Protein AF-A0A952ANH2-F1 (afdb_monomer_lite)

Structure (mmCIF, N/CA/C/O backbone):
data_AF-A0A952ANH2-F1
#
_entry.id   AF-A0A952ANH2-F1
#
loop_
_atom_site.group_PDB
_atom_site.id
_atom_site.type_symbol
_atom_site.label_atom_id
_atom_site.label_alt_id
_atom_site.label_comp_id
_atom_site.label_asym_id
_atom_site.label_entity_id
_atom_site.label_seq_id
_atom_site.pdbx_PDB_ins_code
_atom_site.Cartn_x
_atom_site.Cartn_y
_atom_site.Cartn_z
_atom_site.occupancy
_atom_site.B_iso_or_equiv
_atom_site.auth_seq_id
_atom_site.auth_comp_id
_atom_site.auth_asym_id
_atom_site.auth_atom_id
_atom_site.pdbx_PDB_model_num
ATOM 1 N N . MET A 1 1 ? -67.720 -5.193 -11.902 1.00 48.16 1 MET A N 1
ATOM 2 C CA . MET A 1 1 ? -67.272 -4.616 -13.191 1.00 48.16 1 MET A CA 1
ATOM 3 C C . MET A 1 1 ? -68.169 -5.005 -14.371 1.00 48.16 1 MET A C 1
ATOM 5 O O . MET A 1 1 ? -68.712 -4.096 -14.978 1.00 48.16 1 MET A O 1
ATOM 9 N N . ASN A 1 2 ? -68.472 -6.288 -14.625 1.00 53.59 2 ASN A N 1
ATOM 10 C CA . ASN A 1 2 ? -69.211 -6.730 -15.833 1.00 53.59 2 ASN A CA 1
ATOM 11 C C . ASN A 1 2 ? -70.622 -6.148 -16.097 1.00 53.59 2 ASN A C 1
ATOM 13 O O . ASN A 1 2 ? -71.095 -6.287 -17.215 1.00 53.59 2 ASN A O 1
ATOM 17 N N . ASN A 1 3 ? -71.298 -5.523 -15.122 1.00 63.28 3 ASN A N 1
ATOM 18 C CA . ASN A 1 3 ? -72.645 -4.938 -15.295 1.00 63.28 3 ASN A CA 1
ATOM 19 C C . ASN A 1 3 ? -72.607 -3.427 -15.618 1.00 63.28 3 ASN A C 1
ATOM 21 O O . ASN A 1 3 ? -73.563 -2.859 -16.134 1.00 63.28 3 ASN A O 1
ATOM 25 N N . LEU A 1 4 ? -71.497 -2.753 -15.299 1.00 67.12 4 LEU A N 1
ATOM 26 C CA . LEU A 1 4 ? -71.368 -1.299 -15.438 1.00 67.12 4 LEU A CA 1
ATOM 27 C C . LEU A 1 4 ? -70.812 -0.928 -16.820 1.00 67.12 4 LEU A C 1
ATOM 29 O O . LEU A 1 4 ? -71.283 0.023 -17.435 1.00 67.12 4 LEU A O 1
ATOM 33 N N . ASP A 1 5 ? -69.921 -1.765 -17.362 1.00 66.56 5 ASP A N 1
ATOM 34 C CA . ASP A 1 5 ? -69.467 -1.686 -18.756 1.00 66.56 5 ASP A CA 1
ATOM 35 C C . ASP A 1 5 ? -70.622 -1.841 -19.757 1.00 66.56 5 ASP A C 1
ATOM 37 O O . ASP A 1 5 ? -70.666 -1.149 -20.773 1.00 66.56 5 ASP A O 1
ATOM 41 N N . THR A 1 6 ? -71.602 -2.698 -19.452 1.00 66.31 6 THR A N 1
ATOM 42 C CA . THR A 1 6 ? -72.804 -2.877 -20.282 1.00 66.31 6 THR A CA 1
ATOM 43 C C . THR A 1 6 ? -73.733 -1.665 -20.215 1.00 66.31 6 THR A C 1
ATOM 45 O O . THR A 1 6 ? -74.331 -1.307 -21.225 1.00 66.31 6 THR A O 1
ATOM 48 N N . LYS A 1 7 ? -73.832 -1.009 -19.047 1.00 72.19 7 LYS A N 1
ATOM 49 C CA . LYS A 1 7 ? -74.613 0.227 -18.857 1.00 72.19 7 LYS A CA 1
ATOM 50 C C . LYS A 1 7 ? -73.970 1.454 -19.514 1.00 72.19 7 LYS A C 1
ATOM 52 O O . LYS A 1 7 ? -74.691 2.362 -19.917 1.00 72.19 7 LYS A O 1
ATOM 57 N N . LEU A 1 8 ? -72.639 1.499 -19.603 1.00 75.50 8 LEU A N 1
ATOM 58 C CA . LEU A 1 8 ? -71.893 2.623 -20.181 1.00 75.50 8 LEU A CA 1
ATOM 59 C C . LEU A 1 8 ? -71.974 2.667 -21.714 1.00 75.50 8 LEU A C 1
ATOM 61 O O . LEU A 1 8 ? -72.011 3.760 -22.282 1.00 75.50 8 LEU A O 1
ATOM 65 N N . GLY A 1 9 ? -72.027 1.510 -22.384 1.00 75.62 9 GLY A N 1
ATOM 66 C CA . GLY A 1 9 ? -72.186 1.416 -23.841 1.00 75.62 9 GLY A CA 1
ATOM 67 C C . GLY A 1 9 ? -71.211 2.319 -24.613 1.00 75.62 9 GLY A C 1
ATOM 68 O O . GLY A 1 9 ? -70.013 2.343 -24.336 1.00 75.62 9 GLY A O 1
ATOM 69 N N . GLU A 1 10 ? -71.725 3.113 -25.557 1.00 69.69 10 GLU A N 1
ATOM 70 C CA . GLU A 1 10 ? -70.932 4.064 -26.360 1.00 69.69 10 GLU A CA 1
ATOM 71 C C . GLU A 1 10 ? -70.349 5.234 -25.543 1.00 69.69 10 GLU A C 1
ATOM 73 O O . GLU A 1 10 ? -69.383 5.874 -25.964 1.00 69.69 10 GLU A O 1
ATOM 78 N N . ASN A 1 11 ? -70.894 5.513 -24.353 1.00 76.56 11 ASN A N 1
ATOM 79 C CA . ASN A 1 11 ? -70.430 6.606 -23.496 1.00 76.56 11 ASN A CA 1
ATOM 80 C C . ASN A 1 11 ? -69.163 6.249 -22.701 1.00 76.56 11 ASN A C 1
ATOM 82 O O . ASN A 1 11 ? -68.556 7.142 -22.107 1.00 76.56 11 ASN A O 1
ATOM 86 N N . LYS A 1 12 ? -68.730 4.980 -22.732 1.00 81.56 12 LYS A N 1
ATOM 87 C CA . LYS A 1 12 ? -67.511 4.500 -22.068 1.00 81.56 12 LYS A CA 1
ATOM 88 C C . LYS A 1 12 ? -66.262 5.276 -22.497 1.00 81.56 12 LYS A C 1
ATOM 90 O O . LYS A 1 12 ? -65.466 5.667 -21.652 1.00 81.56 12 LYS A O 1
ATOM 95 N N . LYS A 1 13 ? -66.159 5.608 -23.789 1.00 83.31 13 LYS A N 1
ATOM 96 C CA . LYS A 1 13 ? -65.008 6.335 -24.345 1.00 83.31 13 LYS A CA 1
ATOM 97 C C . LYS A 1 13 ? -64.761 7.684 -23.655 1.00 83.31 13 LYS A C 1
ATOM 99 O O . LYS A 1 13 ? -63.622 8.057 -23.435 1.00 83.31 13 LYS A O 1
ATOM 104 N N . LEU A 1 14 ? -65.824 8.392 -23.264 1.00 84.38 14 LEU A N 1
ATOM 105 C CA . LEU A 1 14 ? -65.705 9.693 -22.595 1.00 84.38 14 LEU A CA 1
ATOM 106 C C . LEU A 1 14 ? -65.094 9.574 -21.187 1.00 84.38 14 LEU A C 1
ATOM 108 O O . LEU A 1 14 ? -64.384 10.473 -20.746 1.00 84.38 14 LEU A O 1
ATOM 112 N N . LEU A 1 15 ? -65.408 8.488 -20.478 1.00 85.94 15 LEU A N 1
ATOM 113 C CA . LEU A 1 15 ? -64.851 8.206 -19.159 1.00 85.94 15 LEU A CA 1
ATOM 114 C C . LEU A 1 15 ? -63.397 7.736 -19.273 1.00 85.94 15 LEU A C 1
ATOM 116 O O . LEU A 1 15 ? -62.549 8.210 -18.521 1.00 85.94 15 LEU A O 1
ATOM 120 N N . ASP A 1 16 ? -63.115 6.858 -20.236 1.00 87.56 16 ASP A N 1
ATOM 121 C CA . ASP A 1 16 ? -61.767 6.345 -20.482 1.00 87.56 16 ASP A CA 1
ATOM 122 C C . ASP A 1 16 ? -60.805 7.481 -20.878 1.00 87.56 16 ASP A C 1
ATOM 124 O O . ASP A 1 16 ? -59.719 7.573 -20.313 1.00 87.56 16 ASP A O 1
ATOM 128 N N . ASP A 1 17 ? -61.231 8.415 -21.742 1.00 87.25 17 ASP A N 1
ATOM 129 C CA . ASP A 1 17 ? -60.432 9.593 -22.123 1.00 87.25 17 ASP A CA 1
ATOM 130 C C . ASP A 1 17 ? -60.084 10.477 -20.905 1.00 87.25 17 ASP A C 1
ATOM 132 O O . ASP A 1 17 ? -58.979 11.014 -20.805 1.00 87.25 17 ASP A O 1
ATOM 136 N N . TYR A 1 18 ? -61.011 10.630 -19.951 1.00 88.44 18 TYR A N 1
ATOM 137 C CA . TYR A 1 18 ? -60.761 11.391 -18.723 1.00 88.44 18 TYR A CA 1
ATOM 138 C C . TYR A 1 18 ? -59.793 10.662 -17.785 1.00 88.44 18 TYR A C 1
ATOM 140 O O . TYR A 1 18 ? -58.862 11.276 -17.265 1.00 88.44 18 TYR A O 1
ATOM 148 N N . LEU A 1 19 ? -59.994 9.356 -17.575 1.00 88.50 19 LEU A N 1
ATOM 149 C CA . LEU A 1 19 ? -59.123 8.545 -16.724 1.00 88.50 19 LEU A CA 1
ATOM 150 C C . LEU A 1 19 ? -57.704 8.459 -17.293 1.00 88.50 19 LEU A C 1
ATOM 152 O O . LEU A 1 19 ? -56.750 8.464 -16.520 1.00 88.50 19 LEU A O 1
ATOM 156 N N . GLN A 1 20 ? -57.559 8.430 -18.618 1.00 88.31 20 GLN A N 1
ATOM 157 C CA . GLN A 1 20 ? -56.251 8.446 -19.260 1.00 88.31 20 GLN A CA 1
ATOM 158 C C . GLN A 1 20 ? -55.552 9.797 -19.077 1.00 88.31 20 GLN A C 1
ATOM 160 O O . GLN A 1 20 ? -54.400 9.831 -18.667 1.00 88.31 20 GLN A O 1
ATOM 165 N N . ASN A 1 21 ? -56.266 10.912 -19.261 1.00 87.81 21 ASN A N 1
ATOM 166 C CA . ASN A 1 21 ? -55.722 12.247 -18.988 1.00 87.81 21 ASN A CA 1
ATOM 167 C C . ASN A 1 21 ? -55.284 12.397 -17.516 1.00 87.81 21 ASN A C 1
ATOM 169 O O . ASN A 1 21 ? -54.232 12.963 -17.227 1.00 87.81 21 ASN A O 1
ATOM 173 N N . LEU A 1 22 ? -56.054 11.838 -16.577 1.00 85.94 22 LEU A N 1
ATOM 174 C CA . LEU A 1 22 ? -55.693 11.810 -15.160 1.00 85.94 22 LEU A CA 1
ATOM 175 C C . LEU A 1 22 ? -54.418 10.985 -14.897 1.00 85.94 22 LEU A C 1
ATOM 177 O O . LEU A 1 22 ? -53.560 11.444 -14.145 1.00 85.94 22 LEU A O 1
ATOM 181 N N . LEU A 1 23 ? -54.272 9.810 -15.524 1.00 85.44 23 LEU A N 1
ATOM 182 C CA . LEU A 1 23 ? -53.055 8.987 -15.434 1.00 85.44 23 LEU A CA 1
ATOM 183 C C . LEU A 1 23 ? -51.838 9.712 -15.994 1.00 85.44 23 LEU A C 1
ATOM 185 O O . LEU A 1 23 ? -50.835 9.839 -15.294 1.00 85.44 23 LEU A O 1
ATOM 189 N N . ASP A 1 24 ? -51.950 10.234 -17.214 1.00 85.31 24 ASP A N 1
ATOM 190 C CA . ASP A 1 24 ? -50.863 10.946 -17.882 1.00 85.31 24 ASP A CA 1
ATOM 191 C C . ASP A 1 24 ? -50.429 12.162 -17.043 1.00 85.31 24 ASP A C 1
ATOM 193 O O . ASP A 1 24 ? -49.243 12.472 -16.939 1.00 85.31 24 ASP A O 1
ATOM 197 N N . PHE A 1 25 ? -51.373 12.851 -16.393 1.00 83.94 25 PHE A N 1
ATOM 198 C CA . PHE A 1 25 ? -51.062 13.963 -15.499 1.00 83.94 25 PHE A CA 1
ATOM 199 C C . PHE A 1 25 ? -50.328 13.511 -14.227 1.00 83.94 25 PHE A C 1
ATOM 201 O O . PHE A 1 25 ? -49.378 14.174 -13.808 1.00 83.94 25 PHE A O 1
ATOM 208 N N . ILE A 1 26 ? -50.741 12.399 -13.613 1.00 81.62 26 ILE A N 1
ATOM 209 C CA . ILE A 1 26 ? -50.106 11.836 -12.409 1.00 81.62 26 ILE A CA 1
ATOM 210 C C . ILE A 1 26 ? -48.675 11.374 -12.715 1.00 81.62 26 ILE A C 1
ATOM 212 O O . ILE A 1 26 ? -47.761 11.704 -11.956 1.00 81.62 26 ILE A O 1
ATOM 216 N N . GLU A 1 27 ? -48.463 10.687 -13.842 1.00 81.25 27 GLU A N 1
ATOM 217 C CA . GLU A 1 27 ? -47.146 10.191 -14.259 1.00 81.25 27 GLU A CA 1
ATOM 218 C C . GLU A 1 27 ? -46.190 11.333 -14.624 1.00 81.25 27 GLU A C 1
ATOM 220 O O . GLU A 1 27 ? -45.064 11.370 -14.128 1.00 81.25 27 GLU A O 1
ATOM 225 N N . ASN A 1 28 ? -46.652 12.326 -15.392 1.00 78.62 28 ASN A N 1
ATOM 226 C CA . ASN A 1 28 ? -45.830 13.483 -15.769 1.00 78.62 28 ASN A CA 1
ATOM 227 C C . ASN A 1 28 ? -45.454 14.392 -14.584 1.00 78.62 28 ASN A C 1
ATOM 229 O O . ASN A 1 28 ? -44.496 15.158 -14.682 1.00 78.62 28 ASN A O 1
ATOM 233 N N . ASN A 1 29 ? -46.196 14.340 -13.472 1.00 70.69 29 ASN A N 1
ATOM 234 C CA . ASN A 1 29 ? -45.953 15.167 -12.283 1.00 70.69 29 ASN A CA 1
ATOM 235 C C . ASN A 1 29 ? -45.481 14.358 -11.058 1.00 70.69 29 ASN A C 1
ATOM 237 O O . ASN A 1 29 ? -45.499 14.893 -9.943 1.00 70.69 29 ASN A O 1
ATOM 241 N N . SER A 1 30 ? -45.071 13.096 -11.247 1.00 71.00 30 SER A N 1
ATOM 242 C CA . SER A 1 30 ? -44.567 12.186 -10.203 1.00 71.00 30 SER A CA 1
ATOM 243 C C . SER A 1 30 ? -45.465 12.102 -8.955 1.00 71.00 30 SER A C 1
ATOM 245 O O . SER A 1 30 ? -44.964 12.105 -7.826 1.00 71.00 30 SER A O 1
ATOM 247 N N . GLN A 1 31 ? -46.790 12.100 -9.142 1.00 70.81 31 GLN A N 1
ATOM 248 C CA . GLN A 1 31 ? -47.764 11.973 -8.049 1.00 70.81 31 GLN A CA 1
ATOM 249 C C . GLN A 1 31 ? -48.028 10.499 -7.705 1.00 70.81 31 GLN A C 1
ATOM 251 O O . GLN A 1 31 ? -47.723 9.603 -8.493 1.00 70.81 31 GLN A O 1
ATOM 256 N N . ASP A 1 32 ? -48.580 10.246 -6.516 1.00 73.75 32 ASP A N 1
ATOM 257 C CA . ASP A 1 32 ? -48.876 8.885 -6.067 1.00 73.75 32 ASP A CA 1
ATOM 258 C C . ASP A 1 32 ? -49.996 8.257 -6.909 1.00 73.75 32 ASP A C 1
ATOM 260 O O . ASP A 1 32 ? -51.057 8.854 -7.117 1.00 73.75 32 ASP A O 1
ATOM 264 N N . ARG A 1 33 ? -49.755 7.035 -7.389 1.00 77.94 33 ARG A N 1
ATOM 265 C CA . ARG A 1 33 ? -50.700 6.290 -8.221 1.00 77.94 33 ARG A CA 1
ATOM 266 C C . ARG A 1 33 ? -51.914 5.820 -7.408 1.00 77.94 33 ARG A C 1
ATOM 268 O O . ARG A 1 33 ? -52.960 5.597 -8.006 1.00 77.94 33 ARG A O 1
ATOM 275 N N . GLU A 1 34 ? -51.828 5.757 -6.076 1.00 78.12 34 GLU A N 1
ATOM 276 C CA . GLU A 1 34 ? -52.984 5.452 -5.211 1.00 78.12 34 GLU A CA 1
ATOM 277 C C . GLU A 1 34 ? -54.138 6.458 -5.405 1.00 78.12 34 GLU A C 1
ATOM 279 O O . GLU A 1 34 ? -55.305 6.071 -5.447 1.00 78.12 34 GLU A O 1
ATOM 284 N N . VAL A 1 35 ? -53.826 7.735 -5.666 1.00 76.56 35 VAL A N 1
ATOM 285 C CA . VAL A 1 35 ? -54.834 8.788 -5.898 1.00 76.56 35 VAL A CA 1
ATOM 286 C C . VAL A 1 35 ? -55.656 8.528 -7.166 1.00 76.56 35 VAL A C 1
ATOM 288 O O . VAL A 1 35 ? -56.840 8.870 -7.229 1.00 76.56 35 VAL A O 1
ATOM 291 N N . TYR A 1 36 ? -55.051 7.908 -8.185 1.00 84.19 36 TYR A N 1
ATOM 292 C CA . TYR A 1 36 ? -55.771 7.515 -9.395 1.00 84.19 36 TYR A CA 1
ATOM 293 C C . TYR A 1 36 ? -56.856 6.483 -9.082 1.00 84.19 36 TYR A C 1
ATOM 295 O O . TYR A 1 36 ? -57.987 6.623 -9.555 1.00 84.19 36 TYR A O 1
ATOM 303 N N . ASP A 1 37 ? -56.519 5.468 -8.285 1.00 83.06 37 ASP A N 1
ATOM 304 C CA . ASP A 1 37 ? -57.444 4.390 -7.946 1.00 83.06 37 ASP A CA 1
ATOM 305 C C . ASP A 1 37 ? -58.594 4.900 -7.062 1.00 83.06 37 ASP A C 1
ATOM 307 O O . ASP A 1 37 ? -59.750 4.572 -7.340 1.00 83.06 37 ASP A O 1
ATOM 311 N N . ASP A 1 38 ? -58.320 5.803 -6.116 1.00 83.06 38 ASP A N 1
ATOM 312 C CA . ASP A 1 38 ? -59.341 6.441 -5.271 1.00 83.06 38 ASP A CA 1
ATOM 313 C C . ASP A 1 38 ? -60.343 7.275 -6.089 1.00 83.06 38 ASP A C 1
ATOM 315 O O . ASP A 1 38 ? -61.564 7.134 -5.956 1.00 83.06 38 ASP A O 1
ATOM 319 N N . ILE A 1 39 ? -59.851 8.145 -6.983 1.00 84.56 39 ILE A N 1
ATOM 320 C CA . ILE A 1 39 ? -60.719 8.979 -7.835 1.00 84.56 39 ILE A CA 1
ATOM 321 C C . ILE A 1 39 ? -61.547 8.095 -8.769 1.00 84.56 39 ILE A C 1
ATOM 323 O O . ILE A 1 39 ? -62.747 8.320 -8.962 1.00 84.56 39 ILE A O 1
ATOM 327 N N . LYS A 1 40 ? -60.919 7.065 -9.337 1.00 85.81 40 LYS A N 1
ATOM 328 C CA . LYS A 1 40 ? -61.580 6.085 -10.192 1.00 85.81 40 LYS A CA 1
ATOM 329 C C . LYS A 1 40 ? -62.693 5.359 -9.438 1.00 85.81 40 LYS A C 1
ATOM 331 O O . LYS A 1 40 ? -63.794 5.231 -9.976 1.00 85.81 40 LYS A O 1
ATOM 336 N N . GLU A 1 41 ? -62.449 4.932 -8.202 1.00 86.38 41 GLU A N 1
ATOM 337 C CA . GLU A 1 41 ? -63.453 4.282 -7.359 1.00 86.38 41 GLU A CA 1
ATOM 338 C C . GLU A 1 41 ? -64.648 5.207 -7.085 1.00 86.38 41 GLU A C 1
ATOM 340 O O . GLU A 1 41 ? -65.794 4.792 -7.273 1.00 86.38 41 GLU A O 1
ATOM 345 N N . ILE A 1 42 ? -64.406 6.485 -6.768 1.00 86.50 42 ILE A N 1
ATOM 346 C CA . ILE A 1 42 ? -65.467 7.485 -6.556 1.00 86.50 42 ILE A CA 1
ATOM 347 C C . ILE A 1 42 ? -66.335 7.659 -7.812 1.00 86.50 42 ILE A C 1
ATOM 349 O O . ILE A 1 42 ? -67.566 7.724 -7.714 1.00 86.50 42 ILE A O 1
ATOM 353 N N . ILE A 1 43 ? -65.722 7.723 -9.001 1.00 87.00 43 ILE A N 1
ATOM 354 C CA . ILE A 1 43 ? -66.463 7.839 -10.268 1.00 87.00 43 ILE A CA 1
ATOM 355 C C . ILE A 1 43 ? -67.357 6.618 -10.474 1.00 87.00 43 ILE A C 1
ATOM 357 O O . ILE A 1 43 ? -68.544 6.755 -10.788 1.00 87.00 43 ILE A O 1
ATOM 361 N N . TYR A 1 44 ? -66.800 5.422 -10.285 1.00 86.81 44 TYR A N 1
ATOM 362 C CA . TYR A 1 44 ? -67.536 4.180 -10.479 1.00 86.81 44 TYR A CA 1
ATOM 363 C C . TYR A 1 44 ? -68.661 3.996 -9.457 1.00 86.81 44 TYR A C 1
ATOM 365 O O . TYR A 1 44 ? -69.752 3.569 -9.844 1.00 86.81 44 TYR A O 1
ATOM 373 N N . ASP A 1 45 ? -68.454 4.376 -8.194 1.00 85.56 45 ASP A N 1
ATOM 374 C CA . ASP A 1 45 ? -69.500 4.349 -7.168 1.00 85.56 45 ASP A CA 1
ATOM 375 C C . ASP A 1 45 ? -70.666 5.278 -7.541 1.00 85.56 45 ASP A C 1
ATOM 377 O O . ASP A 1 45 ? -71.829 4.862 -7.515 1.00 85.56 45 ASP A O 1
ATOM 381 N N . LYS A 1 46 ? -70.376 6.504 -7.999 1.00 85.25 46 LYS A N 1
ATOM 382 C CA . LYS A 1 46 ? -71.406 7.451 -8.456 1.00 85.25 46 LYS A CA 1
ATOM 383 C C . LYS A 1 46 ? -72.173 6.947 -9.678 1.00 85.25 46 LYS A C 1
ATOM 385 O O . LYS A 1 46 ? -73.397 7.052 -9.709 1.00 85.25 46 LYS A O 1
ATOM 390 N N . LEU A 1 47 ? -71.484 6.364 -10.659 1.00 85.06 47 LEU A N 1
ATOM 391 C CA . LEU A 1 47 ? -72.120 5.818 -11.863 1.00 85.06 47 LEU A CA 1
ATOM 392 C C . LEU A 1 47 ? -72.967 4.574 -11.570 1.00 85.06 47 LEU A C 1
ATOM 394 O O . LEU A 1 47 ? -73.990 4.363 -12.217 1.00 85.06 47 LEU A O 1
ATOM 398 N N . SER A 1 48 ? -72.580 3.763 -10.581 1.00 81.44 48 SER A N 1
ATOM 399 C CA . SER A 1 48 ? -73.310 2.542 -10.215 1.00 81.44 48 SER A CA 1
ATOM 400 C C . SER A 1 48 ? -74.726 2.814 -9.697 1.00 81.44 48 SER A C 1
ATOM 402 O O . SER A 1 48 ? -75.619 1.983 -9.879 1.00 81.44 48 SER A O 1
ATOM 404 N N . LYS A 1 49 ? -74.933 3.999 -9.109 1.00 82.75 49 LYS A N 1
ATOM 405 C CA . LYS A 1 49 ? -76.200 4.466 -8.528 1.00 82.75 49 LYS A CA 1
ATOM 406 C C . LYS A 1 49 ? -77.200 4.963 -9.578 1.00 82.75 49 LYS A C 1
ATOM 408 O O . LYS A 1 49 ? -78.322 5.307 -9.219 1.00 82.75 49 LYS A O 1
ATOM 413 N N . ILE A 1 50 ? -76.810 5.005 -10.855 1.00 80.88 50 ILE A N 1
ATOM 414 C CA . ILE A 1 50 ? -77.654 5.450 -11.967 1.00 80.88 50 ILE A CA 1
ATOM 415 C C . ILE A 1 50 ? -78.115 4.229 -12.776 1.00 80.88 50 ILE A C 1
ATOM 417 O O . ILE A 1 50 ? -77.322 3.387 -13.214 1.00 80.88 50 ILE A O 1
ATOM 421 N N . ASP A 1 51 ? -79.426 4.115 -12.984 1.00 73.19 51 ASP A N 1
ATOM 422 C CA . ASP A 1 51 ? -80.006 2.959 -13.670 1.00 73.19 51 ASP A CA 1
ATOM 423 C C . ASP A 1 51 ? -79.730 2.966 -15.179 1.00 73.19 51 ASP A C 1
ATOM 425 O O . ASP A 1 51 ? -79.366 1.928 -15.730 1.00 73.19 51 ASP A O 1
ATOM 429 N N . THR A 1 52 ? -79.833 4.132 -15.831 1.00 77.94 52 THR A N 1
ATOM 430 C CA . THR A 1 52 ? -79.498 4.341 -17.253 1.00 77.94 52 THR A CA 1
ATOM 431 C C . THR A 1 52 ? -78.542 5.525 -17.390 1.00 77.94 52 THR A C 1
ATOM 433 O O . THR A 1 52 ? -78.928 6.655 -17.114 1.00 77.94 52 THR A O 1
ATOM 436 N N . ILE A 1 53 ? -77.294 5.271 -17.797 1.00 80.88 53 ILE A N 1
ATOM 437 C CA . ILE A 1 53 ? -76.225 6.281 -17.819 1.00 80.88 53 ILE A CA 1
ATOM 438 C C . ILE A 1 53 ? -76.251 7.043 -19.150 1.00 80.88 53 ILE A C 1
ATOM 440 O O . ILE A 1 53 ? -75.918 6.493 -20.203 1.00 80.88 53 ILE A O 1
ATOM 444 N N . SER A 1 54 ? -76.607 8.329 -19.115 1.00 81.88 54 SER A N 1
ATOM 445 C CA . SER A 1 54 ? -76.513 9.214 -20.278 1.00 81.88 54 SER A CA 1
ATOM 446 C C . SER A 1 54 ? -75.161 9.937 -20.340 1.00 81.88 54 SER A C 1
ATOM 448 O O . SER A 1 54 ? -74.447 10.093 -19.347 1.00 81.88 54 SER A O 1
ATOM 450 N N . LYS A 1 55 ? -74.816 10.474 -21.517 1.00 82.12 55 LYS A N 1
ATOM 451 C CA . LYS A 1 55 ? -73.618 11.312 -21.705 1.00 82.12 55 LYS A CA 1
ATOM 452 C C . LYS A 1 55 ? -73.615 12.562 -20.811 1.00 82.12 55 LYS A C 1
ATOM 454 O O . LYS A 1 55 ? -72.545 13.070 -20.477 1.00 82.12 55 LYS A O 1
ATOM 459 N N . ALA A 1 56 ? -74.793 13.077 -20.453 1.00 82.44 56 ALA A N 1
ATOM 460 C CA . ALA A 1 56 ? -74.921 14.227 -19.562 1.00 82.44 56 ALA A CA 1
ATOM 461 C C . ALA A 1 56 ? -74.547 13.866 -18.117 1.00 82.44 56 ALA A C 1
ATOM 463 O O . ALA A 1 56 ? -73.875 14.654 -17.456 1.00 82.44 56 ALA A O 1
ATOM 464 N N . ASP A 1 57 ? -74.893 12.659 -17.667 1.00 84.69 57 ASP A N 1
ATOM 465 C CA . ASP A 1 57 ? -74.600 12.189 -16.309 1.00 84.69 57 ASP A CA 1
ATOM 466 C C . ASP A 1 57 ? -73.095 12.040 -16.085 1.00 84.69 57 ASP A C 1
ATOM 468 O O . ASP A 1 57 ? -72.563 12.549 -15.100 1.00 84.69 57 ASP A O 1
ATOM 472 N N . ILE A 1 58 ? -72.383 11.448 -17.053 1.00 83.38 58 ILE A N 1
ATOM 473 C CA . ILE A 1 58 ? -70.920 11.327 -16.986 1.00 83.38 58 ILE A CA 1
ATOM 474 C C . ILE A 1 58 ? -70.278 12.716 -16.948 1.00 83.38 58 ILE A C 1
ATOM 476 O O . ILE A 1 58 ? -69.437 12.984 -16.097 1.00 83.38 58 ILE A O 1
ATOM 480 N N . LYS A 1 59 ? -70.706 13.645 -17.812 1.00 84.50 59 LYS A N 1
ATOM 481 C CA . LYS A 1 59 ? -70.165 15.013 -17.813 1.00 84.50 59 LYS A CA 1
ATOM 482 C C . LYS A 1 59 ? -70.408 15.752 -16.498 1.00 84.50 59 LYS A C 1
ATOM 484 O O . LYS A 1 59 ? -69.533 16.498 -16.071 1.00 84.50 59 LYS A O 1
ATOM 489 N N . ASN A 1 60 ? -71.565 15.561 -15.868 1.00 85.75 60 ASN A N 1
ATOM 490 C CA . ASN A 1 60 ? -71.871 16.183 -14.583 1.00 85.75 60 ASN A CA 1
ATOM 491 C C . ASN A 1 60 ? -70.990 15.617 -13.464 1.00 85.75 60 ASN A C 1
ATOM 493 O O . ASN A 1 60 ? -70.433 16.399 -12.699 1.00 85.75 60 ASN A O 1
ATOM 497 N N . ILE A 1 61 ? -70.800 14.293 -13.419 1.00 85.94 61 ILE A N 1
ATOM 498 C CA . ILE A 1 61 ? -69.918 13.635 -12.441 1.00 85.94 61 ILE A CA 1
ATOM 499 C C . ILE A 1 61 ? -68.466 14.087 -12.629 1.00 85.94 61 ILE A C 1
ATOM 501 O O . ILE A 1 61 ? -67.824 14.490 -11.664 1.00 85.94 61 ILE A O 1
ATOM 505 N N . LEU A 1 62 ? -67.959 14.098 -13.866 1.00 87.00 62 LEU A N 1
ATOM 506 C CA . LEU A 1 62 ? -66.594 14.554 -14.153 1.00 87.00 62 LEU A CA 1
ATOM 507 C C . LEU A 1 62 ? -66.398 16.039 -13.819 1.00 87.00 62 LEU A C 1
ATOM 509 O O . LEU A 1 62 ? -65.347 16.432 -13.324 1.00 87.00 62 LEU A O 1
ATOM 513 N N . LYS A 1 63 ? -67.421 16.873 -14.036 1.00 84.75 63 LYS A N 1
ATOM 514 C CA . LYS A 1 63 ? -67.386 18.290 -13.657 1.00 84.75 63 LYS A CA 1
ATOM 515 C C . LYS A 1 63 ? -67.388 18.491 -12.139 1.00 84.75 63 LYS A C 1
ATOM 517 O O . LYS A 1 63 ? -66.771 19.438 -11.669 1.00 84.75 63 LYS A O 1
ATOM 522 N N . GLU A 1 64 ? -68.083 17.638 -11.391 1.00 83.25 64 GLU A N 1
ATOM 523 C CA . GLU A 1 64 ? -68.080 17.668 -9.924 1.00 83.25 64 GLU A CA 1
ATOM 524 C C . GLU A 1 64 ? -66.715 17.261 -9.349 1.00 83.25 64 GLU A C 1
ATOM 526 O O . GLU A 1 64 ? -66.297 17.803 -8.333 1.00 83.25 64 GLU A O 1
ATOM 531 N N . ILE A 1 65 ? -66.018 16.334 -10.012 1.00 84.62 65 ILE A N 1
ATOM 532 C CA . ILE A 1 65 ? -64.680 15.872 -9.614 1.00 84.62 65 ILE A CA 1
ATOM 533 C C . ILE A 1 65 ? -63.594 16.891 -9.986 1.00 84.62 65 ILE A C 1
ATOM 535 O O . ILE A 1 65 ? -62.622 17.041 -9.253 1.00 84.62 65 ILE A O 1
ATOM 539 N N . GLY A 1 66 ? -63.783 17.633 -11.079 1.00 80.81 66 GLY A N 1
ATOM 540 C CA . GLY A 1 66 ? -62.836 18.641 -11.563 1.00 80.81 66 GLY A CA 1
ATOM 541 C C . GLY A 1 66 ? -61.885 18.095 -12.628 1.00 80.81 66 GLY A C 1
ATOM 542 O O . GLY A 1 66 ? -61.848 16.893 -12.901 1.00 80.81 66 GLY A O 1
ATOM 543 N N . SER A 1 67 ? -61.134 18.974 -13.297 1.00 79.75 67 SER A N 1
ATOM 544 C CA . SER A 1 67 ? -60.080 18.519 -14.212 1.00 79.75 67 SER A CA 1
ATOM 545 C C . SER A 1 67 ? -58.853 18.037 -13.422 1.00 79.75 67 SER A C 1
ATOM 547 O O . SER A 1 67 ? -58.650 18.510 -12.303 1.00 79.75 67 SER A O 1
ATOM 549 N N . PRO A 1 68 ? -57.998 17.152 -13.979 1.00 77.56 68 PRO A N 1
ATOM 550 C CA . PRO A 1 68 ? -56.746 16.753 -13.326 1.00 77.56 68 PRO A CA 1
ATOM 551 C C . PRO A 1 68 ? -55.933 17.956 -12.830 1.00 77.56 68 PRO A C 1
ATOM 553 O O . PRO A 1 68 ? -55.419 17.957 -11.719 1.00 77.56 68 PRO A O 1
ATOM 556 N N . LYS A 1 69 ? -55.913 19.040 -13.610 1.00 72.44 69 LYS A N 1
ATOM 557 C CA . LYS A 1 69 ? -55.250 20.282 -13.227 1.00 72.44 69 LYS A CA 1
ATOM 558 C C . LYS A 1 69 ? -55.877 20.939 -11.988 1.00 72.44 69 LYS A C 1
ATOM 560 O O . LYS A 1 69 ? -55.147 21.306 -11.079 1.00 72.44 69 LYS A O 1
ATOM 565 N N . ASP A 1 70 ? -57.204 21.020 -11.908 1.00 77.19 70 ASP A N 1
ATOM 566 C CA . ASP A 1 70 ? -57.898 21.633 -10.762 1.00 77.19 70 ASP A CA 1
ATOM 567 C C . ASP A 1 70 ? -57.725 20.824 -9.463 1.00 77.19 70 ASP A C 1
ATOM 569 O O . ASP A 1 70 ? -57.698 21.397 -8.375 1.00 77.19 70 ASP A O 1
ATOM 573 N N . ILE A 1 71 ? -57.598 19.497 -9.575 1.00 74.25 71 ILE A N 1
ATOM 574 C CA . ILE A 1 71 ? -57.411 18.582 -8.437 1.00 74.25 71 ILE A CA 1
ATOM 575 C C . ILE A 1 71 ? -56.027 18.779 -7.801 1.00 74.25 71 ILE A C 1
ATOM 577 O O . ILE A 1 71 ? -55.898 18.742 -6.578 1.00 74.25 71 ILE A O 1
ATOM 581 N N . PHE A 1 72 ? -55.000 19.025 -8.620 1.00 68.25 72 PHE A N 1
ATOM 582 C CA . PHE A 1 72 ? -53.605 19.084 -8.174 1.00 68.25 72 PHE A CA 1
ATOM 583 C C . PHE A 1 72 ? -52.997 20.503 -8.134 1.00 68.25 72 PHE A C 1
ATOM 585 O O . PHE A 1 72 ? -51.905 20.668 -7.583 1.00 68.25 72 PHE A O 1
ATOM 592 N N . ASP A 1 73 ? -53.674 21.540 -8.647 1.00 60.31 73 ASP A N 1
ATOM 593 C CA . ASP A 1 73 ? -53.169 22.931 -8.682 1.00 60.31 73 ASP A CA 1
ATOM 594 C C . ASP A 1 73 ? -52.855 23.496 -7.274 1.00 60.31 73 ASP A C 1
ATOM 596 O O . ASP A 1 73 ? -51.999 24.369 -7.145 1.00 60.31 73 ASP A O 1
ATOM 600 N N . ILE A 1 74 ? -53.458 22.964 -6.199 1.00 51.97 74 ILE A N 1
ATOM 601 C CA . ILE A 1 74 ? -53.184 23.400 -4.813 1.00 51.97 74 ILE A CA 1
ATOM 602 C C . ILE A 1 74 ? -51.835 22.861 -4.291 1.00 51.97 74 ILE A C 1
ATOM 604 O O . ILE A 1 74 ? -51.143 23.555 -3.548 1.00 51.97 74 ILE A O 1
ATOM 608 N N . GLU A 1 75 ? -51.412 21.656 -4.687 1.00 51.22 75 GLU A N 1
ATOM 609 C CA . GLU A 1 75 ? -50.166 21.046 -4.185 1.00 51.22 75 GLU A CA 1
ATOM 610 C C . GLU A 1 75 ? -48.934 21.352 -5.052 1.00 51.22 75 GLU A C 1
ATOM 612 O O . GLU A 1 75 ? -47.799 21.378 -4.556 1.00 51.22 75 GLU A O 1
ATOM 617 N N . ILE A 1 76 ? -49.141 21.590 -6.350 1.00 49.59 76 ILE A N 1
ATOM 618 C CA . ILE A 1 76 ? -48.062 21.856 -7.310 1.00 49.59 76 ILE A CA 1
ATOM 619 C C . ILE A 1 76 ? -47.468 23.259 -7.099 1.00 49.59 76 ILE A C 1
ATOM 621 O O . ILE A 1 76 ? -46.248 23.427 -7.209 1.00 49.59 76 ILE A O 1
ATOM 625 N N . ASP A 1 77 ? -48.291 24.249 -6.739 1.00 48.91 77 ASP A N 1
ATOM 626 C CA . ASP A 1 77 ? -47.845 25.634 -6.543 1.00 48.91 77 ASP A CA 1
ATOM 627 C C . ASP A 1 77 ? -47.005 25.790 -5.256 1.00 48.91 77 ASP A C 1
ATOM 629 O O . ASP A 1 77 ? -45.963 26.452 -5.244 1.00 48.91 77 ASP A O 1
ATOM 633 N N . ASP A 1 78 ? -47.355 25.076 -4.182 1.00 52.62 78 ASP A N 1
ATOM 634 C CA . ASP A 1 78 ? -46.569 25.069 -2.943 1.00 52.62 78 ASP A CA 1
ATOM 635 C C . ASP A 1 78 ? -45.220 24.348 -3.115 1.00 52.62 78 ASP A C 1
ATOM 637 O O . ASP A 1 78 ? -44.182 24.856 -2.671 1.00 52.62 78 ASP A O 1
ATOM 641 N N . LYS A 1 79 ? -45.183 23.203 -3.816 1.00 49.84 79 LYS A N 1
ATOM 642 C CA . LYS A 1 79 ? -43.933 22.457 -4.070 1.00 49.84 79 LYS A CA 1
ATOM 643 C C . LYS A 1 79 ? -42.963 23.232 -4.976 1.00 49.84 79 LYS A C 1
ATOM 645 O O . LYS A 1 79 ? -41.768 23.263 -4.663 1.00 49.84 79 LYS A O 1
ATOM 650 N N . LYS A 1 80 ? -43.447 23.923 -6.020 1.00 50.66 80 LYS A N 1
ATOM 651 C CA . LYS A 1 80 ? -42.612 24.789 -6.886 1.00 50.66 80 LYS A CA 1
ATOM 652 C C . LYS A 1 80 ? -42.046 26.009 -6.148 1.00 50.66 80 LYS A C 1
ATOM 654 O O . LYS A 1 80 ? -40.910 26.404 -6.399 1.00 50.66 80 LYS A O 1
ATOM 659 N N . ASN A 1 81 ? -42.774 26.563 -5.176 1.00 53.19 81 ASN A N 1
ATOM 660 C CA . ASN A 1 81 ? -42.310 27.691 -4.354 1.00 53.19 81 ASN A CA 1
ATOM 661 C C . ASN A 1 81 ? -41.282 27.309 -3.262 1.00 53.19 81 ASN A C 1
ATOM 663 O O . ASN A 1 81 ? -40.721 28.189 -2.592 1.00 53.19 81 ASN A O 1
ATOM 667 N N . LEU A 1 82 ? -41.040 26.008 -3.059 1.00 54.47 82 LEU A N 1
ATOM 668 C CA . LEU A 1 82 ? -40.103 25.443 -2.080 1.00 54.47 82 LEU A CA 1
ATOM 669 C C . LEU A 1 82 ? -38.776 24.975 -2.708 1.00 54.47 82 LEU A C 1
ATOM 671 O O . LEU A 1 82 ? -37.760 24.935 -2.005 1.00 54.47 82 LEU A O 1
ATOM 675 N N . SER A 1 83 ? -38.757 24.647 -4.005 1.00 52.16 83 SER A N 1
ATOM 676 C CA . SER A 1 83 ? -37.545 24.299 -4.759 1.00 52.16 83 SER A CA 1
ATOM 677 C C . SER A 1 83 ? -36.692 25.549 -5.013 1.00 52.16 83 SER A C 1
ATOM 679 O O . SER A 1 83 ? -37.048 26.397 -5.822 1.00 52.16 83 SER A O 1
ATOM 681 N N . GLY A 1 84 ? -35.581 25.684 -4.280 1.00 62.91 84 GLY A N 1
ATOM 682 C CA . GLY A 1 84 ? -34.662 26.834 -4.338 1.00 62.91 84 GLY A CA 1
ATOM 683 C C . GLY A 1 84 ? -34.460 27.558 -2.999 1.00 62.91 84 GLY A C 1
ATOM 684 O O . GLY A 1 84 ? -33.547 28.373 -2.870 1.00 62.91 84 GLY A O 1
ATOM 685 N N . LEU A 1 85 ? -35.266 27.240 -1.978 1.00 74.38 85 LEU A N 1
ATOM 686 C CA . LEU A 1 85 ? -35.114 27.791 -0.627 1.00 74.38 85 LEU A CA 1
ATOM 687 C C . LEU A 1 85 ? -34.058 27.039 0.186 1.00 74.38 85 LEU A C 1
ATOM 689 O O . LEU A 1 85 ? -33.927 25.815 0.104 1.00 74.38 85 LEU A O 1
ATOM 693 N N . LYS A 1 86 ? -33.350 27.761 1.059 1.00 83.75 86 LYS A N 1
ATOM 694 C CA . LYS A 1 86 ? -32.443 27.135 2.036 1.00 83.75 86 LYS A CA 1
ATOM 695 C C . LYS A 1 86 ? -33.244 26.399 3.115 1.00 83.75 86 LYS A C 1
ATOM 697 O O . LYS A 1 86 ? -34.390 26.741 3.401 1.00 83.75 86 LYS A O 1
ATOM 702 N N . PHE A 1 87 ? -32.629 25.410 3.773 1.00 86.38 87 PHE A N 1
ATOM 703 C CA . PHE A 1 87 ? -33.332 24.527 4.721 1.00 86.38 87 PHE A CA 1
ATOM 704 C C . PHE A 1 87 ? -34.087 25.284 5.836 1.00 86.38 87 PHE A C 1
ATOM 706 O O . PHE A 1 87 ? -35.189 24.893 6.211 1.00 86.38 87 PHE A O 1
ATOM 713 N N . TYR A 1 88 ? -33.528 26.384 6.352 1.00 81.94 88 TYR A N 1
ATOM 714 C CA . TYR A 1 88 ? -34.150 27.170 7.421 1.00 81.94 88 TYR A CA 1
ATOM 715 C C . TYR A 1 88 ? -35.310 28.043 6.911 1.00 81.94 88 TYR A C 1
ATOM 717 O O . TYR A 1 88 ? -36.269 28.263 7.645 1.00 81.94 88 TYR A O 1
ATOM 725 N N . GLU A 1 89 ? -35.276 28.481 5.649 1.00 82.88 89 GLU A N 1
ATOM 726 C CA . GLU A 1 89 ? -36.389 29.194 5.000 1.00 82.88 89 GLU A CA 1
ATOM 727 C C . GLU A 1 89 ? -37.555 28.229 4.764 1.00 82.88 89 GLU A C 1
ATOM 729 O O . GLU A 1 89 ? -38.708 28.563 5.038 1.00 82.88 89 GLU A O 1
ATOM 734 N N . LYS A 1 90 ? -37.243 26.992 4.354 1.00 83.94 90 LYS A N 1
ATOM 735 C CA . LYS A 1 90 ? -38.216 25.900 4.240 1.00 83.94 90 LYS A CA 1
ATOM 736 C C . LYS A 1 90 ? -38.891 25.604 5.581 1.00 83.94 90 LYS A C 1
ATOM 738 O O . LYS A 1 90 ? -40.117 25.560 5.636 1.00 83.94 90 LYS A O 1
ATOM 743 N N . PHE A 1 91 ? -38.120 25.483 6.665 1.00 84.88 91 PHE A N 1
ATOM 744 C CA . PHE A 1 91 ? -38.672 25.266 8.008 1.00 84.88 91 PHE A CA 1
ATOM 745 C C . PHE A 1 91 ? -39.553 26.421 8.501 1.00 84.88 91 PHE A C 1
ATOM 747 O O . PHE A 1 91 ? -40.586 26.181 9.129 1.00 84.88 91 PHE A O 1
ATOM 754 N N . GLN A 1 92 ? -39.186 27.670 8.203 1.00 83.56 92 GLN A N 1
ATOM 755 C CA . GLN A 1 92 ? -39.979 28.832 8.600 1.00 83.56 92 GLN A CA 1
ATOM 756 C C . GLN A 1 92 ? -41.313 28.889 7.846 1.00 83.56 92 GLN A C 1
ATOM 758 O O . GLN A 1 92 ? -42.355 29.062 8.481 1.00 83.56 92 GLN A O 1
ATOM 763 N N . LYS A 1 93 ? -41.300 28.652 6.524 1.00 80.75 93 LYS A N 1
ATOM 764 C CA . LYS A 1 93 ? -42.522 28.574 5.706 1.00 80.75 93 LYS A CA 1
ATOM 765 C C . LYS A 1 93 ? -43.425 27.404 6.108 1.00 80.75 93 LYS A C 1
ATOM 767 O O . LYS A 1 93 ? -44.636 27.569 6.164 1.00 80.75 93 LYS A O 1
ATOM 772 N N . SER A 1 94 ? -42.859 26.251 6.476 1.00 77.44 94 SER A N 1
ATOM 773 C CA . SER A 1 94 ? -43.622 25.062 6.896 1.00 77.44 94 SER A CA 1
ATOM 774 C C . SER A 1 94 ? -44.131 25.112 8.349 1.00 77.44 94 SER A C 1
ATOM 776 O O . SER A 1 94 ? -44.585 24.103 8.905 1.00 77.44 94 SER A O 1
ATOM 778 N N . GLY A 1 95 ? -43.985 26.251 9.032 1.00 80.69 95 GLY A N 1
ATOM 779 C CA . GLY A 1 95 ? -44.416 26.412 10.419 1.00 80.69 95 GLY A CA 1
ATOM 780 C C . GLY A 1 95 ? -43.585 25.635 11.450 1.00 80.69 95 GLY A C 1
ATOM 781 O O . GLY A 1 95 ? -44.059 25.396 12.563 1.00 80.69 95 GLY A O 1
ATOM 782 N N . ILE A 1 96 ? -42.375 25.193 11.089 1.00 84.94 96 ILE A N 1
ATOM 783 C CA . ILE A 1 96 ? -41.431 24.472 11.956 1.00 84.94 96 ILE A CA 1
ATOM 784 C C . ILE A 1 96 ? -40.389 25.476 12.463 1.00 84.94 96 ILE A C 1
ATOM 786 O O . ILE A 1 96 ? -39.223 25.468 12.079 1.00 84.94 96 ILE A O 1
ATOM 790 N N . TYR A 1 97 ? -40.831 26.378 13.332 1.00 86.94 97 TYR A N 1
ATOM 791 C CA . TYR A 1 97 ? -39.997 27.421 13.920 1.00 86.94 97 TYR A CA 1
ATOM 792 C C . TYR A 1 97 ? -40.132 27.432 15.442 1.00 86.94 97 TYR A C 1
ATOM 794 O O . TYR A 1 97 ? -41.160 27.062 16.014 1.00 86.94 97 TYR A O 1
ATOM 802 N N . ARG A 1 98 ? -39.077 27.876 16.119 1.00 86.19 98 ARG A N 1
ATOM 803 C CA . ARG A 1 98 ? -39.049 28.037 17.573 1.00 86.19 98 ARG A CA 1
ATOM 804 C C . ARG A 1 98 ? -39.621 29.398 17.957 1.00 86.19 98 ARG A C 1
ATOM 806 O O . ARG A 1 98 ? -39.195 30.436 17.451 1.00 86.19 98 ARG A O 1
ATOM 813 N N . ASP A 1 99 ? -40.583 29.374 18.873 1.00 82.19 99 ASP A N 1
ATOM 814 C CA . ASP A 1 99 ? -41.167 30.568 19.478 1.00 82.19 99 ASP A CA 1
ATOM 815 C C . ASP A 1 99 ? -40.464 30.832 20.817 1.00 82.19 99 ASP A C 1
ATOM 817 O O . ASP A 1 99 ? -40.579 30.046 21.765 1.00 82.19 99 ASP A O 1
ATOM 821 N N . ASN A 1 100 ? -39.671 31.901 20.852 1.00 73.00 100 ASN A N 1
ATOM 822 C CA . ASN A 1 100 ? -38.847 32.267 21.999 1.00 73.00 100 ASN A CA 1
ATOM 823 C C . ASN A 1 100 ? -39.573 33.204 22.979 1.00 73.00 100 ASN A C 1
ATOM 825 O O . ASN A 1 100 ? -39.101 33.367 24.108 1.00 73.00 100 ASN A O 1
ATOM 829 N N . GLU A 1 101 ? -40.710 33.797 22.600 1.00 66.00 101 GLU A N 1
ATOM 830 C CA . GLU A 1 101 ? -41.464 34.671 23.497 1.00 66.00 101 GLU A CA 1
ATOM 831 C C . GLU A 1 101 ? -41.937 33.848 24.697 1.00 66.00 101 GLU A C 1
ATOM 833 O O . GLU A 1 101 ? -42.583 32.819 24.534 1.00 66.00 101 GLU A O 1
ATOM 838 N N . ASN A 1 102 ? -41.601 34.234 25.931 1.00 59.53 102 ASN A N 1
ATOM 839 C CA . ASN A 1 102 ? -41.946 33.486 27.153 1.00 59.53 102 ASN A CA 1
ATOM 840 C C . ASN A 1 102 ? -41.490 32.004 27.173 1.00 59.53 102 ASN A C 1
ATOM 842 O O . ASN A 1 102 ? -42.090 31.171 27.861 1.00 59.53 102 ASN A O 1
ATOM 846 N N . ALA A 1 103 ? -40.462 31.631 26.404 1.00 65.25 103 ALA A N 1
ATOM 847 C CA . ALA A 1 103 ? -39.902 30.282 26.429 1.00 65.25 103 ALA A CA 1
ATOM 848 C C . ALA A 1 103 ? -38.923 30.095 27.601 1.00 65.25 103 ALA A C 1
ATOM 850 O O . ALA A 1 103 ? -38.063 30.936 27.844 1.00 65.25 103 ALA A O 1
ATOM 851 N N . ILE A 1 104 ? -39.027 28.962 28.309 1.00 63.22 104 ILE A N 1
ATOM 852 C CA . ILE A 1 104 ? -38.123 28.627 29.427 1.00 63.22 104 ILE A CA 1
ATOM 853 C C . ILE A 1 104 ? -36.730 28.245 28.903 1.00 63.22 104 ILE A C 1
ATOM 855 O O . ILE A 1 104 ? -35.732 28.763 29.384 1.00 63.22 104 ILE A O 1
ATOM 859 N N . PHE A 1 105 ? -36.646 27.409 27.868 1.00 69.25 105 PHE A N 1
ATOM 860 C CA . PHE A 1 105 ? -35.397 27.092 27.173 1.00 69.25 105 PHE A CA 1
ATOM 861 C C . PHE A 1 105 ? -35.671 27.015 25.665 1.00 69.25 105 PHE A C 1
ATOM 863 O O . PHE A 1 105 ? -36.589 26.308 25.261 1.00 69.25 105 PHE A O 1
ATOM 870 N N . LEU A 1 106 ? -34.939 27.795 24.859 1.00 75.38 106 LEU A N 1
ATOM 871 C CA . LEU A 1 106 ? -34.851 27.770 23.380 1.00 75.38 106 LEU A CA 1
ATOM 872 C C . LEU A 1 106 ? -36.157 27.645 22.550 1.00 75.38 106 LEU A C 1
ATOM 874 O O . LEU A 1 106 ? -36.097 27.372 21.356 1.00 75.38 106 LEU A O 1
ATOM 878 N N . GLY A 1 107 ? -37.345 27.795 23.140 1.00 79.06 107 GLY A N 1
ATOM 879 C CA . GLY A 1 107 ? -38.638 27.700 22.447 1.00 79.06 107 GLY A CA 1
ATOM 880 C C . GLY A 1 107 ? -39.044 26.299 21.966 1.00 79.06 107 GLY A C 1
ATOM 881 O O . GLY A 1 107 ? -40.151 26.125 21.457 1.00 79.06 107 GLY A O 1
ATOM 882 N N . LEU A 1 108 ? -38.208 25.273 22.156 1.00 85.38 108 LEU A N 1
ATOM 883 C CA . LEU A 1 108 ? -38.403 23.951 21.540 1.00 85.38 108 LEU A CA 1
ATOM 884 C C . LEU A 1 108 ? -39.601 23.191 22.101 1.00 85.38 108 LEU A C 1
ATOM 886 O O . LEU A 1 108 ? -40.344 22.559 21.357 1.00 85.38 108 LEU A O 1
ATOM 890 N N . SER A 1 109 ? -39.846 23.281 23.408 1.00 83.25 109 SER A N 1
ATOM 891 C CA . SER A 1 109 ? -40.998 22.607 24.018 1.00 83.25 109 SER A CA 1
ATOM 892 C C . SER A 1 109 ? -42.330 23.199 23.555 1.00 83.25 109 SER A C 1
ATOM 894 O O . SER A 1 109 ? -43.321 22.480 23.541 1.00 83.25 109 SER A O 1
ATOM 896 N N . LYS A 1 110 ? -42.363 24.480 23.149 1.00 83.69 110 LYS A N 1
ATOM 897 C CA . LYS A 1 110 ? -43.553 25.094 22.539 1.00 83.69 110 LYS A CA 1
ATOM 898 C C . LYS A 1 110 ? -43.799 24.544 21.142 1.00 83.69 110 LYS A C 1
ATOM 900 O O . LYS A 1 110 ? -44.935 24.220 20.821 1.00 83.69 110 LYS A O 1
ATOM 905 N N . LEU A 1 111 ? -42.738 24.396 20.348 1.00 86.75 111 LEU A N 1
ATOM 906 C CA . LEU A 1 111 ? -42.825 23.786 19.024 1.00 86.75 111 LEU A CA 1
ATOM 907 C C . LEU A 1 111 ? -43.309 22.331 19.111 1.00 86.75 111 LEU A C 1
ATOM 909 O O . LEU A 1 111 ? -44.261 21.972 18.426 1.00 86.75 111 LEU A O 1
ATOM 913 N N . VAL A 1 112 ? -42.704 21.521 19.987 1.00 85.62 112 VAL A N 1
ATOM 914 C CA . VAL A 1 112 ? -43.095 20.115 20.194 1.00 85.62 112 VAL A CA 1
ATOM 915 C C . VAL A 1 112 ? -44.540 20.013 20.688 1.00 85.62 112 VAL A C 1
ATOM 917 O O . VAL A 1 112 ? -45.308 19.226 20.150 1.00 85.62 112 VAL A O 1
ATOM 920 N N . ALA A 1 113 ? -44.938 20.843 21.657 1.00 85.25 113 ALA A N 1
ATOM 921 C CA . ALA A 1 113 ? -46.314 20.883 22.149 1.00 85.25 113 ALA A CA 1
ATOM 922 C C . ALA A 1 113 ? -47.319 21.270 21.057 1.00 85.25 113 ALA A C 1
ATOM 924 O O . ALA A 1 113 ? -48.361 20.639 20.941 1.00 85.25 113 ALA A O 1
ATOM 925 N N . LYS A 1 114 ? -46.988 22.268 20.226 1.00 85.06 114 LYS A N 1
ATOM 926 C CA . LYS A 1 114 ? -47.838 22.714 19.115 1.00 85.06 114 LYS A CA 1
ATOM 927 C C . LYS A 1 114 ? -47.974 21.644 18.031 1.00 85.06 114 LYS A C 1
ATOM 929 O O . LYS A 1 114 ? -49.059 21.471 17.502 1.00 85.06 114 LYS A O 1
ATOM 934 N N . LYS A 1 115 ? -46.884 20.951 17.683 1.00 84.69 115 LYS A N 1
ATOM 935 C CA . LYS A 1 115 ? -46.886 19.929 16.623 1.00 84.69 115 LYS A CA 1
ATOM 936 C C . LYS A 1 115 ? -47.521 18.606 17.053 1.00 84.69 115 LYS A C 1
ATOM 938 O O . LYS A 1 115 ? -48.070 17.926 16.203 1.00 84.69 115 LYS A O 1
ATOM 943 N N . LEU A 1 116 ? -47.428 18.247 18.333 1.00 84.31 116 LEU A N 1
ATOM 944 C CA . LEU A 1 116 ? -48.016 17.017 18.880 1.00 84.31 116 LEU A CA 1
ATOM 945 C C . LEU A 1 116 ? -49.371 17.247 19.567 1.00 84.31 116 LEU A C 1
ATOM 947 O O . LEU A 1 116 ? -49.911 16.312 20.143 1.00 84.31 116 LEU A O 1
ATOM 951 N N . GLU A 1 117 ? -49.877 18.484 19.577 1.00 84.56 117 GLU A N 1
ATOM 952 C CA . GLU A 1 117 ? -51.121 18.889 20.256 1.00 84.56 117 GLU A CA 1
ATOM 953 C C . GLU A 1 117 ? -51.197 18.477 21.742 1.00 84.56 117 GLU A C 1
ATOM 955 O O . GLU A 1 117 ? -52.265 18.305 22.326 1.00 84.56 117 GLU A O 1
ATOM 960 N N . ILE A 1 118 ? -50.038 18.353 22.397 1.00 84.50 118 ILE A N 1
ATOM 961 C CA . ILE A 1 118 ? -49.927 17.991 23.814 1.00 84.50 118 ILE A CA 1
ATOM 962 C C . ILE A 1 118 ? -49.759 19.226 24.698 1.00 84.50 118 ILE A C 1
ATOM 964 O O . ILE A 1 118 ? -49.213 20.254 24.293 1.00 84.50 118 ILE A O 1
ATOM 968 N N . ASN A 1 119 ? -50.136 19.107 25.974 1.00 80.75 119 ASN A N 1
ATOM 969 C CA . ASN A 1 119 ? -49.829 20.139 26.964 1.00 80.75 119 ASN A CA 1
ATOM 970 C C . ASN A 1 119 ? -48.304 20.372 27.043 1.00 80.75 119 ASN A C 1
ATOM 972 O O . ASN A 1 119 ? -47.517 19.427 27.145 1.00 80.75 119 ASN A O 1
ATOM 976 N N . ILE A 1 120 ? -47.887 21.644 27.062 1.00 77.88 120 ILE A N 1
ATOM 977 C CA . ILE A 1 120 ? -46.478 22.059 27.141 1.00 77.88 120 ILE A CA 1
ATOM 978 C C . ILE A 1 120 ? -45.722 21.444 28.324 1.00 77.88 120 ILE A C 1
ATOM 980 O O . ILE A 1 120 ? -44.507 21.254 28.251 1.00 77.88 120 ILE A O 1
ATOM 984 N N . PHE A 1 121 ? -46.428 21.118 29.408 1.00 75.00 121 PHE A N 1
ATOM 985 C CA . PHE A 1 121 ? -45.874 20.399 30.546 1.00 75.00 121 PHE A CA 1
ATOM 986 C C . PHE A 1 121 ? -45.305 19.033 30.130 1.00 75.00 121 PHE A C 1
ATOM 988 O O . PHE A 1 121 ? -44.148 18.740 30.426 1.00 75.00 121 PHE A O 1
ATOM 995 N N . TRP A 1 122 ? -46.059 18.238 29.366 1.00 77.06 122 TRP A N 1
ATOM 996 C CA . TRP A 1 122 ? -45.627 16.918 28.895 1.00 77.06 122 TRP A CA 1
ATOM 997 C C . TRP A 1 122 ? -44.490 17.004 27.881 1.00 77.06 122 TRP A C 1
ATOM 999 O O . TRP A 1 122 ? -43.537 16.230 27.962 1.00 77.06 122 TRP A O 1
ATOM 1009 N N . ALA A 1 123 ? -44.510 18.016 27.010 1.00 79.25 123 ALA A N 1
ATOM 1010 C CA . ALA A 1 123 ? -43.403 18.273 26.092 1.00 79.25 123 ALA A CA 1
ATOM 1011 C C . ALA A 1 123 ? -42.071 18.512 26.833 1.00 79.25 123 ALA A C 1
ATOM 1013 O O . ALA A 1 123 ? -41.012 18.152 26.329 1.00 79.25 123 ALA A O 1
ATOM 1014 N N . ARG A 1 124 ? -42.098 19.085 28.046 1.00 80.62 124 ARG A N 1
ATOM 1015 C CA . ARG A 1 124 ? -40.900 19.256 28.892 1.00 80.62 124 ARG A CA 1
ATOM 1016 C C . ARG A 1 124 ? -40.450 17.946 29.538 1.00 80.62 124 ARG A C 1
ATOM 1018 O O . ARG A 1 124 ? -39.249 17.709 29.623 1.00 80.62 124 ARG A O 1
ATOM 1025 N N . ILE A 1 125 ? -41.387 17.095 29.958 1.00 75.94 125 ILE A N 1
ATOM 1026 C CA . ILE A 1 125 ? -41.074 15.777 30.530 1.00 75.94 125 ILE A CA 1
ATOM 1027 C C . ILE A 1 125 ? -40.357 14.889 29.506 1.00 75.94 125 ILE A C 1
ATOM 1029 O O . ILE A 1 125 ? -39.386 14.239 29.877 1.00 75.94 125 ILE A O 1
ATOM 1033 N N . ILE A 1 126 ? -40.748 14.925 28.225 1.00 77.62 126 ILE A N 1
ATOM 1034 C CA . ILE A 1 126 ? -40.061 14.188 27.145 1.00 77.62 126 ILE A CA 1
ATOM 1035 C C . ILE A 1 126 ? -38.566 14.527 27.118 1.00 77.62 126 ILE A C 1
ATOM 1037 O O . ILE A 1 126 ? -37.725 13.632 27.148 1.00 77.62 126 ILE A O 1
ATOM 1041 N N . TRP A 1 127 ? -38.223 15.817 27.142 1.00 77.81 127 TRP A N 1
ATOM 1042 C CA . TRP A 1 127 ? -36.825 16.245 27.159 1.00 77.81 127 TRP A CA 1
ATOM 1043 C C . TRP A 1 127 ? -36.095 15.822 28.431 1.00 77.81 127 TRP A C 1
ATOM 1045 O O . TRP A 1 127 ? -34.951 15.396 28.347 1.00 77.81 127 TRP A O 1
ATOM 1055 N N . ILE A 1 128 ? -36.754 15.873 29.593 1.00 73.38 128 ILE A N 1
ATOM 1056 C CA . ILE A 1 128 ? -36.170 15.409 30.859 1.00 73.38 128 ILE A CA 1
ATOM 1057 C C . ILE A 1 128 ? -35.885 13.903 30.814 1.00 73.38 128 ILE A C 1
ATOM 1059 O O . ILE A 1 128 ? -34.817 13.479 31.241 1.00 73.38 128 ILE A O 1
ATOM 1063 N N . VAL A 1 129 ? -36.792 13.097 30.260 1.00 72.44 129 VAL A N 1
ATOM 1064 C CA . VAL A 1 129 ? -36.599 11.647 30.102 1.00 72.44 129 VAL A CA 1
ATOM 1065 C C . VAL A 1 129 ? -35.447 11.346 29.137 1.00 72.44 129 VAL A C 1
ATOM 1067 O O . VAL A 1 129 ? -34.616 10.491 29.435 1.00 72.44 129 VAL A O 1
ATOM 1070 N N . LEU A 1 130 ? -35.330 12.094 28.034 1.00 73.06 130 LEU A N 1
ATOM 1071 C CA . LEU A 1 130 ? -34.246 11.944 27.052 1.00 73.06 130 LEU A CA 1
ATOM 1072 C C . LEU A 1 130 ? -32.851 12.299 27.600 1.00 73.06 130 LEU A C 1
ATOM 1074 O O . LEU A 1 130 ? -31.847 11.939 26.987 1.00 73.06 130 LEU A O 1
ATOM 1078 N N . ILE A 1 131 ? -32.755 12.976 28.750 1.00 72.06 131 ILE A N 1
ATOM 1079 C CA . ILE A 1 131 ? -31.472 13.236 29.425 1.00 72.06 131 ILE A CA 1
ATOM 1080 C C . ILE A 1 131 ? -30.924 11.963 30.094 1.00 72.06 131 ILE A C 1
ATOM 1082 O O . ILE A 1 131 ? -29.707 11.800 30.183 1.00 72.06 131 ILE A O 1
ATOM 1086 N N . PHE A 1 132 ? -31.790 11.046 30.544 1.00 58.78 132 PHE A N 1
ATOM 1087 C CA . PHE A 1 132 ? -31.378 9.894 31.353 1.00 58.78 132 PHE A CA 1
ATOM 1088 C C . PHE A 1 132 ? -30.549 8.827 30.608 1.00 58.78 132 PHE A C 1
ATOM 1090 O O . PHE A 1 132 ? -29.617 8.311 31.224 1.00 58.78 132 PHE A O 1
ATOM 1097 N N . PRO A 1 133 ? -30.744 8.517 29.311 1.00 55.47 133 PRO A N 1
ATOM 1098 C CA . PRO A 1 133 ? -29.755 7.742 28.568 1.00 55.47 133 PRO A CA 1
ATOM 1099 C C . PRO A 1 133 ? -28.606 8.658 28.102 1.00 55.47 133 PRO A C 1
ATOM 1101 O O . PRO A 1 133 ? -28.726 9.394 27.124 1.00 55.47 133 PRO A O 1
ATOM 1104 N N . PHE A 1 134 ? -27.472 8.608 28.809 1.00 54.69 134 PHE A N 1
ATOM 1105 C CA . PHE A 1 134 ? -26.178 9.183 28.392 1.00 54.69 134 PHE A CA 1
ATOM 1106 C C . PHE A 1 134 ? -26.134 10.703 28.117 1.00 54.69 134 PHE A C 1
ATOM 1108 O O . PHE A 1 134 ? -25.185 11.184 27.504 1.00 54.69 134 PHE A O 1
ATOM 1115 N N . GLY A 1 135 ? -27.122 11.489 28.559 1.00 61.84 135 GLY A N 1
ATOM 1116 C CA . GLY A 1 135 ? -27.154 12.933 28.292 1.00 61.84 135 GLY A CA 1
ATOM 1117 C C . GLY A 1 135 ? -27.453 13.299 26.831 1.00 61.84 135 GLY A C 1
ATOM 1118 O O . GLY A 1 135 ? -27.352 14.472 26.466 1.00 61.84 135 GLY A O 1
ATOM 1119 N N . PHE A 1 136 ? -27.866 12.330 26.002 1.00 68.94 136 PHE A N 1
ATOM 1120 C CA . PHE A 1 136 ? -28.139 12.526 24.573 1.00 68.94 136 PHE A CA 1
ATOM 1121 C C . PHE A 1 136 ? -29.241 13.566 24.323 1.00 68.94 136 PHE A C 1
ATOM 1123 O O . PHE A 1 136 ? -29.142 14.380 23.404 1.00 68.94 136 PHE A O 1
ATOM 1130 N N . GLY A 1 137 ? -30.248 13.621 25.201 1.00 72.50 137 GLY A N 1
ATOM 1131 C CA . GLY A 1 137 ? -31.315 14.618 25.147 1.00 72.50 137 GLY A CA 1
ATOM 1132 C C . GLY A 1 137 ? -30.825 16.064 25.231 1.00 72.50 137 GLY A C 1
ATOM 1133 O O . GLY A 1 137 ? -31.420 16.926 24.594 1.00 72.50 137 GLY A O 1
ATOM 1134 N N . VAL A 1 138 ? -29.721 16.342 25.940 1.00 77.62 138 VAL A N 1
ATOM 1135 C CA . VAL A 1 138 ? -29.146 17.699 26.009 1.00 77.62 138 VAL A CA 1
ATOM 1136 C C . VAL A 1 138 ? -28.535 18.088 24.663 1.00 77.62 138 VAL A C 1
ATOM 1138 O O . VAL A 1 138 ? -28.799 19.180 24.164 1.00 77.62 138 VAL A O 1
ATOM 1141 N N . GLY A 1 139 ? -27.767 17.181 24.050 1.00 78.62 139 GLY A N 1
ATOM 1142 C CA . GLY A 1 139 ? -27.163 17.400 22.733 1.00 78.62 139 GLY A CA 1
ATOM 1143 C C . GLY A 1 139 ? -28.215 17.628 21.648 1.00 78.62 139 GLY A C 1
ATOM 1144 O O . GLY A 1 139 ? -28.140 18.617 20.921 1.00 78.62 139 GLY A O 1
ATOM 1145 N N . LEU A 1 140 ? -29.244 16.775 21.598 1.00 81.19 140 LEU A N 1
ATOM 1146 C CA . LEU A 1 140 ? -30.370 16.930 20.672 1.00 81.19 140 LEU A CA 1
ATOM 1147 C C . LEU A 1 140 ? -31.113 18.254 20.866 1.00 81.19 140 LEU A C 1
ATOM 1149 O O . LEU A 1 140 ? -31.479 18.902 19.888 1.00 81.19 140 LEU A O 1
ATOM 1153 N N . TYR A 1 141 ? -31.320 18.673 22.116 1.00 81.81 141 TYR A N 1
ATOM 1154 C CA . TYR A 1 141 ? -32.002 19.925 22.423 1.00 81.81 141 TYR A CA 1
ATOM 1155 C C . TYR A 1 141 ? -31.222 21.144 21.920 1.00 81.81 141 TYR A C 1
ATOM 1157 O O . TYR A 1 141 ? -31.787 22.045 21.306 1.00 81.81 141 TYR A O 1
ATOM 1165 N N . LEU A 1 142 ? -29.904 21.172 22.136 1.00 84.62 142 LEU A N 1
ATOM 1166 C CA . LEU A 1 142 ? -29.049 22.260 21.654 1.00 84.62 142 LEU A CA 1
ATOM 1167 C C . LEU A 1 142 ? -28.973 22.282 20.127 1.00 84.62 142 LEU A C 1
ATOM 1169 O O . LEU A 1 142 ? -29.093 23.343 19.515 1.00 84.62 142 LEU A O 1
ATOM 1173 N N . LEU A 1 143 ? -28.833 21.109 19.514 1.00 86.19 143 LEU A N 1
ATOM 1174 C CA . LEU A 1 143 ? -28.747 20.956 18.068 1.00 86.19 143 LEU A CA 1
ATOM 1175 C C . LEU A 1 143 ? -30.049 21.395 17.382 1.00 86.19 143 LEU A C 1
ATOM 1177 O O . LEU A 1 143 ? -30.008 22.179 16.435 1.00 86.19 143 LEU A O 1
ATOM 1181 N N . ALA A 1 144 ? -31.207 21.002 17.920 1.00 86.56 144 ALA A N 1
ATOM 1182 C CA . ALA A 1 144 ? -32.505 21.490 17.458 1.00 86.56 144 ALA A CA 1
ATOM 1183 C C . ALA A 1 144 ? -32.631 23.016 17.607 1.00 86.56 144 ALA A C 1
ATOM 1185 O O . ALA A 1 144 ? -33.178 23.679 16.729 1.00 86.56 144 ALA A O 1
ATOM 1186 N N . GLY A 1 145 ? -32.079 23.592 18.678 1.00 86.62 145 GLY A N 1
ATOM 1187 C CA . GLY A 1 145 ? -32.034 25.039 18.874 1.00 86.62 145 GLY A CA 1
ATOM 1188 C C . GLY A 1 145 ? -31.217 25.776 17.807 1.00 86.62 145 GLY A C 1
ATOM 1189 O O . GLY A 1 145 ? -31.593 26.884 17.430 1.00 86.62 145 GLY A O 1
ATOM 1190 N N . ILE A 1 146 ? -30.142 25.169 17.300 1.00 88.31 146 ILE A N 1
ATOM 1191 C CA . ILE A 1 146 ? -29.283 25.760 16.261 1.00 88.31 146 ILE A CA 1
ATOM 1192 C C . ILE A 1 146 ? -29.914 25.625 14.869 1.00 88.31 146 ILE A C 1
ATOM 1194 O O . ILE A 1 146 ? -29.840 26.547 14.059 1.00 88.31 146 ILE A O 1
ATOM 1198 N N . ILE A 1 147 ? -30.529 24.475 14.583 1.00 89.25 147 ILE A N 1
ATOM 1199 C CA . ILE A 1 147 ? -31.091 24.176 13.262 1.00 89.25 147 ILE A CA 1
ATOM 1200 C C . ILE A 1 147 ? -32.391 24.943 13.026 1.00 89.25 147 ILE A C 1
ATOM 1202 O O . ILE A 1 147 ? -32.599 25.469 11.932 1.00 89.25 147 ILE A O 1
ATOM 1206 N N . LEU A 1 148 ? -33.266 25.028 14.027 1.00 89.44 148 LEU A N 1
ATOM 1207 C CA . LEU A 1 148 ? -34.617 25.548 13.834 1.00 89.44 148 LEU A CA 1
ATOM 1208 C C . LEU A 1 148 ? -34.663 27.089 13.828 1.00 89.44 148 LEU A C 1
ATOM 1210 O O . LEU A 1 148 ? -34.099 27.724 14.725 1.00 89.44 148 LEU A O 1
ATOM 1214 N N . PRO A 1 149 ? -35.359 27.712 12.857 1.00 87.88 149 PRO A N 1
ATOM 1215 C CA . PRO A 1 149 ? -35.450 29.167 12.748 1.00 87.88 149 PRO A CA 1
ATOM 1216 C C . PRO A 1 149 ? -36.312 29.762 13.865 1.00 87.88 149 PRO A C 1
ATOM 1218 O O . PRO A 1 149 ? -37.222 29.110 14.381 1.00 87.88 149 PRO A O 1
ATOM 1221 N N . LEU A 1 150 ? -36.044 31.015 14.234 1.00 86.12 150 LEU A N 1
ATOM 1222 C CA . LEU A 1 150 ? -36.895 31.775 15.153 1.00 86.12 150 LEU A CA 1
ATOM 1223 C C . LEU A 1 150 ? -38.101 32.347 14.413 1.00 86.12 150 LEU A C 1
ATOM 1225 O O . LEU A 1 150 ? -37.962 32.830 13.294 1.00 86.12 150 LEU A O 1
ATOM 1229 N N . LYS A 1 151 ? -39.264 32.337 15.070 1.00 83.38 151 LYS A N 1
ATOM 1230 C CA . LYS A 1 151 ? -40.518 32.874 14.525 1.00 83.38 151 LYS A CA 1
ATOM 1231 C C . LYS A 1 151 ? -40.385 34.321 14.037 1.00 83.38 151 LYS A C 1
ATOM 1233 O O . LYS A 1 151 ? -40.775 34.619 12.916 1.00 83.38 151 LYS A O 1
ATOM 1238 N N . ASP A 1 152 ? -39.794 35.181 14.864 1.00 80.88 152 ASP A N 1
ATOM 1239 C CA . ASP A 1 152 ? -39.841 36.640 14.688 1.00 80.88 152 ASP A CA 1
ATOM 1240 C C . ASP A 1 152 ? -38.628 37.209 13.928 1.00 80.88 152 ASP A C 1
ATOM 1242 O O . ASP A 1 152 ? -38.402 38.418 13.924 1.00 80.88 152 ASP A O 1
ATOM 1246 N N . LYS A 1 153 ? -37.800 36.352 13.312 1.00 81.69 153 LYS A N 1
ATOM 1247 C CA . LYS A 1 153 ? -36.615 36.776 12.549 1.00 81.69 153 LYS A CA 1
ATOM 1248 C C . LYS A 1 153 ? -36.756 36.437 11.076 1.00 81.69 153 LYS A C 1
ATOM 1250 O O . LYS A 1 153 ? -37.063 35.301 10.738 1.00 81.69 153 LYS A O 1
ATOM 1255 N N . ASP A 1 154 ? -36.457 37.404 10.215 1.00 81.50 154 ASP A N 1
ATOM 1256 C CA . ASP A 1 154 ? -36.326 37.171 8.778 1.00 81.50 154 ASP A CA 1
ATOM 1257 C C . ASP A 1 154 ? -34.889 36.741 8.447 1.00 81.50 154 ASP A C 1
ATOM 1259 O O . ASP A 1 154 ? -33.920 37.392 8.852 1.00 81.50 154 ASP A O 1
ATOM 1263 N N . TYR A 1 155 ? -34.753 35.620 7.738 1.00 80.31 155 TYR A N 1
ATOM 1264 C CA . TYR A 1 155 ? -33.466 35.042 7.350 1.00 80.31 155 TYR A CA 1
ATOM 1265 C C . TYR A 1 155 ? -33.183 35.128 5.842 1.00 80.31 155 TYR A C 1
ATOM 1267 O O . TYR A 1 155 ? -32.212 34.526 5.363 1.00 80.31 155 TYR A O 1
ATOM 1275 N N . LYS A 1 156 ? -33.995 35.888 5.097 1.00 76.38 156 LYS A N 1
ATOM 1276 C CA . LYS A 1 156 ? -33.839 36.083 3.653 1.00 76.38 156 LYS A CA 1
ATOM 1277 C C . LYS A 1 156 ? -32.429 36.590 3.319 1.00 76.38 156 LYS A C 1
ATOM 1279 O O . LYS A 1 156 ? -31.910 37.506 3.954 1.00 76.38 156 LYS A O 1
ATOM 1284 N N . ASN A 1 157 ? -31.792 35.977 2.319 1.00 78.06 157 ASN A N 1
ATOM 1285 C CA . ASN A 1 157 ? -30.441 36.308 1.827 1.00 78.06 157 ASN A CA 1
ATOM 1286 C C . ASN A 1 157 ? -29.266 36.054 2.802 1.00 78.06 157 ASN A C 1
ATOM 1288 O O . ASN A 1 157 ? -28.146 36.495 2.542 1.00 78.06 157 ASN A O 1
ATOM 1292 N N . ILE A 1 158 ? -29.453 35.302 3.893 1.00 83.31 158 ILE A N 1
ATOM 1293 C CA . ILE A 1 158 ? -28.353 34.924 4.803 1.00 83.31 158 ILE A CA 1
ATOM 1294 C C . ILE A 1 158 ? -27.621 33.671 4.277 1.00 83.31 158 ILE A C 1
ATOM 1296 O O . ILE A 1 158 ? -28.223 32.804 3.656 1.00 83.31 158 ILE A O 1
ATOM 1300 N N . SER A 1 159 ? -26.301 33.546 4.451 1.00 86.69 159 SER A N 1
ATOM 1301 C CA . SER A 1 159 ? -25.585 32.297 4.125 1.00 86.69 159 SER A CA 1
ATOM 1302 C C . SER A 1 159 ? -25.762 31.250 5.233 1.00 86.69 159 SER A C 1
ATOM 1304 O O . SER A 1 159 ? -25.919 31.602 6.401 1.00 86.69 159 SER A O 1
ATOM 1306 N N . ILE A 1 160 ? -25.687 29.956 4.904 1.00 84.81 160 ILE A N 1
ATOM 1307 C CA . ILE A 1 160 ? -25.892 28.865 5.880 1.00 84.81 160 ILE A CA 1
ATOM 1308 C C . ILE A 1 160 ? -24.937 28.990 7.081 1.00 84.81 160 ILE A C 1
ATOM 1310 O O . ILE A 1 160 ? -25.372 28.897 8.227 1.00 84.81 160 ILE A O 1
ATOM 1314 N N . GLY A 1 161 ? -23.655 29.286 6.844 1.00 81.50 161 GLY A N 1
ATOM 1315 C CA . GLY A 1 161 ? -22.681 29.482 7.924 1.00 81.50 161 GLY A CA 1
ATOM 1316 C C . GLY A 1 161 ? -23.030 30.659 8.844 1.00 81.50 161 GLY A C 1
ATOM 1317 O O . GLY A 1 161 ? -22.990 30.525 10.066 1.00 81.50 161 GLY A O 1
ATOM 1318 N N . LYS A 1 162 ? -23.451 31.800 8.275 1.00 86.50 162 LYS A N 1
ATOM 1319 C CA . LYS A 1 162 ? -23.850 32.986 9.052 1.00 86.50 162 LYS A CA 1
ATOM 1320 C C . LYS A 1 162 ? -25.139 32.744 9.842 1.00 86.50 162 LYS A C 1
ATOM 1322 O O . LYS A 1 162 ? -25.261 33.238 10.961 1.00 86.50 162 LYS A O 1
ATOM 1327 N N . TYR A 1 163 ? -26.065 31.958 9.294 1.00 90.50 163 TYR A N 1
ATOM 1328 C CA . TYR A 1 163 ? -27.262 31.503 9.999 1.00 90.50 163 TYR A CA 1
ATOM 1329 C C . TYR A 1 163 ? -26.899 30.679 11.243 1.00 90.50 163 TYR A C 1
ATOM 1331 O O . TYR A 1 163 ? -27.288 31.055 12.349 1.00 90.50 163 TYR A O 1
ATOM 1339 N N . LEU A 1 164 ? -26.100 29.615 11.083 1.00 88.00 164 LEU A N 1
ATOM 1340 C CA . LEU A 1 164 ? -25.728 28.722 12.188 1.00 88.00 164 LEU A CA 1
ATOM 1341 C C . LEU A 1 164 ? -24.971 29.468 13.294 1.00 88.00 164 LEU A C 1
ATOM 1343 O O . LEU A 1 164 ? -25.296 29.310 14.468 1.00 88.00 164 LEU A O 1
ATOM 1347 N N . LEU A 1 165 ? -24.022 30.341 12.933 1.00 85.62 165 LEU A N 1
ATOM 1348 C CA . LEU A 1 165 ? -23.298 31.164 13.906 1.00 85.62 165 LEU A CA 1
ATOM 1349 C C . LEU A 1 165 ? -24.241 32.077 14.697 1.00 85.62 165 LEU A C 1
ATOM 1351 O O . LEU A 1 165 ? -24.171 32.115 15.924 1.00 85.62 165 LEU A O 1
ATOM 1355 N N . ASN A 1 166 ? -25.157 32.775 14.019 1.00 86.75 166 ASN A N 1
ATOM 1356 C CA . ASN A 1 166 ? -26.114 33.655 14.689 1.00 86.75 166 ASN A CA 1
ATOM 1357 C C . ASN A 1 166 ? -27.013 32.862 15.654 1.00 86.75 166 ASN A C 1
ATOM 1359 O O . ASN A 1 166 ? -27.254 33.291 16.781 1.00 86.75 166 ASN A O 1
ATOM 1363 N N . GLN A 1 167 ? -27.453 31.671 15.243 1.00 87.50 167 GLN A N 1
ATOM 1364 C CA . GLN A 1 167 ? -28.264 30.785 16.077 1.00 87.50 167 GLN A CA 1
ATOM 1365 C C . GLN A 1 167 ? -27.514 30.268 17.307 1.00 87.50 167 GLN A C 1
ATOM 1367 O O . GLN A 1 167 ? -28.105 30.191 18.387 1.00 87.50 167 GLN A O 1
ATOM 1372 N N . ILE A 1 168 ? -26.219 29.966 17.180 1.00 85.81 168 ILE A N 1
ATOM 1373 C CA . ILE A 1 168 ? -25.361 29.589 18.310 1.00 85.81 168 ILE A CA 1
ATOM 1374 C C . ILE A 1 168 ? -25.286 30.736 19.324 1.00 85.81 168 ILE A C 1
ATOM 1376 O O . ILE A 1 168 ? -25.571 30.519 20.502 1.00 85.81 168 ILE A O 1
ATOM 1380 N N . PHE A 1 169 ? -24.978 31.961 18.882 1.00 83.62 169 PHE A N 1
ATOM 1381 C CA . PHE A 1 169 ? -24.877 33.120 19.779 1.00 83.62 169 PHE A CA 1
ATOM 1382 C C . PHE A 1 169 ? -26.195 33.428 20.498 1.00 83.62 169 PHE A C 1
ATOM 1384 O O . PHE A 1 169 ? -26.197 33.666 21.707 1.00 83.62 169 PHE A O 1
ATOM 1391 N N . ILE A 1 170 ? -27.323 33.380 19.782 1.00 83.38 170 ILE A N 1
ATOM 1392 C CA . ILE A 1 170 ? -28.649 33.605 20.375 1.00 83.38 170 ILE A CA 1
ATOM 1393 C C . ILE A 1 170 ? -28.980 32.502 21.383 1.00 83.38 170 ILE A C 1
ATOM 1395 O O . ILE A 1 170 ? -29.393 32.793 22.504 1.00 83.38 170 ILE A O 1
ATOM 1399 N N . SER A 1 171 ? -28.758 31.239 21.011 1.00 81.38 171 SER A N 1
ATOM 1400 C CA . SER A 1 171 ? -29.083 30.096 21.866 1.00 81.38 171 SER A CA 1
ATOM 1401 C C . SER A 1 171 ? -28.252 30.087 23.150 1.00 81.38 171 SER A C 1
ATOM 1403 O O . SER A 1 171 ? -28.799 29.852 24.225 1.00 81.38 171 SER A O 1
ATOM 1405 N N . LEU A 1 172 ? -26.959 30.415 23.072 1.00 79.56 172 LEU A N 1
ATOM 1406 C CA . LEU A 1 172 ? -26.099 30.582 24.247 1.00 79.56 172 LEU A CA 1
ATOM 1407 C C . LEU A 1 172 ? -26.566 31.735 25.147 1.00 79.56 172 LEU A C 1
ATOM 1409 O O . LEU A 1 172 ? -26.641 31.575 26.366 1.00 79.56 172 LEU A O 1
ATOM 1413 N N . GLY A 1 173 ? -26.923 32.879 24.555 1.00 79.94 173 GLY A N 1
ATOM 1414 C CA . GLY A 1 173 ? -27.422 34.038 25.295 1.00 79.94 173 GLY A CA 1
ATOM 1415 C C . GLY A 1 173 ? -28.733 33.758 26.039 1.00 79.94 173 GLY A C 1
ATOM 1416 O O . GLY A 1 173 ? -28.873 34.128 27.207 1.00 79.94 173 GLY A O 1
ATOM 1417 N N . ASP A 1 174 ? -29.674 33.067 25.396 1.00 75.88 174 ASP A N 1
ATOM 1418 C CA . ASP A 1 174 ? -30.949 32.667 26.003 1.00 75.88 174 ASP A CA 1
ATOM 1419 C C . ASP A 1 174 ? -30.752 31.638 27.121 1.00 75.88 174 ASP A C 1
ATOM 1421 O O . ASP A 1 174 ? -31.359 31.757 28.189 1.00 75.88 174 ASP A O 1
ATOM 1425 N N . LEU A 1 175 ? -29.878 30.647 26.902 1.00 74.44 175 LEU A N 1
ATOM 1426 C CA . LEU A 1 175 ? -29.551 29.636 27.905 1.00 74.44 175 LEU A CA 1
ATOM 1427 C C . LEU A 1 175 ? -29.000 30.279 29.173 1.00 74.44 175 LEU A C 1
ATOM 1429 O O . LEU A 1 175 ? -29.476 29.940 30.252 1.00 74.44 175 LEU A O 1
ATOM 1433 N N . LEU A 1 176 ? -28.067 31.229 29.059 1.00 74.19 176 LEU A N 1
ATOM 1434 C CA . LEU A 1 176 ? -27.494 31.943 30.205 1.00 74.19 176 LEU A CA 1
ATOM 1435 C C . LEU A 1 176 ? -28.537 32.797 30.941 1.00 74.19 176 LEU A C 1
ATOM 1437 O O . LEU A 1 176 ? -28.642 32.731 32.165 1.00 74.19 176 LEU A O 1
ATOM 1441 N N . LYS A 1 177 ? -29.362 33.561 30.214 1.00 74.69 177 LYS A N 1
ATOM 1442 C CA . LYS A 1 177 ? -30.408 34.403 30.825 1.00 74.69 177 LYS A CA 1
ATOM 1443 C C . LYS A 1 177 ? -31.446 33.578 31.588 1.00 74.69 177 LYS A C 1
ATOM 1445 O O . LYS A 1 177 ? -31.862 33.962 32.683 1.00 74.69 177 LYS A O 1
ATOM 1450 N N . ASN A 1 178 ? -31.865 32.448 31.021 1.00 68.88 178 ASN A N 1
ATOM 1451 C CA . ASN A 1 178 ? -32.924 31.631 31.602 1.00 68.88 178 ASN A CA 1
ATOM 1452 C C . ASN A 1 178 ? -32.416 30.648 32.661 1.00 68.88 178 ASN A C 1
ATOM 1454 O O . ASN A 1 178 ? -33.123 30.434 33.644 1.00 68.88 178 ASN A O 1
ATOM 1458 N N . THR A 1 179 ? -31.195 30.108 32.543 1.00 66.44 179 THR A N 1
ATOM 1459 C CA . THR A 1 179 ? -30.584 29.307 33.626 1.00 66.44 179 THR A CA 1
ATOM 1460 C C . THR A 1 179 ? -30.499 30.106 34.920 1.00 66.44 179 THR A C 1
ATOM 1462 O O . THR A 1 179 ? -30.903 29.594 35.958 1.00 66.44 179 THR A O 1
ATOM 1465 N N . ILE A 1 180 ? -30.077 31.374 34.864 1.00 63.38 180 ILE A N 1
ATOM 1466 C CA . ILE A 1 180 ? -30.010 32.249 36.045 1.00 63.38 180 ILE A CA 1
ATOM 1467 C C . ILE A 1 180 ? -31.399 32.438 36.675 1.00 63.38 180 ILE A C 1
ATOM 1469 O O . ILE A 1 180 ? -31.547 32.264 37.882 1.00 63.38 180 ILE A O 1
ATOM 1473 N N . LYS A 1 181 ? -32.440 32.719 35.874 1.00 65.50 181 LYS A N 1
ATOM 1474 C CA . LYS A 1 181 ? -33.825 32.854 36.374 1.00 65.50 181 LYS A CA 1
ATOM 1475 C C . LYS A 1 181 ? -34.356 31.570 37.014 1.00 65.50 181 LYS A C 1
ATOM 1477 O O . LYS A 1 181 ? -35.028 31.632 38.036 1.00 65.50 181 LYS A O 1
ATOM 1482 N N . ILE A 1 182 ? -34.073 30.416 36.415 1.00 62.34 182 ILE A N 1
ATOM 1483 C CA . ILE A 1 182 ? -34.589 29.115 36.860 1.00 62.34 182 ILE A CA 1
ATOM 1484 C C . ILE A 1 182 ? -33.871 28.646 38.124 1.00 62.34 182 ILE A C 1
ATOM 1486 O O . ILE A 1 182 ? -34.533 28.203 39.056 1.00 62.34 182 ILE A O 1
ATOM 1490 N N . ILE A 1 183 ? -32.547 28.803 38.204 1.00 58.44 183 ILE A N 1
ATOM 1491 C CA . ILE A 1 183 ? -31.773 28.506 39.419 1.00 58.44 183 ILE A CA 1
ATOM 1492 C C . ILE A 1 183 ? -32.287 29.340 40.604 1.00 58.44 183 ILE A C 1
ATOM 1494 O O . ILE A 1 183 ? -32.362 28.825 41.716 1.00 58.44 183 ILE A O 1
ATOM 1498 N N . LEU A 1 184 ? -32.711 30.586 40.361 1.00 58.62 184 LEU A N 1
ATOM 1499 C CA . LEU A 1 184 ? -33.248 31.482 41.391 1.00 58.62 184 LEU A CA 1
ATOM 1500 C C . LEU A 1 184 ? -34.687 31.141 41.845 1.00 58.62 184 LEU A C 1
ATOM 1502 O O . LEU A 1 184 ? -35.087 31.542 42.932 1.00 58.62 184 LEU A O 1
ATOM 1506 N N . LEU A 1 185 ? -35.469 30.422 41.025 1.00 57.25 185 LEU A N 1
ATOM 1507 C CA . LEU A 1 185 ? -36.902 30.129 41.239 1.00 57.25 185 LEU A CA 1
ATOM 1508 C C . LEU A 1 185 ? -37.207 28.647 41.529 1.00 57.25 185 LEU A C 1
ATOM 1510 O O . LEU A 1 185 ? -38.364 28.288 41.756 1.00 57.25 185 LEU A O 1
ATOM 1514 N N . LEU A 1 186 ? -36.203 27.769 41.511 1.00 58.94 186 LEU A N 1
ATOM 1515 C CA . LEU A 1 186 ? -36.383 26.340 41.765 1.00 58.94 186 LEU A CA 1
ATOM 1516 C C . LEU A 1 186 ? -36.575 26.064 43.269 1.00 58.94 186 LEU A C 1
ATOM 1518 O O . LEU A 1 186 ? -35.666 26.325 44.059 1.00 58.94 186 LEU A O 1
ATOM 1522 N N . PRO A 1 187 ? -37.709 25.476 43.701 1.00 59.53 187 PRO A N 1
ATOM 1523 C CA . PRO A 1 187 ? -37.873 25.068 45.090 1.00 59.53 187 PRO A CA 1
ATOM 1524 C C . PRO A 1 187 ? -36.901 23.925 45.417 1.00 59.53 187 PRO A C 1
ATOM 1526 O O . PRO A 1 187 ? -36.746 22.987 44.631 1.00 59.53 187 PRO A O 1
ATOM 1529 N N . LEU A 1 188 ? -36.295 23.954 46.611 1.00 58.19 188 LEU A N 1
ATOM 1530 C CA . LEU A 1 188 ? -35.337 22.946 47.111 1.00 58.19 188 LEU A CA 1
ATOM 1531 C C . LEU A 1 188 ? -35.821 21.485 46.937 1.00 58.19 188 LEU A C 1
ATOM 1533 O O . LEU A 1 188 ? -35.014 20.572 46.754 1.00 58.19 188 LEU A O 1
ATOM 1537 N N . ASN A 1 189 ? -37.139 21.257 46.913 1.00 57.94 189 ASN A N 1
ATOM 1538 C CA . ASN A 1 189 ? -37.756 19.945 46.696 1.00 57.94 189 ASN A CA 1
ATOM 1539 C C . ASN A 1 189 ? -37.513 19.345 45.293 1.00 57.94 189 ASN A C 1
ATOM 1541 O O . ASN A 1 189 ? -37.598 18.127 45.139 1.00 57.94 189 ASN A O 1
ATOM 1545 N N . PHE A 1 190 ? -37.159 20.146 44.283 1.00 56.59 190 PHE A N 1
ATOM 1546 C CA . PHE A 1 190 ? -36.831 19.661 42.935 1.00 56.59 190 PHE A CA 1
ATOM 1547 C C . PHE A 1 190 ? -35.522 18.855 42.907 1.00 56.59 190 PHE A C 1
ATOM 1549 O O . PHE A 1 190 ? -35.459 17.782 42.305 1.00 56.59 190 PHE A O 1
ATOM 1556 N N . PHE A 1 191 ? -34.502 19.300 43.651 1.00 61.59 191 PHE A N 1
ATOM 1557 C CA . PHE A 1 191 ? -33.240 18.564 43.791 1.00 61.59 191 PHE A CA 1
ATOM 155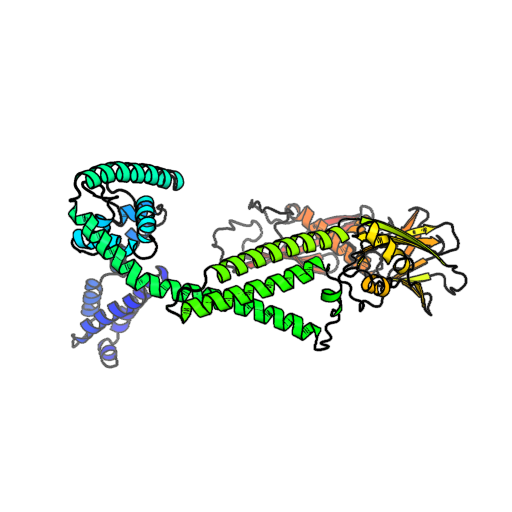8 C C . PHE A 1 191 ? -33.432 17.207 44.477 1.00 61.59 191 PHE A C 1
ATOM 1560 O O . PHE A 1 191 ? -32.740 16.242 44.151 1.00 61.59 191 PHE A O 1
ATOM 1567 N N . LYS A 1 192 ? -34.414 17.095 45.383 1.00 67.12 192 LYS A N 1
ATOM 1568 C CA . LYS A 1 192 ? -34.784 15.820 46.012 1.00 67.12 192 LYS A CA 1
ATOM 1569 C C . LYS A 1 192 ? -35.350 14.833 44.986 1.00 67.12 192 LYS A C 1
ATOM 1571 O O . LYS A 1 192 ? -35.000 13.658 45.026 1.00 67.12 192 LYS A O 1
ATOM 1576 N N . LEU A 1 193 ? -36.160 15.312 44.041 1.00 62.91 193 LEU A N 1
ATOM 1577 C CA . LEU A 1 193 ? -36.768 14.497 42.985 1.00 62.91 193 LEU A CA 1
ATOM 1578 C C . LEU A 1 193 ? -35.725 14.036 41.952 1.00 62.91 193 LEU A C 1
ATOM 1580 O O . LEU A 1 193 ? -35.684 12.854 41.616 1.00 62.91 193 LEU A O 1
ATOM 1584 N N . ILE A 1 194 ? -34.798 14.918 41.554 1.00 64.81 194 ILE A N 1
ATOM 1585 C CA . ILE A 1 194 ? -33.635 14.546 40.729 1.00 64.81 194 ILE A CA 1
ATOM 1586 C C . ILE A 1 194 ? -32.781 13.495 41.434 1.00 64.81 194 ILE A C 1
ATOM 1588 O O . ILE A 1 194 ? -32.405 12.509 40.814 1.00 64.81 194 ILE A O 1
ATOM 1592 N N . LYS A 1 195 ? -32.497 13.660 42.730 1.00 70.88 195 LYS A N 1
ATOM 1593 C CA . LYS A 1 195 ? -31.691 12.697 43.493 1.00 70.88 195 LYS A CA 1
ATOM 1594 C C . LYS A 1 195 ? -32.354 11.317 43.573 1.00 70.88 195 LYS A C 1
ATOM 1596 O O . LYS A 1 195 ? -31.658 10.309 43.506 1.00 70.88 195 LYS A O 1
ATOM 1601 N N . ILE A 1 196 ? -33.684 11.258 43.684 1.00 74.62 196 ILE A N 1
ATOM 1602 C CA . ILE A 1 196 ? -34.448 10.000 43.658 1.00 74.62 196 ILE A CA 1
ATOM 1603 C C . ILE A 1 196 ? -34.353 9.340 42.278 1.00 74.62 196 ILE A C 1
ATOM 1605 O O . ILE A 1 196 ? -34.017 8.160 42.201 1.00 74.62 196 ILE A O 1
ATOM 1609 N N . LEU A 1 197 ? -34.585 10.095 41.198 1.00 66.19 197 LEU A N 1
ATOM 1610 C CA . LEU A 1 197 ? -34.475 9.583 39.827 1.00 66.19 197 LEU A CA 1
ATOM 1611 C C . LEU A 1 197 ? -33.043 9.144 39.492 1.00 66.19 197 LEU A C 1
ATOM 1613 O O . LEU A 1 197 ? -32.841 8.093 38.891 1.00 66.19 197 LEU A O 1
ATOM 1617 N N . TRP A 1 198 ? -32.047 9.903 39.947 1.00 68.19 198 TRP A N 1
ATOM 1618 C CA . TRP A 1 198 ? -30.631 9.580 39.810 1.00 68.19 198 TRP A CA 1
ATOM 1619 C C . TRP A 1 198 ? -30.274 8.283 40.538 1.00 68.19 198 TRP A C 1
ATOM 1621 O O . TRP A 1 198 ? -29.673 7.390 39.950 1.00 68.19 198 TRP A O 1
ATOM 1631 N N . ASN A 1 199 ? -30.705 8.131 41.793 1.00 73.56 199 ASN A N 1
ATOM 1632 C CA . ASN A 1 199 ? -30.474 6.905 42.553 1.00 73.56 199 ASN A CA 1
ATOM 1633 C C . ASN A 1 199 ? -31.203 5.701 41.941 1.00 73.56 199 ASN A C 1
ATOM 1635 O O . ASN A 1 199 ? -30.647 4.606 41.929 1.00 73.56 199 ASN A O 1
ATOM 1639 N N . PHE A 1 200 ? -32.415 5.883 41.410 1.00 70.75 200 PHE A N 1
ATOM 1640 C CA . PHE A 1 200 ? -33.144 4.824 40.709 1.00 70.75 200 PHE A CA 1
ATOM 1641 C C . PHE A 1 200 ? -32.408 4.385 39.435 1.00 70.75 200 PHE A C 1
ATOM 1643 O O . PHE A 1 200 ? -32.216 3.190 39.214 1.00 70.75 200 PHE A O 1
ATOM 1650 N N . PHE A 1 201 ? -31.931 5.342 38.635 1.00 66.44 201 PHE A N 1
ATOM 1651 C CA . PHE A 1 201 ? -31.190 5.069 37.405 1.00 66.44 201 PHE A CA 1
ATOM 1652 C C . PHE A 1 201 ? -29.846 4.378 37.686 1.00 66.44 201 PHE A C 1
ATOM 1654 O O . PHE A 1 201 ? -29.544 3.338 37.101 1.00 66.44 201 PHE A O 1
ATOM 1661 N N . ILE A 1 202 ? -29.059 4.894 38.634 1.00 66.25 202 ILE A N 1
ATOM 1662 C CA . ILE A 1 202 ? -27.775 4.293 39.014 1.00 66.25 202 ILE A CA 1
ATOM 1663 C C . ILE A 1 202 ? -27.970 2.896 39.611 1.00 66.25 202 ILE A C 1
ATOM 1665 O O . ILE A 1 202 ? -27.245 1.975 39.256 1.00 66.25 202 ILE A O 1
ATOM 1669 N N . ASN A 1 203 ? -28.955 2.684 40.479 1.00 67.00 203 ASN A N 1
ATOM 1670 C CA . ASN A 1 203 ? -29.075 1.387 41.145 1.00 67.00 203 ASN A CA 1
ATOM 1671 C C . ASN A 1 203 ? -29.671 0.299 40.239 1.00 67.00 203 ASN A C 1
ATOM 1673 O O . ASN A 1 203 ? -29.272 -0.858 40.356 1.00 67.00 203 ASN A O 1
ATOM 1677 N N . ASN A 1 204 ? -30.573 0.654 39.315 1.00 66.25 204 ASN A N 1
ATOM 1678 C CA . ASN A 1 204 ? -31.280 -0.335 38.494 1.00 66.25 204 ASN A CA 1
ATOM 1679 C C . ASN A 1 204 ? -30.723 -0.465 37.070 1.00 66.25 204 ASN A C 1
ATOM 1681 O O . ASN A 1 204 ? -30.606 -1.577 36.562 1.00 66.25 204 ASN A O 1
ATOM 1685 N N . ILE A 1 205 ? -30.354 0.644 36.423 1.00 65.38 205 ILE A N 1
ATOM 1686 C CA . ILE A 1 205 ? -29.953 0.652 35.007 1.00 65.38 205 ILE A CA 1
ATOM 1687 C C . ILE A 1 205 ? -28.434 0.493 34.862 1.00 65.38 205 ILE A C 1
ATOM 1689 O O . ILE A 1 205 ? -27.978 -0.307 34.042 1.00 65.38 205 ILE A O 1
ATOM 1693 N N . TRP A 1 206 ? -27.630 1.146 35.710 1.00 68.44 206 TRP A N 1
ATOM 1694 C CA . TRP A 1 206 ? -26.164 1.000 35.673 1.00 68.44 206 TRP A CA 1
ATOM 1695 C C . TRP A 1 206 ? -25.708 -0.441 35.930 1.00 68.44 206 TRP A C 1
ATOM 1697 O O . TRP A 1 206 ? -24.742 -0.911 35.329 1.00 68.44 206 TRP A O 1
ATOM 1707 N N . GLY A 1 207 ? -26.419 -1.179 36.788 1.00 68.94 207 GLY A N 1
ATOM 1708 C CA . GLY A 1 207 ? -26.137 -2.592 37.052 1.00 68.94 207 GLY A CA 1
ATOM 1709 C C . GLY A 1 207 ? -26.294 -3.489 35.817 1.00 68.94 207 GLY A C 1
ATOM 1710 O O . GLY A 1 207 ? -25.560 -4.465 35.675 1.00 68.94 207 GLY A O 1
ATOM 1711 N N . ILE A 1 208 ? -27.210 -3.148 34.905 1.00 71.69 208 ILE A N 1
ATOM 1712 C CA . ILE A 1 208 ? -27.441 -3.881 33.650 1.00 71.69 208 ILE A CA 1
ATOM 1713 C C . ILE A 1 208 ? -26.422 -3.443 32.593 1.00 71.69 208 ILE A C 1
ATOM 1715 O O . ILE A 1 208 ? -25.762 -4.285 31.985 1.00 71.69 208 ILE A O 1
ATOM 1719 N N . ILE A 1 209 ? -26.239 -2.128 32.430 1.00 72.81 209 ILE A N 1
ATOM 1720 C CA . ILE A 1 209 ? -25.295 -1.552 31.462 1.00 72.81 209 ILE A CA 1
ATOM 1721 C C . ILE A 1 209 ? -23.866 -2.017 31.754 1.00 72.81 209 ILE A C 1
ATOM 1723 O O . ILE A 1 209 ? -23.164 -2.459 30.850 1.00 72.81 209 ILE A O 1
ATOM 1727 N N . SER A 1 210 ? -23.434 -1.978 33.016 1.00 72.94 210 SER A N 1
ATOM 1728 C CA . SER A 1 210 ? -22.081 -2.407 33.393 1.00 72.94 210 SER A CA 1
ATOM 1729 C C . SER A 1 210 ? -21.818 -3.877 33.058 1.00 72.94 210 SER A C 1
ATOM 1731 O O . SER A 1 210 ? -20.754 -4.190 32.531 1.00 72.94 210 SER A O 1
ATOM 1733 N N . LYS A 1 211 ? -22.786 -4.780 33.269 1.00 77.56 211 LYS A N 1
ATOM 1734 C CA . LYS A 1 211 ? -22.661 -6.191 32.863 1.00 77.56 211 LYS A CA 1
ATOM 1735 C C . LYS A 1 211 ? -22.522 -6.347 31.354 1.00 77.56 211 LYS A C 1
ATOM 1737 O O . LYS A 1 211 ? -21.670 -7.110 30.913 1.00 77.56 211 LYS A O 1
ATOM 1742 N N . PHE A 1 212 ? -23.314 -5.609 30.576 1.00 73.12 212 PHE A N 1
ATOM 1743 C CA . PHE A 1 212 ? -23.217 -5.622 29.116 1.00 73.12 212 PHE A CA 1
ATOM 1744 C C . PHE A 1 212 ? -21.836 -5.152 28.635 1.00 73.12 212 PHE A C 1
ATOM 1746 O O . PHE A 1 212 ? -21.218 -5.801 27.795 1.00 73.12 212 PHE A O 1
ATOM 1753 N N . VAL A 1 213 ? -21.297 -4.092 29.245 1.00 77.12 213 VAL A N 1
ATOM 1754 C CA . VAL A 1 213 ? -19.938 -3.604 28.966 1.00 77.12 213 VAL A CA 1
ATOM 1755 C C . VAL A 1 213 ? -18.881 -4.666 29.290 1.00 77.12 213 VAL A C 1
ATOM 1757 O O . VAL A 1 213 ? -17.997 -4.905 28.470 1.00 77.12 213 VAL A O 1
ATOM 1760 N N . TYR A 1 214 ? -18.975 -5.354 30.434 1.00 78.50 214 TYR A N 1
ATOM 1761 C CA . TYR A 1 214 ? -18.028 -6.426 30.774 1.00 78.50 214 TYR A CA 1
ATOM 1762 C C . TYR A 1 214 ? -18.130 -7.640 29.838 1.00 78.50 214 TYR A C 1
ATOM 1764 O O . TYR A 1 214 ? -17.112 -8.280 29.585 1.00 78.50 214 TYR A O 1
ATOM 1772 N N . ILE A 1 215 ? -19.317 -7.948 29.301 1.00 77.81 215 ILE A N 1
ATOM 1773 C CA . ILE A 1 215 ? -19.498 -9.011 28.297 1.00 77.81 215 ILE A CA 1
ATOM 1774 C C . ILE A 1 215 ? -18.778 -8.642 27.000 1.00 77.81 215 ILE A C 1
ATOM 1776 O O . ILE A 1 215 ? -17.995 -9.444 26.495 1.00 77.81 215 ILE A O 1
ATOM 1780 N N . LEU A 1 216 ? -18.987 -7.423 26.490 1.00 75.50 216 LEU A N 1
ATOM 1781 C CA . LEU A 1 216 ? -18.286 -6.942 25.296 1.00 75.50 216 LEU A CA 1
ATOM 1782 C C . LEU A 1 216 ? -16.766 -6.957 25.494 1.00 75.50 216 LEU A C 1
ATOM 1784 O O . LEU A 1 216 ? -16.026 -7.408 24.622 1.00 75.50 216 LEU A O 1
ATOM 1788 N N . PHE A 1 217 ? -16.306 -6.529 26.670 1.00 77.00 217 PHE A N 1
ATOM 1789 C CA . PHE A 1 217 ? -14.890 -6.533 27.016 1.00 77.00 217 PHE A CA 1
ATOM 1790 C C . PHE A 1 217 ? -14.322 -7.962 27.090 1.00 77.00 217 PHE A C 1
ATOM 1792 O O . PHE A 1 217 ? -13.243 -8.216 26.565 1.00 77.00 217 PHE A O 1
ATOM 1799 N N . ALA A 1 218 ? -15.055 -8.930 27.653 1.00 76.06 218 ALA A N 1
ATOM 1800 C CA . ALA A 1 218 ? -14.638 -10.334 27.671 1.00 76.06 218 ALA A CA 1
ATOM 1801 C C . ALA A 1 218 ? -14.555 -10.943 26.259 1.00 76.06 218 ALA A C 1
ATOM 1803 O O . ALA A 1 218 ? -13.567 -11.603 25.942 1.00 76.06 218 ALA A O 1
ATOM 1804 N N . LEU A 1 219 ? -15.550 -10.688 25.399 1.00 73.81 219 LEU A N 1
ATOM 1805 C CA . LEU A 1 219 ? -15.564 -11.164 24.009 1.00 73.81 219 LEU A CA 1
ATOM 1806 C C . LEU A 1 219 ? -14.379 -10.623 23.201 1.00 73.81 219 LEU A C 1
ATOM 1808 O O . LEU A 1 219 ? -13.757 -11.371 22.448 1.00 73.81 219 LEU A O 1
ATOM 1812 N N . PHE A 1 220 ? -14.024 -9.352 23.405 1.00 77.31 220 PHE A N 1
ATOM 1813 C CA . PHE A 1 220 ? -12.859 -8.736 22.773 1.00 77.31 220 PHE A CA 1
ATOM 1814 C C . PHE A 1 220 ? -11.558 -9.484 23.109 1.00 77.31 220 PHE A C 1
ATOM 1816 O O . PHE A 1 220 ? -10.804 -9.860 22.211 1.00 77.31 220 PHE A O 1
ATOM 1823 N N . PHE A 1 221 ? -11.322 -9.781 24.391 1.00 76.62 221 PHE A N 1
ATOM 1824 C CA . PHE A 1 221 ? -10.116 -10.505 24.805 1.00 76.62 221 PHE A CA 1
ATOM 1825 C C . PHE A 1 221 ? -10.117 -11.981 24.399 1.00 76.62 221 PHE A C 1
ATOM 1827 O O . PHE A 1 221 ? -9.051 -12.517 24.100 1.00 76.62 221 PHE A O 1
ATOM 1834 N N . ILE A 1 222 ? -11.286 -12.626 24.315 1.00 77.38 222 ILE A N 1
ATOM 1835 C CA . ILE A 1 222 ? -11.410 -13.974 23.740 1.00 77.38 222 ILE A CA 1
ATOM 1836 C C . ILE A 1 222 ? -10.960 -13.968 22.275 1.00 77.38 222 ILE A C 1
ATOM 1838 O O . ILE A 1 222 ? -10.194 -14.844 21.881 1.00 77.38 222 ILE A O 1
ATOM 1842 N N . GLY A 1 223 ? -11.367 -12.969 21.484 1.00 71.81 223 GLY A N 1
ATOM 1843 C CA . GLY A 1 223 ? -10.940 -12.832 20.088 1.00 71.81 223 GLY A CA 1
ATOM 1844 C C . GLY A 1 223 ? -9.418 -12.731 19.936 1.00 71.81 223 GLY A C 1
ATOM 1845 O O . GLY A 1 223 ? -8.829 -13.446 19.125 1.00 71.81 223 GLY A O 1
ATOM 1846 N N . ILE A 1 224 ? -8.767 -11.915 20.774 1.00 77.75 224 ILE A N 1
ATOM 1847 C CA . ILE A 1 224 ? -7.297 -11.794 20.812 1.00 77.75 224 ILE A CA 1
ATOM 1848 C C . ILE A 1 224 ? -6.645 -13.139 21.160 1.00 77.75 224 ILE A C 1
ATOM 1850 O O . ILE A 1 224 ? -5.660 -13.542 20.539 1.00 77.75 224 ILE A O 1
ATOM 1854 N N . LEU A 1 225 ? -7.206 -13.853 22.136 1.00 77.00 225 LEU A N 1
ATOM 1855 C CA . LEU A 1 225 ? -6.659 -15.115 22.622 1.00 77.00 225 LEU A CA 1
ATOM 1856 C C . LEU A 1 225 ? -6.804 -16.242 21.590 1.00 77.00 225 LEU A C 1
ATOM 1858 O O . LEU A 1 225 ? -5.852 -16.990 21.377 1.00 77.00 225 LEU A O 1
ATOM 1862 N N . VAL A 1 226 ? -7.943 -16.318 20.894 1.00 75.31 226 VAL A N 1
ATOM 1863 C CA . VAL A 1 226 ? -8.144 -17.237 19.763 1.00 75.31 226 VAL A CA 1
ATOM 1864 C C . VAL A 1 226 ? -7.147 -16.923 18.653 1.00 75.31 226 VAL A C 1
ATOM 1866 O O . VAL A 1 226 ? -6.453 -17.831 18.204 1.00 75.31 226 VAL A O 1
ATOM 1869 N N . GLY A 1 227 ? -6.993 -15.652 18.262 1.00 72.62 227 GLY A N 1
ATOM 1870 C CA . GLY A 1 227 ? -6.007 -15.245 17.255 1.00 72.62 227 GLY A CA 1
ATOM 1871 C C . GLY A 1 227 ? -4.589 -15.699 17.614 1.00 72.62 227 GLY A C 1
ATOM 1872 O O . GLY A 1 227 ? -3.898 -16.298 16.791 1.00 72.62 227 GLY A O 1
ATOM 1873 N N . PHE A 1 228 ? -4.190 -15.527 18.874 1.00 73.06 228 PHE A N 1
ATOM 1874 C CA . PHE A 1 228 ? -2.891 -15.988 19.356 1.00 73.06 228 PHE A CA 1
ATOM 1875 C C . PHE A 1 228 ? -2.744 -17.516 19.374 1.00 73.06 228 PHE A C 1
ATOM 1877 O O . PHE A 1 228 ? -1.725 -18.030 18.914 1.00 73.06 228 PHE A O 1
ATOM 1884 N N . ILE A 1 229 ? -3.748 -18.257 19.860 1.00 72.81 229 ILE A N 1
ATOM 1885 C CA . ILE A 1 229 ? -3.746 -19.729 19.812 1.00 72.81 229 ILE A CA 1
ATOM 1886 C C . ILE A 1 229 ? -3.630 -20.208 18.368 1.00 72.81 229 ILE A C 1
ATOM 1888 O O . ILE A 1 229 ? -2.902 -21.158 18.112 1.00 72.81 229 ILE A O 1
ATOM 1892 N N . THR A 1 230 ? -4.292 -19.537 17.425 1.00 68.00 230 THR A N 1
ATOM 1893 C CA . THR A 1 230 ? -4.210 -19.882 16.003 1.00 68.00 230 THR A CA 1
ATOM 1894 C C . THR A 1 230 ? -2.775 -19.700 15.495 1.00 68.00 230 THR A C 1
ATOM 1896 O O . THR A 1 230 ? -2.220 -20.618 14.902 1.00 68.00 230 THR A O 1
ATOM 1899 N N . ILE A 1 231 ? -2.119 -18.576 15.820 1.00 69.00 231 ILE A N 1
ATOM 1900 C CA . ILE A 1 231 ? -0.696 -18.328 15.506 1.00 69.00 231 ILE A CA 1
ATOM 1901 C C . ILE A 1 231 ? 0.222 -19.392 16.139 1.00 69.00 231 ILE A C 1
ATOM 1903 O O . ILE A 1 231 ? 1.146 -19.882 15.489 1.00 69.00 231 ILE A O 1
ATOM 1907 N N . LEU A 1 232 ? -0.025 -19.791 17.391 1.00 66.19 232 LEU A N 1
ATOM 1908 C CA . LEU A 1 232 ? 0.740 -20.856 18.050 1.00 66.19 232 LEU A CA 1
ATOM 1909 C C . LEU A 1 232 ? 0.475 -22.240 17.445 1.00 66.19 232 LEU A C 1
ATOM 1911 O O . LEU A 1 232 ? 1.409 -23.021 17.289 1.00 66.19 232 LEU A O 1
ATOM 1915 N N . ALA A 1 233 ? -0.766 -22.552 17.082 1.00 64.38 233 ALA A N 1
ATOM 1916 C CA . ALA A 1 233 ? -1.122 -23.791 16.403 1.00 64.38 233 ALA A CA 1
ATOM 1917 C C . ALA A 1 233 ? -0.439 -23.872 15.031 1.00 64.38 233 ALA A C 1
ATOM 1919 O O . ALA A 1 233 ? 0.104 -24.920 14.689 1.00 64.38 233 ALA A O 1
ATOM 1920 N N . PHE A 1 234 ? -0.345 -22.753 14.303 1.00 59.34 234 PHE A N 1
ATOM 1921 C CA . PHE A 1 234 ? 0.478 -22.661 13.094 1.00 59.34 234 PHE A CA 1
ATOM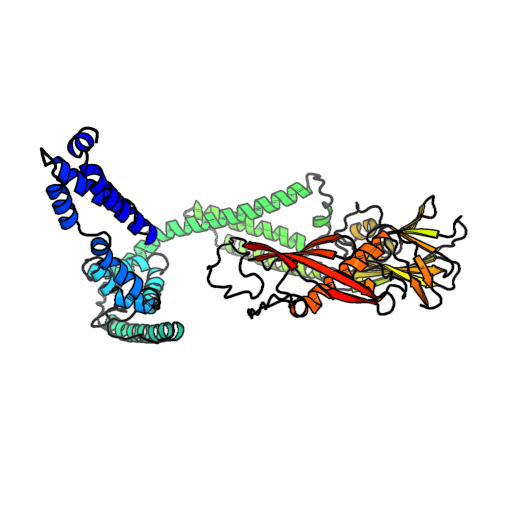 1922 C C . PHE A 1 234 ? 1.965 -22.932 13.374 1.00 59.34 234 PHE A C 1
ATOM 1924 O O . PHE A 1 234 ? 2.621 -23.585 12.567 1.00 59.34 234 PHE A O 1
ATOM 1931 N N . LYS A 1 235 ? 2.492 -22.504 14.531 1.00 56.03 235 LYS A N 1
ATOM 1932 C CA . LYS A 1 235 ? 3.875 -22.794 14.949 1.00 56.03 235 LYS A CA 1
ATOM 1933 C C . LYS A 1 235 ? 4.103 -24.279 15.276 1.00 56.03 235 LYS A C 1
ATOM 1935 O O . LYS A 1 235 ? 5.137 -24.824 14.920 1.00 56.03 235 LYS A O 1
ATOM 1940 N N . PHE A 1 236 ? 3.185 -24.961 15.953 1.00 56.03 236 PHE A N 1
ATOM 1941 C CA . PHE A 1 236 ? 3.410 -26.359 16.361 1.00 56.03 236 PHE A CA 1
ATOM 1942 C C . PHE A 1 236 ? 2.892 -27.402 15.357 1.00 56.03 236 PHE A C 1
ATOM 1944 O O . PHE A 1 236 ? 3.299 -28.558 15.419 1.00 56.03 236 PHE A O 1
ATOM 1951 N N . GLY A 1 237 ? 2.020 -27.013 14.425 1.00 51.84 237 GLY A N 1
ATOM 1952 C CA . GLY A 1 237 ? 1.306 -27.924 13.526 1.00 51.84 237 GLY A CA 1
ATOM 1953 C C . GLY A 1 237 ? 1.998 -28.284 12.208 1.00 51.84 237 GLY A C 1
ATOM 1954 O O . GLY A 1 237 ? 1.335 -28.864 11.357 1.00 51.84 237 GLY A O 1
ATOM 1955 N N . HIS A 1 238 ? 3.275 -27.934 11.991 1.00 47.88 238 HIS A N 1
ATOM 1956 C CA . HIS A 1 238 ? 3.991 -28.178 10.720 1.00 47.88 238 HIS A CA 1
ATOM 1957 C C . HIS A 1 238 ? 3.212 -27.737 9.456 1.00 47.88 238 HIS A C 1
ATOM 1959 O O . HIS A 1 238 ? 3.341 -28.337 8.390 1.00 47.88 238 HIS A O 1
ATOM 1965 N N . PHE A 1 239 ? 2.394 -26.683 9.555 1.00 43.28 239 PHE A N 1
ATOM 1966 C CA . PHE A 1 239 ? 1.635 -26.160 8.419 1.00 43.28 239 PHE A CA 1
ATOM 1967 C C . PHE A 1 239 ? 2.592 -25.469 7.437 1.00 43.28 239 PHE A C 1
ATOM 1969 O O . PHE A 1 239 ? 3.217 -24.462 7.766 1.00 43.28 239 PHE A O 1
ATOM 1976 N N . THR A 1 240 ? 2.714 -25.997 6.220 1.00 44.50 240 THR A N 1
ATOM 1977 C CA . THR A 1 240 ? 3.559 -25.436 5.160 1.00 44.50 240 THR A CA 1
ATOM 1978 C C . THR A 1 240 ? 2.847 -24.293 4.433 1.00 44.50 240 THR A C 1
ATOM 1980 O O . THR A 1 240 ? 2.442 -24.433 3.283 1.00 44.50 240 THR A O 1
ATOM 1983 N N . LEU A 1 241 ? 2.715 -23.127 5.068 1.00 42.19 241 LEU A N 1
ATOM 1984 C CA . LEU A 1 241 ? 3.024 -21.913 4.310 1.00 42.19 241 LEU A CA 1
ATOM 1985 C C . LEU A 1 241 ? 4.541 -21.767 4.386 1.00 42.19 241 LEU A C 1
ATOM 1987 O O . LEU A 1 241 ? 5.116 -22.023 5.440 1.00 42.19 241 LEU A O 1
ATOM 1991 N N . ALA A 1 242 ? 5.201 -21.363 3.307 1.00 45.97 242 ALA A N 1
ATOM 1992 C CA . ALA A 1 242 ? 6.659 -21.225 3.193 1.00 45.97 242 ALA A CA 1
ATOM 1993 C C . ALA A 1 242 ? 7.328 -20.232 4.192 1.00 45.97 242 ALA A C 1
ATOM 1995 O O . ALA A 1 242 ? 8.457 -19.813 3.979 1.00 45.97 242 ALA A O 1
ATOM 1996 N N . ASN A 1 243 ? 6.648 -19.868 5.286 1.00 49.09 243 ASN A N 1
ATOM 1997 C CA . ASN A 1 243 ? 6.911 -18.761 6.199 1.00 49.09 243 ASN A CA 1
ATOM 1998 C C . ASN A 1 243 ? 6.943 -19.172 7.693 1.00 49.09 243 ASN A C 1
ATOM 2000 O O . ASN A 1 243 ? 6.776 -18.316 8.563 1.00 49.09 243 ASN A O 1
ATOM 2004 N N . TYR A 1 244 ? 7.183 -20.451 8.027 1.00 49.56 244 TYR A N 1
ATOM 2005 C CA . TYR A 1 244 ? 7.406 -20.898 9.421 1.00 49.56 244 TYR A CA 1
ATOM 2006 C C . TYR A 1 244 ? 8.516 -20.092 10.139 1.00 49.56 244 TYR A C 1
ATOM 2008 O O . TYR A 1 244 ? 8.514 -19.950 11.361 1.00 49.56 244 TYR A O 1
ATOM 2016 N N . GLU A 1 245 ? 9.429 -19.487 9.378 1.00 54.81 245 GLU A N 1
ATOM 2017 C CA . GLU A 1 245 ? 10.570 -18.734 9.894 1.00 54.81 245 GLU A CA 1
ATOM 2018 C C . GLU A 1 245 ? 10.220 -17.337 10.452 1.00 54.81 245 GLU A C 1
ATOM 2020 O O . GLU A 1 245 ? 10.966 -16.815 11.277 1.00 54.81 245 GLU A O 1
ATOM 2025 N N . ILE A 1 246 ? 9.076 -16.732 10.101 1.00 52.69 246 ILE A N 1
ATOM 2026 C CA . ILE A 1 246 ? 8.789 -15.320 10.446 1.00 52.69 246 ILE A CA 1
ATOM 2027 C C . ILE A 1 246 ? 8.775 -15.083 11.966 1.00 52.69 246 ILE A C 1
ATOM 2029 O O . ILE A 1 246 ? 9.338 -14.100 12.447 1.00 52.69 246 ILE A O 1
ATOM 2033 N N . LEU A 1 247 ? 8.172 -15.992 12.741 1.00 56.59 247 LEU A N 1
ATOM 2034 C CA . LEU A 1 247 ? 8.101 -15.866 14.203 1.00 56.59 247 LEU A CA 1
ATOM 2035 C C . LEU A 1 247 ? 9.435 -16.185 14.895 1.00 56.59 247 LEU A C 1
ATOM 2037 O O . LEU A 1 247 ? 9.697 -15.664 15.977 1.00 56.59 247 LEU A O 1
ATOM 2041 N N . ALA A 1 248 ? 10.264 -17.046 14.297 1.00 55.88 248 ALA A N 1
ATOM 2042 C CA . ALA A 1 248 ? 11.586 -17.399 14.820 1.00 55.88 248 ALA A CA 1
ATOM 2043 C C . ALA A 1 248 ? 12.618 -16.275 14.614 1.00 55.88 248 ALA A C 1
ATOM 2045 O O . ALA A 1 248 ? 13.648 -16.259 15.283 1.00 55.88 248 ALA A O 1
ATOM 2046 N N . LEU A 1 249 ? 12.325 -15.336 13.710 1.00 57.91 249 LEU A N 1
ATOM 2047 C CA . LEU A 1 249 ? 13.221 -14.255 13.298 1.00 57.91 249 LEU A CA 1
ATOM 2048 C C . LEU A 1 249 ? 12.856 -12.885 13.904 1.00 57.91 249 LEU A C 1
ATOM 2050 O O . LEU A 1 249 ? 13.592 -11.910 13.724 1.00 57.91 249 LEU A O 1
ATOM 2054 N N . MET A 1 250 ? 11.747 -12.796 14.648 1.00 69.56 250 MET A N 1
ATOM 2055 C CA . MET A 1 250 ? 11.396 -11.598 15.417 1.00 69.56 250 MET A CA 1
ATOM 2056 C C . MET A 1 250 ? 12.410 -11.353 16.547 1.00 69.56 250 MET A C 1
ATOM 2058 O O . MET A 1 250 ? 12.881 -12.312 17.166 1.00 69.56 250 MET A O 1
ATOM 2062 N N . PRO A 1 251 ? 12.717 -10.083 16.880 1.00 74.25 251 PRO A N 1
ATOM 2063 C CA . PRO A 1 251 ? 13.448 -9.759 18.096 1.00 74.25 251 PRO A CA 1
ATOM 2064 C C . PRO A 1 251 ? 12.836 -10.449 19.316 1.00 74.25 251 PRO A C 1
ATOM 2066 O O . PRO A 1 251 ? 11.613 -10.473 19.478 1.00 74.25 251 PRO A O 1
ATOM 2069 N N . GLN A 1 252 ? 13.680 -10.989 20.200 1.00 79.50 252 GLN A N 1
ATOM 2070 C CA . GLN A 1 252 ? 13.201 -11.653 21.417 1.00 79.50 252 GLN A CA 1
ATOM 2071 C C . GLN A 1 252 ? 12.330 -10.710 22.259 1.00 79.50 252 GLN A C 1
ATOM 2073 O O . GLN A 1 252 ? 11.337 -11.137 22.842 1.00 79.50 252 GLN A O 1
ATOM 2078 N N . THR A 1 253 ? 12.665 -9.419 22.262 1.00 81.56 253 THR A N 1
ATOM 2079 C CA . THR A 1 253 ? 11.900 -8.324 22.874 1.00 81.56 253 THR A CA 1
ATOM 2080 C C . THR A 1 253 ? 10.451 -8.285 22.383 1.00 81.56 253 THR A C 1
ATOM 2082 O O . THR A 1 253 ? 9.529 -8.298 23.199 1.00 81.56 253 THR A O 1
ATOM 2085 N N . LEU A 1 254 ? 10.239 -8.344 21.065 1.00 80.31 254 LEU A N 1
ATOM 2086 C CA . LEU A 1 254 ? 8.911 -8.360 20.450 1.00 80.31 254 LEU A CA 1
ATOM 2087 C C . LEU A 1 254 ? 8.128 -9.624 20.830 1.00 80.31 254 LEU A C 1
ATOM 2089 O O . LEU A 1 254 ? 6.952 -9.538 21.182 1.00 80.31 254 LEU A O 1
ATOM 2093 N N . ILE A 1 255 ? 8.785 -10.789 20.820 1.00 79.44 255 ILE A N 1
ATOM 2094 C CA . ILE A 1 255 ? 8.170 -12.068 21.215 1.00 79.44 255 ILE A CA 1
ATOM 2095 C C . ILE A 1 255 ? 7.682 -11.999 22.666 1.00 79.44 255 ILE A C 1
ATOM 2097 O O . ILE A 1 255 ? 6.536 -12.353 22.950 1.00 79.44 255 ILE A O 1
ATOM 2101 N N . TRP A 1 256 ? 8.512 -11.497 23.585 1.00 81.44 256 TRP A N 1
ATOM 2102 C CA . TRP A 1 256 ? 8.111 -11.288 24.976 1.00 81.44 256 TRP A CA 1
ATOM 2103 C C . TRP A 1 256 ? 6.968 -10.277 25.094 1.00 81.44 256 TRP A C 1
ATOM 2105 O O . TRP A 1 256 ? 6.027 -10.521 25.848 1.00 81.44 256 TRP A O 1
ATOM 2115 N N . GLY A 1 257 ? 6.989 -9.194 24.311 1.00 83.56 257 GLY A N 1
ATOM 2116 C CA . GLY A 1 257 ? 5.892 -8.228 24.234 1.00 83.56 257 GLY A CA 1
ATOM 2117 C C . GLY A 1 257 ? 4.558 -8.876 23.865 1.00 83.56 257 GLY A C 1
ATOM 2118 O O . GLY A 1 257 ? 3.556 -8.631 24.539 1.00 83.56 257 GLY A O 1
ATOM 2119 N N . ILE A 1 258 ? 4.556 -9.773 22.874 1.00 81.12 258 ILE A N 1
ATOM 2120 C CA . ILE A 1 258 ? 3.373 -10.549 22.474 1.00 81.12 258 ILE A CA 1
ATOM 2121 C C . ILE A 1 258 ? 2.934 -11.497 23.599 1.00 81.12 258 ILE A C 1
ATOM 2123 O O . ILE A 1 258 ? 1.752 -11.530 23.932 1.00 81.12 258 ILE A O 1
ATOM 2127 N N . ILE A 1 259 ? 3.861 -12.231 24.229 1.00 83.12 259 ILE A N 1
ATOM 2128 C CA . ILE A 1 259 ? 3.545 -13.157 25.334 1.00 83.12 259 ILE A CA 1
ATOM 2129 C C . ILE A 1 259 ? 2.877 -12.410 26.495 1.00 83.12 259 ILE A C 1
ATOM 2131 O O . ILE A 1 259 ? 1.799 -12.802 26.947 1.00 83.12 259 ILE A O 1
ATOM 2135 N N . PHE A 1 260 ? 3.464 -11.301 26.953 1.00 84.50 260 PHE A N 1
ATOM 2136 C CA . PHE A 1 260 ? 2.849 -10.462 27.985 1.00 84.50 260 PHE A CA 1
ATOM 2137 C C . PHE A 1 260 ? 1.526 -9.849 27.505 1.00 84.50 260 PHE A C 1
ATOM 2139 O O . PHE A 1 260 ? 0.596 -9.723 28.300 1.00 84.50 260 PHE A O 1
ATOM 2146 N N . GLY A 1 261 ? 1.412 -9.568 26.202 1.00 84.25 261 GLY A N 1
ATOM 2147 C CA . GLY A 1 261 ? 0.202 -9.132 25.497 1.00 84.25 261 GLY A CA 1
ATOM 2148 C C . GLY A 1 261 ? -0.958 -10.133 25.582 1.00 84.25 261 GLY A C 1
ATOM 2149 O O . GLY A 1 261 ? -2.130 -9.773 25.694 1.00 84.25 261 GLY A O 1
ATOM 2150 N N . VAL A 1 262 ? -0.647 -11.419 25.613 1.00 83.69 262 VAL A N 1
ATOM 2151 C CA . VAL A 1 262 ? -1.647 -12.474 25.802 1.00 83.69 262 VAL A CA 1
ATOM 2152 C C . VAL A 1 262 ? -1.966 -12.647 27.283 1.00 83.69 262 VAL A C 1
ATOM 2154 O O . VAL A 1 262 ? -3.128 -12.807 27.656 1.00 83.69 262 VAL A O 1
ATOM 2157 N N . LEU A 1 263 ? -0.952 -12.550 28.147 1.00 84.56 263 LEU A N 1
ATOM 2158 C CA . LEU A 1 263 ? -1.127 -12.679 29.593 1.00 84.56 263 LEU A CA 1
ATOM 2159 C C . LEU A 1 263 ? -2.053 -11.598 30.171 1.00 84.56 263 LEU A C 1
ATOM 2161 O O . LEU A 1 263 ? -2.973 -11.943 30.914 1.00 84.56 263 LEU A O 1
ATOM 2165 N N . TRP A 1 264 ? -1.883 -10.313 29.820 1.00 85.88 264 TRP A N 1
ATOM 2166 C CA . TRP A 1 264 ? -2.807 -9.276 30.319 1.00 85.88 264 TRP A CA 1
ATOM 2167 C C . TRP A 1 264 ? -4.223 -9.467 29.768 1.00 85.88 264 TRP A C 1
ATOM 2169 O O . TRP A 1 264 ? -5.187 -9.308 30.516 1.00 85.88 264 TRP A O 1
ATOM 2179 N N . SER A 1 265 ? -4.348 -9.895 28.508 1.00 83.69 265 SER A N 1
ATOM 2180 C CA . SER A 1 265 ? -5.635 -10.213 27.883 1.00 83.69 265 SER A CA 1
ATOM 2181 C C . SER A 1 265 ? -6.395 -11.286 28.667 1.00 83.69 265 SER A C 1
ATOM 2183 O O . SER A 1 265 ? -7.580 -11.135 28.966 1.00 83.69 265 SER A O 1
ATOM 2185 N N . PHE A 1 266 ? -5.695 -12.340 29.089 1.00 84.62 266 PHE A N 1
ATOM 2186 C CA . PHE A 1 266 ? -6.270 -13.406 29.906 1.00 84.62 266 PHE A CA 1
ATOM 2187 C C . PHE A 1 266 ? -6.682 -12.921 31.307 1.00 84.62 266 PHE A C 1
ATOM 2189 O O . PHE A 1 266 ? -7.768 -13.250 31.788 1.00 84.62 266 PHE A O 1
ATOM 2196 N N . ILE A 1 267 ? -5.860 -12.083 31.950 1.00 85.56 267 ILE A N 1
ATOM 2197 C CA . ILE A 1 267 ? -6.172 -11.495 33.264 1.00 85.56 267 ILE A CA 1
ATOM 2198 C C . ILE A 1 267 ? -7.424 -10.613 33.185 1.00 85.56 267 ILE A C 1
ATOM 2200 O O . ILE A 1 267 ? -8.304 -10.712 34.043 1.00 85.56 267 ILE A O 1
ATOM 2204 N N . PHE A 1 268 ? -7.545 -9.788 32.144 1.00 82.31 268 PHE A N 1
ATOM 2205 C CA . PHE A 1 268 ? -8.714 -8.935 31.934 1.00 82.31 268 PHE A CA 1
ATOM 2206 C C . PHE A 1 268 ? -9.971 -9.720 31.560 1.00 82.31 268 PHE A C 1
ATOM 2208 O O . PHE A 1 268 ? -11.066 -9.363 32.007 1.00 82.31 268 PHE A O 1
ATOM 2215 N N . MET A 1 269 ? -9.825 -10.824 30.828 1.00 82.88 269 MET A N 1
ATOM 2216 C CA . MET A 1 269 ? -10.914 -11.766 30.587 1.00 82.88 269 MET A CA 1
ATOM 2217 C C . MET A 1 269 ? -11.431 -12.351 31.910 1.00 82.88 269 MET A C 1
ATOM 2219 O O . MET A 1 269 ? -12.625 -12.250 32.190 1.00 82.88 269 MET A O 1
ATOM 2223 N N . ILE A 1 270 ? -10.548 -12.874 32.772 1.00 82.38 270 ILE A N 1
ATOM 2224 C CA . ILE A 1 270 ? -10.929 -13.406 34.095 1.00 82.38 270 ILE A CA 1
ATOM 2225 C C . ILE A 1 270 ? -11.574 -12.318 34.958 1.00 82.38 270 ILE A C 1
ATOM 2227 O O . ILE A 1 270 ? -12.608 -12.559 35.583 1.00 82.38 270 ILE A O 1
ATOM 2231 N N . PHE A 1 271 ? -10.996 -11.115 34.981 1.00 82.81 271 PHE A N 1
ATOM 2232 C CA . PHE A 1 271 ? -11.543 -9.976 35.719 1.00 82.81 271 PHE A CA 1
ATOM 2233 C C . PHE A 1 271 ? -12.981 -9.658 35.284 1.00 82.81 271 PHE A C 1
ATOM 2235 O O . PHE A 1 271 ? -13.859 -9.454 36.127 1.00 82.81 271 PHE A O 1
ATOM 2242 N N . SER A 1 272 ? -13.233 -9.669 33.976 1.00 79.88 272 SER A N 1
ATOM 2243 C CA . SER A 1 272 ? -14.533 -9.328 33.389 1.00 79.88 272 SER A CA 1
ATOM 2244 C C . SER A 1 272 ? -15.569 -10.416 33.619 1.00 79.88 272 SER A C 1
ATOM 2246 O O . SER A 1 272 ? -16.669 -10.117 34.079 1.00 79.88 272 SER A O 1
ATOM 2248 N N . ILE A 1 273 ? -15.200 -11.682 33.404 1.00 80.06 273 ILE A N 1
ATOM 2249 C CA . ILE A 1 273 ? -16.043 -12.842 33.721 1.00 80.06 273 ILE A CA 1
ATOM 2250 C C . ILE A 1 273 ? -16.433 -12.812 35.203 1.00 80.06 273 ILE A C 1
ATOM 2252 O O . ILE A 1 273 ? -17.611 -12.913 35.542 1.00 80.06 273 ILE A O 1
ATOM 2256 N N . ASN A 1 274 ? -15.475 -12.578 36.102 1.00 80.12 274 ASN A N 1
ATOM 2257 C CA . ASN A 1 274 ? -15.757 -12.503 37.533 1.00 80.12 274 ASN A CA 1
ATOM 2258 C C . ASN A 1 274 ? -16.726 -11.350 37.867 1.00 80.12 274 ASN A C 1
ATOM 2260 O O . ASN A 1 274 ? -17.657 -11.537 38.647 1.00 80.12 274 ASN A O 1
ATOM 2264 N N . LYS A 1 275 ? -16.593 -10.183 37.218 1.00 78.69 275 LYS A N 1
ATOM 2265 C CA . LYS A 1 275 ? -17.548 -9.068 37.370 1.00 78.69 275 LYS A CA 1
ATOM 2266 C C . LYS A 1 275 ? -18.953 -9.356 36.838 1.00 78.69 275 LYS A C 1
ATOM 2268 O O . LYS A 1 275 ? -19.909 -8.788 37.363 1.00 78.69 275 LYS A O 1
ATOM 2273 N N . ILE A 1 276 ? -19.089 -10.217 35.832 1.00 78.81 276 ILE A N 1
ATOM 2274 C CA . ILE A 1 276 ? -20.390 -10.632 35.290 1.00 78.81 276 ILE A CA 1
ATOM 2275 C C . ILE A 1 276 ? -21.114 -11.564 36.273 1.00 78.81 276 ILE A C 1
ATOM 2277 O O . ILE A 1 276 ? -22.299 -11.357 36.552 1.00 78.81 276 ILE A O 1
ATOM 2281 N N . PHE A 1 277 ? -20.409 -12.573 36.800 1.00 75.50 277 PHE A N 1
ATOM 2282 C CA . PHE A 1 277 ? -21.016 -13.679 37.554 1.00 75.50 277 PHE A CA 1
ATOM 2283 C C . PHE A 1 277 ? -21.015 -13.499 39.078 1.00 75.50 277 PHE A C 1
ATOM 2285 O O . PHE A 1 277 ? -21.878 -14.059 39.754 1.00 75.50 277 PHE A O 1
ATOM 2292 N N . SER A 1 278 ? -20.098 -12.710 39.642 1.00 68.12 278 SER A N 1
ATOM 2293 C CA . SER A 1 278 ? -19.978 -12.542 41.092 1.00 68.12 278 SER A CA 1
ATOM 2294 C C . SER A 1 278 ? -20.516 -11.195 41.588 1.00 68.12 278 SER A C 1
ATOM 2296 O O . SER A 1 278 ? -20.222 -10.138 41.032 1.00 68.12 278 SER A O 1
ATOM 2298 N N . LYS A 1 279 ? -21.247 -11.212 42.715 1.00 60.84 279 LYS A N 1
ATOM 2299 C CA . LYS A 1 279 ? -21.538 -10.005 43.521 1.00 60.84 279 LYS A CA 1
ATOM 2300 C C . LYS A 1 279 ? -20.360 -9.600 44.423 1.00 60.84 279 LYS A C 1
ATOM 2302 O O . LYS A 1 279 ? -20.426 -8.558 45.076 1.00 60.84 279 LYS A O 1
ATOM 2307 N N . SER A 1 280 ? -19.308 -10.419 44.511 1.00 61.56 280 SER A N 1
ATOM 2308 C CA . SER A 1 280 ? -18.155 -10.156 45.371 1.00 61.56 280 SER A CA 1
ATOM 2309 C C . SER A 1 280 ? -17.262 -9.053 44.799 1.00 61.56 280 SER A C 1
ATOM 2311 O O . SER A 1 280 ? -17.180 -8.815 43.590 1.00 61.56 280 SER A O 1
ATOM 2313 N N . LYS A 1 281 ? -16.574 -8.338 45.693 1.00 63.19 281 LYS A N 1
ATOM 2314 C CA . LYS A 1 281 ? -15.526 -7.402 45.289 1.00 63.19 281 LYS A CA 1
ATOM 2315 C C . LYS A 1 281 ? -14.373 -8.224 44.715 1.00 63.19 281 LYS A C 1
ATOM 2317 O O . LYS A 1 281 ? -13.661 -8.882 45.462 1.00 63.19 281 LYS A O 1
ATOM 2322 N N . VAL A 1 282 ? -14.194 -8.188 43.396 1.00 65.44 282 VAL A N 1
ATOM 2323 C CA . VAL A 1 282 ? -12.968 -8.688 42.759 1.00 65.44 282 VAL A CA 1
ATOM 2324 C C . VAL A 1 282 ? -11.786 -7.963 43.397 1.00 65.44 282 VAL A C 1
ATOM 2326 O O . VAL A 1 282 ? -11.849 -6.744 43.582 1.00 65.44 282 VAL A O 1
ATOM 2329 N N . HIS A 1 283 ? -10.729 -8.699 43.750 1.00 72.69 283 HIS A N 1
ATOM 2330 C CA . HIS A 1 283 ? -9.516 -8.091 44.281 1.00 72.69 283 HIS A CA 1
ATOM 2331 C C . HIS A 1 283 ? -9.018 -7.037 43.293 1.00 72.69 283 HIS A C 1
ATOM 2333 O O . HIS A 1 283 ? -8.627 -7.366 42.176 1.00 72.69 283 HIS A O 1
ATOM 2339 N N . ILE A 1 284 ? -9.020 -5.771 43.723 1.00 78.94 284 ILE A N 1
ATOM 2340 C CA . ILE A 1 284 ? -8.522 -4.636 42.933 1.00 78.94 284 ILE A CA 1
ATOM 2341 C C . ILE A 1 284 ? -7.084 -4.895 42.444 1.00 78.94 284 ILE A C 1
ATOM 2343 O O . ILE A 1 284 ? -6.699 -4.433 41.377 1.00 78.94 284 ILE A O 1
ATOM 2347 N N . GLY A 1 285 ? -6.328 -5.722 43.179 1.00 78.00 285 GLY A N 1
ATOM 2348 C CA . GLY A 1 285 ? -5.017 -6.226 42.781 1.00 78.00 285 GLY A CA 1
ATOM 2349 C C . GLY A 1 285 ? -5.001 -6.887 41.401 1.00 78.00 285 GLY A C 1
ATOM 2350 O O . GLY A 1 285 ? -4.102 -6.577 40.638 1.00 78.00 285 GLY A O 1
ATOM 2351 N N . LEU A 1 286 ? -6.009 -7.691 41.029 1.00 80.12 286 LEU A N 1
ATOM 2352 C CA . LEU A 1 286 ? -6.079 -8.329 39.700 1.00 80.12 286 LEU A CA 1
ATOM 2353 C C . LEU A 1 286 ? -6.179 -7.305 38.563 1.00 80.12 286 LEU A C 1
ATOM 2355 O O . LEU A 1 286 ? -5.596 -7.484 37.494 1.00 80.12 286 LEU A O 1
ATOM 2359 N N . PHE A 1 287 ? -6.906 -6.214 38.807 1.00 80.19 287 PHE A N 1
ATOM 2360 C CA . PHE A 1 287 ? -7.013 -5.114 37.855 1.00 80.19 287 PHE A CA 1
ATOM 2361 C C . PHE A 1 287 ? -5.665 -4.406 37.696 1.00 80.19 287 PHE A C 1
ATOM 2363 O O . PHE A 1 287 ? -5.189 -4.229 36.577 1.00 80.19 287 PHE A O 1
ATOM 2370 N N . TYR A 1 288 ? -5.004 -4.078 38.811 1.00 82.31 288 TYR A N 1
ATOM 2371 C CA . TYR A 1 288 ? -3.682 -3.453 38.775 1.00 82.31 288 TYR A CA 1
ATOM 2372 C C . TYR A 1 288 ? -2.616 -4.362 38.157 1.00 82.31 288 TYR A C 1
ATOM 2374 O O . TYR A 1 288 ? -1.806 -3.870 37.381 1.00 82.31 288 TYR A O 1
ATOM 2382 N N . THR A 1 289 ? -2.643 -5.675 38.408 1.00 86.00 289 THR A N 1
ATOM 2383 C CA . THR A 1 289 ? -1.728 -6.629 37.758 1.00 86.00 289 THR A CA 1
ATOM 2384 C C . THR A 1 289 ? -1.968 -6.727 36.255 1.00 86.00 289 THR A C 1
ATOM 2386 O O . THR A 1 289 ? -1.017 -6.840 35.489 1.00 86.00 289 THR A O 1
ATOM 2389 N N . GLY A 1 290 ? -3.228 -6.658 35.811 1.00 85.25 290 GLY A N 1
ATOM 2390 C CA . GLY A 1 290 ? -3.545 -6.609 34.384 1.00 85.25 290 GLY A CA 1
ATOM 2391 C C . GLY A 1 290 ? -2.962 -5.355 33.733 1.00 85.25 290 GLY A C 1
ATOM 2392 O O . GLY A 1 290 ? -2.314 -5.445 32.694 1.00 85.25 290 GLY A O 1
ATOM 2393 N N . ILE A 1 291 ? -3.129 -4.194 34.377 1.00 85.81 291 ILE A N 1
ATOM 2394 C CA . ILE A 1 291 ? -2.577 -2.917 33.903 1.00 85.81 291 ILE A CA 1
ATOM 2395 C C . ILE A 1 291 ? -1.047 -2.952 33.842 1.00 85.81 291 ILE A C 1
ATOM 2397 O O . ILE A 1 291 ? -0.471 -2.529 32.843 1.00 85.81 291 ILE A O 1
ATOM 2401 N N . THR A 1 292 ? -0.369 -3.448 34.880 1.00 89.06 292 THR A N 1
ATOM 2402 C CA . THR A 1 292 ? 1.101 -3.474 34.894 1.00 89.06 292 THR A CA 1
ATOM 2403 C C . THR A 1 292 ? 1.655 -4.362 33.786 1.00 89.06 292 THR A C 1
ATOM 2405 O O . THR A 1 292 ? 2.573 -3.948 33.083 1.00 89.06 292 THR A O 1
ATOM 2408 N N . ILE A 1 293 ? 1.064 -5.539 33.563 1.00 89.62 293 ILE A N 1
ATOM 2409 C CA . ILE A 1 293 ? 1.473 -6.437 32.475 1.00 89.62 293 ILE A CA 1
ATOM 2410 C C . ILE A 1 293 ? 1.169 -5.817 31.105 1.00 89.62 293 ILE A C 1
ATOM 2412 O O . ILE A 1 293 ? 1.972 -5.970 30.187 1.00 89.62 293 ILE A O 1
ATOM 2416 N N . ALA A 1 294 ? 0.074 -5.062 30.970 1.00 85.12 294 ALA A N 1
ATOM 2417 C CA . ALA A 1 294 ? -0.232 -4.320 29.747 1.00 85.12 294 ALA A CA 1
ATOM 2418 C C . ALA A 1 294 ? 0.855 -3.287 29.419 1.00 85.12 294 ALA A C 1
ATOM 2420 O O . ALA A 1 294 ? 1.326 -3.228 28.286 1.00 85.12 294 ALA A O 1
ATOM 2421 N N . PHE A 1 295 ? 1.302 -2.513 30.414 1.00 87.56 295 PHE A N 1
ATOM 2422 C CA . PHE A 1 295 ? 2.389 -1.548 30.228 1.00 87.56 295 PHE A CA 1
ATOM 2423 C C . PHE A 1 295 ? 3.713 -2.226 29.872 1.00 87.56 295 PHE A C 1
ATOM 2425 O O . PHE A 1 295 ? 4.417 -1.745 28.987 1.00 87.56 295 PHE A O 1
ATOM 2432 N N . VAL A 1 296 ? 4.036 -3.357 30.508 1.00 90.75 296 VAL A N 1
ATOM 2433 C CA . VAL A 1 296 ? 5.228 -4.151 30.168 1.00 90.75 296 VAL A CA 1
ATOM 2434 C C . VAL A 1 296 ? 5.139 -4.678 28.734 1.00 90.75 296 VAL A C 1
ATOM 2436 O O . VAL A 1 296 ? 6.093 -4.537 27.974 1.00 90.75 296 VAL A O 1
ATOM 2439 N N . SER A 1 297 ? 3.989 -5.230 28.339 1.00 89.19 297 SER A N 1
ATOM 2440 C CA . SER A 1 297 ? 3.739 -5.702 26.973 1.00 89.19 297 SER A CA 1
ATOM 2441 C C . SER A 1 297 ? 3.892 -4.581 25.949 1.00 89.19 297 SER A C 1
ATOM 2443 O O . SER A 1 297 ? 4.592 -4.760 24.957 1.00 89.19 297 SER A O 1
ATOM 2445 N N . LEU A 1 298 ? 3.299 -3.413 26.210 1.00 85.38 298 LEU A N 1
ATOM 2446 C CA . LEU A 1 298 ? 3.374 -2.256 25.324 1.00 85.38 298 LEU A CA 1
ATOM 2447 C C . LEU A 1 298 ? 4.810 -1.741 25.197 1.00 85.38 298 LEU A C 1
ATOM 2449 O O . LEU A 1 298 ? 5.271 -1.499 24.086 1.00 85.38 298 LEU A O 1
ATOM 2453 N N . PHE A 1 299 ? 5.541 -1.632 26.308 1.00 89.69 299 PHE A N 1
ATOM 2454 C CA . PHE A 1 299 ? 6.944 -1.228 26.289 1.00 89.69 299 PHE A CA 1
ATOM 2455 C C . PHE A 1 299 ? 7.800 -2.200 25.467 1.00 89.69 299 PHE A C 1
ATOM 2457 O O . PHE A 1 299 ? 8.540 -1.765 24.591 1.00 89.69 299 PHE A O 1
ATOM 2464 N N . LEU A 1 300 ? 7.660 -3.509 25.698 1.00 86.56 300 LEU A N 1
ATOM 2465 C CA . LEU A 1 300 ? 8.382 -4.548 24.957 1.00 86.56 300 LEU A CA 1
ATOM 2466 C C . LEU A 1 300 ? 7.977 -4.620 23.478 1.00 86.56 300 LEU A C 1
ATOM 2468 O O . LEU A 1 300 ? 8.816 -4.867 22.617 1.00 86.56 300 LEU A O 1
ATOM 2472 N N . GLY A 1 301 ? 6.701 -4.383 23.174 1.00 81.75 301 GLY A N 1
ATOM 2473 C CA . GLY A 1 301 ? 6.197 -4.308 21.807 1.00 81.75 301 GLY A CA 1
ATOM 2474 C C . GLY A 1 301 ? 6.776 -3.113 21.052 1.00 81.75 301 GLY A C 1
ATOM 2475 O O . GLY A 1 301 ? 7.233 -3.270 19.923 1.00 81.75 301 GLY A O 1
ATOM 2476 N N . ILE A 1 302 ? 6.824 -1.937 21.687 1.00 79.38 302 ILE A N 1
ATOM 2477 C CA . ILE A 1 302 ? 7.430 -0.732 21.108 1.00 79.38 302 ILE A CA 1
ATOM 2478 C C . ILE A 1 302 ? 8.932 -0.933 20.909 1.00 79.38 302 ILE A C 1
ATOM 2480 O O . ILE A 1 302 ? 9.428 -0.686 19.814 1.00 79.38 302 ILE A O 1
ATOM 2484 N N . THR A 1 303 ? 9.662 -1.402 21.926 1.00 85.06 303 THR A N 1
ATOM 2485 C CA . THR A 1 303 ? 11.114 -1.611 21.807 1.00 85.06 303 THR A CA 1
ATOM 2486 C C . THR A 1 303 ? 11.445 -2.681 20.777 1.00 85.06 303 THR A C 1
ATOM 2488 O O . THR A 1 303 ? 12.322 -2.459 19.949 1.00 85.06 303 THR A O 1
ATOM 2491 N N . GLY A 1 304 ? 10.703 -3.790 20.753 1.00 83.06 304 GLY A N 1
ATOM 2492 C CA . GLY A 1 304 ? 10.857 -4.835 19.746 1.00 83.06 304 GLY A CA 1
ATOM 2493 C C . GLY A 1 304 ? 10.501 -4.368 18.334 1.00 83.06 304 GLY A C 1
ATOM 2494 O O . GLY A 1 304 ? 11.177 -4.742 17.379 1.00 83.06 304 GLY A O 1
ATOM 2495 N N . GLY A 1 305 ? 9.493 -3.503 18.193 1.00 78.19 305 GLY A N 1
ATOM 2496 C CA . GLY A 1 305 ? 9.172 -2.844 16.928 1.00 78.19 305 GLY A CA 1
ATOM 2497 C C . GLY A 1 305 ? 10.304 -1.931 16.456 1.00 78.19 305 GLY A C 1
ATOM 2498 O O . GLY A 1 305 ? 10.759 -2.059 15.324 1.00 78.19 305 GLY A O 1
ATOM 2499 N N . VAL A 1 306 ? 10.812 -1.058 17.331 1.00 83.00 306 VAL A N 1
ATOM 2500 C CA . VAL A 1 306 ? 11.950 -0.169 17.032 1.00 83.00 306 VAL A CA 1
ATOM 2501 C C . VAL A 1 306 ? 13.201 -0.970 16.673 1.00 83.00 306 VAL A C 1
ATOM 2503 O O . VAL A 1 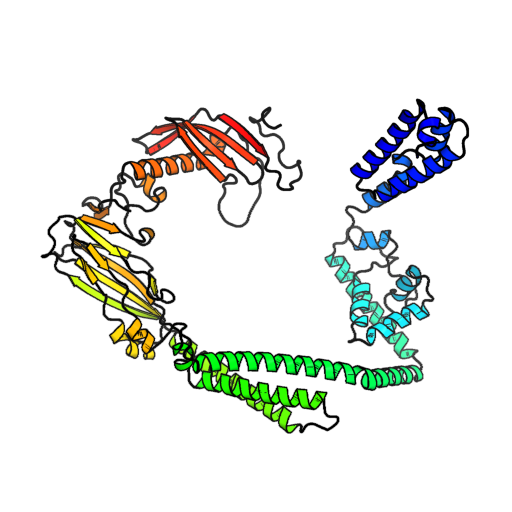306 ? 13.885 -0.623 15.717 1.00 83.00 306 VAL A O 1
ATOM 2506 N N . GLU A 1 307 ? 13.487 -2.056 17.391 1.00 84.06 307 GLU A N 1
ATOM 2507 C CA . GLU A 1 307 ? 14.606 -2.952 17.092 1.00 84.06 307 GLU A CA 1
ATOM 2508 C C . GLU A 1 307 ? 14.444 -3.604 15.712 1.00 84.06 307 GLU A C 1
ATOM 2510 O O . GLU A 1 307 ? 15.392 -3.628 14.928 1.00 84.06 307 GLU A O 1
ATOM 2515 N N . LEU A 1 308 ? 13.239 -4.083 15.381 1.00 80.38 308 LEU A N 1
ATOM 2516 C CA . LEU A 1 308 ? 12.943 -4.670 14.076 1.00 80.38 308 LEU A CA 1
ATOM 2517 C C . LEU A 1 308 ? 13.124 -3.650 12.945 1.00 80.38 308 LEU A C 1
ATOM 2519 O O . LEU A 1 308 ? 13.839 -3.937 11.990 1.00 80.38 308 LEU A O 1
ATOM 2523 N N . PHE A 1 309 ? 12.523 -2.462 13.053 1.00 77.94 309 PHE A N 1
ATOM 2524 C CA . PHE A 1 309 ? 12.656 -1.412 12.036 1.00 77.94 309 PHE A CA 1
ATOM 2525 C C . PHE A 1 309 ? 14.087 -0.872 11.948 1.00 77.94 309 PHE A C 1
ATOM 2527 O O . PHE A 1 309 ? 14.572 -0.589 10.855 1.00 77.94 309 PHE A O 1
ATOM 2534 N N . GLY A 1 310 ? 14.799 -0.801 13.074 1.00 82.62 310 GLY A N 1
ATOM 2535 C CA . GLY A 1 310 ? 16.200 -0.395 13.128 1.00 82.62 310 GLY A CA 1
ATOM 2536 C C . GLY A 1 310 ? 17.115 -1.281 12.280 1.00 82.62 310 GLY A C 1
ATOM 2537 O O . GLY A 1 310 ? 18.060 -0.770 11.680 1.00 82.62 310 GLY A O 1
ATOM 2538 N N . LYS A 1 311 ? 16.805 -2.580 12.144 1.00 81.06 311 LYS A N 1
ATOM 2539 C CA . LYS A 1 311 ? 17.564 -3.498 11.275 1.00 81.06 311 LYS A CA 1
ATOM 2540 C C . LYS A 1 311 ? 17.504 -3.117 9.793 1.00 81.06 311 LYS A C 1
ATOM 2542 O O . LYS A 1 311 ? 18.475 -3.395 9.092 1.00 81.06 311 LYS A O 1
ATOM 2547 N N . TYR A 1 312 ? 16.430 -2.461 9.340 1.00 81.25 312 TYR A N 1
ATOM 2548 C CA . TYR A 1 312 ? 16.175 -2.120 7.929 1.00 81.25 312 TYR A CA 1
ATOM 2549 C C . TYR A 1 312 ? 16.218 -0.610 7.633 1.00 81.25 312 TYR A C 1
ATOM 2551 O O . TYR A 1 312 ? 15.920 -0.189 6.523 1.00 81.25 312 TYR A O 1
ATOM 2559 N N . ASN A 1 313 ? 16.622 0.221 8.600 1.00 83.50 313 ASN A N 1
ATOM 2560 C CA . ASN A 1 313 ? 16.669 1.685 8.464 1.00 83.50 313 ASN A CA 1
ATOM 2561 C C . ASN A 1 313 ? 17.930 2.212 7.737 1.00 83.50 313 ASN A C 1
ATOM 2563 O O . ASN A 1 313 ? 18.349 3.349 7.939 1.00 83.50 313 ASN A O 1
ATOM 2567 N N . GLY A 1 314 ? 18.601 1.375 6.948 1.00 85.38 314 GLY A N 1
ATOM 2568 C CA . GLY A 1 314 ? 19.824 1.736 6.233 1.00 85.38 314 GLY A CA 1
ATOM 2569 C C . GLY A 1 314 ? 19.744 1.339 4.768 1.00 85.38 314 GLY A C 1
ATOM 2570 O O . GLY A 1 314 ? 18.906 0.529 4.389 1.00 85.38 314 GLY A O 1
ATOM 2571 N N . VAL A 1 315 ? 20.629 1.901 3.950 1.00 89.62 315 VAL A N 1
ATOM 2572 C CA . VAL A 1 315 ? 20.797 1.502 2.550 1.00 89.62 315 VAL A CA 1
ATOM 2573 C C . VAL A 1 315 ? 22.269 1.201 2.325 1.00 89.62 315 VAL A C 1
ATOM 2575 O O . VAL A 1 315 ? 23.118 2.066 2.530 1.00 89.62 315 VAL A O 1
ATOM 2578 N N . GLN A 1 316 ? 22.563 -0.029 1.921 1.00 90.69 316 GLN A N 1
ATOM 2579 C CA . GLN A 1 316 ? 23.901 -0.472 1.547 1.00 90.69 316 GLN A CA 1
ATOM 2580 C C . GLN A 1 316 ? 23.968 -0.682 0.048 1.00 90.69 316 GLN A C 1
ATOM 2582 O O . GLN A 1 316 ? 23.060 -1.269 -0.534 1.00 90.69 316 GLN A O 1
ATOM 2587 N N . ASN A 1 317 ? 25.074 -0.266 -0.556 1.00 90.12 317 ASN A N 1
ATOM 2588 C CA . ASN A 1 317 ? 25.339 -0.509 -1.965 1.00 90.12 317 ASN A CA 1
ATOM 2589 C C . ASN A 1 317 ? 26.394 -1.607 -2.093 1.00 90.12 317 ASN A C 1
ATOM 2591 O O . ASN A 1 317 ? 27.437 -1.559 -1.437 1.00 90.12 317 ASN A O 1
ATOM 2595 N N . LEU A 1 318 ? 26.125 -2.591 -2.941 1.00 88.44 318 LEU A N 1
ATOM 2596 C CA . LEU A 1 318 ? 27.035 -3.674 -3.267 1.00 88.44 318 LEU A CA 1
ATOM 2597 C C . LEU A 1 318 ? 27.108 -3.801 -4.787 1.00 88.44 318 LEU A C 1
ATOM 2599 O O . LEU A 1 318 ? 26.127 -4.168 -5.424 1.00 88.44 318 LEU A O 1
ATOM 2603 N N . THR A 1 319 ? 28.279 -3.527 -5.353 1.00 87.44 319 THR A N 1
ATOM 2604 C CA . THR A 1 319 ? 28.549 -3.768 -6.772 1.00 87.44 319 THR A CA 1
ATOM 2605 C C . THR A 1 319 ? 29.262 -5.102 -6.924 1.00 87.44 319 THR A C 1
ATOM 2607 O O . THR A 1 319 ? 30.313 -5.328 -6.321 1.00 87.44 319 THR A O 1
ATOM 2610 N N . ILE A 1 320 ? 28.686 -5.990 -7.729 1.00 84.69 320 ILE A N 1
ATOM 2611 C CA . ILE A 1 320 ? 29.248 -7.301 -8.057 1.00 84.69 320 ILE A CA 1
ATOM 2612 C C . ILE A 1 320 ? 29.596 -7.273 -9.535 1.00 84.69 320 ILE A C 1
ATOM 2614 O O . ILE A 1 320 ? 28.716 -7.052 -10.358 1.00 84.69 320 ILE A O 1
ATOM 2618 N N . SER A 1 321 ? 30.866 -7.488 -9.869 1.00 85.12 321 SER A N 1
ATOM 2619 C CA . SER A 1 321 ? 31.346 -7.475 -11.249 1.00 85.12 321 SER A CA 1
ATOM 2620 C C . SER A 1 321 ? 31.954 -8.821 -11.597 1.00 85.12 321 SER A C 1
ATOM 2622 O O . SER A 1 321 ? 32.956 -9.208 -10.998 1.00 85.12 321 SER A O 1
ATOM 2624 N N . ASN A 1 322 ? 31.409 -9.475 -12.618 1.00 82.88 322 ASN A N 1
ATOM 2625 C CA . ASN A 1 322 ? 31.973 -10.686 -13.204 1.00 82.88 322 ASN A CA 1
ATOM 2626 C C . ASN A 1 322 ? 32.315 -10.433 -14.678 1.00 82.88 322 ASN A C 1
ATOM 2628 O O . ASN A 1 322 ? 31.632 -9.673 -15.359 1.00 82.88 322 ASN A O 1
ATOM 2632 N N . SER A 1 323 ? 33.373 -11.073 -15.170 1.00 84.00 323 SER A N 1
ATOM 2633 C CA . SER A 1 323 ? 33.775 -11.035 -16.578 1.00 84.00 323 SER A CA 1
ATOM 2634 C C . SER A 1 323 ? 33.797 -12.459 -17.119 1.00 84.00 323 SER A C 1
ATOM 2636 O O . SER A 1 323 ? 34.248 -13.372 -16.423 1.00 84.00 323 SER A O 1
ATOM 2638 N N . TYR A 1 324 ? 33.279 -12.640 -18.329 1.00 81.81 324 TYR A N 1
ATOM 2639 C CA . TYR A 1 324 ? 33.144 -13.930 -18.988 1.00 81.81 324 TYR A CA 1
ATOM 2640 C C . TYR A 1 324 ? 33.749 -13.859 -20.390 1.00 81.81 324 TYR A C 1
ATOM 2642 O O . TYR A 1 324 ? 33.434 -12.956 -21.167 1.00 81.81 324 TYR A O 1
ATOM 2650 N N . ASP A 1 325 ? 34.620 -14.819 -20.698 1.00 75.69 325 ASP A N 1
ATOM 2651 C CA . ASP A 1 325 ? 35.235 -14.949 -22.017 1.00 75.69 325 ASP A CA 1
ATOM 2652 C C . ASP A 1 325 ? 34.209 -15.458 -23.043 1.00 75.69 325 ASP A C 1
ATOM 2654 O O . ASP A 1 325 ? 33.473 -16.408 -22.787 1.00 75.69 325 ASP A O 1
ATOM 2658 N N . LEU A 1 326 ? 34.201 -14.855 -24.233 1.00 68.00 326 LEU A N 1
ATOM 2659 C CA . LEU A 1 326 ? 33.305 -15.200 -25.346 1.00 68.00 326 LEU A CA 1
ATOM 2660 C C . LEU A 1 326 ? 33.786 -16.384 -26.205 1.00 68.00 326 LEU A C 1
ATOM 2662 O O . LEU A 1 326 ? 33.166 -16.713 -27.212 1.00 68.00 326 LEU A O 1
ATOM 2666 N N . LYS A 1 327 ? 34.886 -17.043 -25.826 1.00 61.72 327 LYS A N 1
ATOM 2667 C CA . LYS A 1 327 ? 35.589 -18.042 -26.658 1.00 61.72 327 LYS A CA 1
ATOM 2668 C C . LYS A 1 327 ? 34.789 -19.321 -26.952 1.00 61.72 327 LYS A C 1
ATOM 2670 O O . LYS A 1 327 ? 35.221 -20.103 -27.791 1.00 61.72 327 LYS A O 1
ATOM 2675 N N . ASP A 1 328 ? 33.640 -19.499 -26.302 1.00 54.19 328 ASP A N 1
ATOM 2676 C CA . ASP A 1 328 ? 32.756 -20.661 -26.444 1.00 54.19 328 ASP A CA 1
ATOM 2677 C C . ASP A 1 328 ? 31.511 -20.392 -27.325 1.00 54.19 328 ASP A C 1
ATOM 2679 O O . ASP A 1 328 ? 30.609 -21.230 -27.385 1.00 54.19 328 ASP A O 1
ATOM 2683 N N . PHE A 1 329 ? 31.413 -19.229 -27.984 1.00 62.97 329 PHE A N 1
ATOM 2684 C CA . PHE A 1 329 ? 30.265 -18.867 -28.825 1.00 62.97 329 PHE A CA 1
ATOM 2685 C C . PHE A 1 329 ? 30.527 -19.142 -30.314 1.00 62.97 329 PHE A C 1
ATOM 2687 O O . PHE A 1 329 ? 31.446 -18.593 -30.911 1.00 62.97 329 PHE A O 1
ATOM 2694 N N . ASP A 1 330 ? 29.658 -19.948 -30.930 1.00 57.41 330 ASP A N 1
ATOM 2695 C CA . ASP A 1 330 ? 29.748 -20.362 -32.342 1.00 57.41 330 ASP A CA 1
ATOM 2696 C C . ASP A 1 330 ? 29.079 -19.373 -33.332 1.00 57.41 330 ASP A C 1
ATOM 2698 O O . ASP A 1 330 ? 29.019 -19.658 -34.529 1.00 57.41 330 ASP A O 1
ATOM 2702 N N . LYS A 1 331 ? 28.504 -18.245 -32.872 1.00 60.09 331 LYS A N 1
ATOM 2703 C CA . LYS A 1 331 ? 27.744 -17.309 -33.739 1.00 60.09 331 LYS A CA 1
ATOM 2704 C C . LYS A 1 331 ? 27.943 -15.840 -33.377 1.00 60.09 331 LYS A C 1
ATOM 2706 O O . LYS A 1 331 ? 28.133 -15.523 -32.208 1.00 60.09 331 LYS A O 1
ATOM 2711 N N . ASP A 1 332 ? 27.724 -14.988 -34.377 1.00 73.50 332 ASP A N 1
ATOM 2712 C CA . ASP A 1 332 ? 27.813 -13.519 -34.331 1.00 73.50 332 ASP A CA 1
ATOM 2713 C C . ASP A 1 332 ? 26.776 -12.839 -33.407 1.00 73.50 332 ASP A C 1
ATOM 2715 O O . ASP A 1 332 ? 26.981 -11.700 -32.987 1.00 73.50 332 ASP A O 1
ATOM 2719 N N . THR A 1 333 ? 25.674 -13.529 -33.071 1.00 83.56 333 THR A N 1
ATOM 2720 C CA . THR A 1 333 ? 24.561 -12.973 -32.276 1.00 83.56 333 THR A CA 1
ATOM 2721 C C . THR A 1 333 ? 24.377 -13.715 -30.948 1.00 83.56 333 THR A C 1
ATOM 2723 O O . THR A 1 333 ? 24.242 -14.946 -30.909 1.00 83.56 333 THR A O 1
ATOM 2726 N N . LEU A 1 334 ? 24.332 -12.956 -29.851 1.00 87.00 334 LEU A N 1
ATOM 2727 C CA . LEU A 1 334 ? 24.108 -13.416 -28.481 1.00 87.00 334 LEU A CA 1
ATOM 2728 C C . LEU A 1 334 ? 22.633 -13.277 -28.081 1.00 87.00 334 LEU A C 1
ATOM 2730 O O . LEU A 1 334 ? 22.059 -12.203 -28.176 1.00 87.00 334 LEU A O 1
ATOM 2734 N N . ASN A 1 335 ? 22.023 -14.326 -27.541 1.00 86.56 335 ASN A N 1
ATOM 2735 C CA . ASN A 1 335 ? 20.692 -14.233 -26.943 1.00 86.56 335 ASN A CA 1
ATOM 2736 C C . ASN A 1 335 ? 20.835 -13.976 -25.438 1.00 86.56 335 ASN A C 1
ATOM 2738 O O . ASN A 1 335 ? 21.480 -14.754 -24.740 1.00 86.56 335 ASN A O 1
ATOM 2742 N N . ILE A 1 336 ? 20.242 -12.909 -24.915 1.00 84.56 336 ILE A N 1
ATOM 2743 C CA . ILE A 1 336 ? 20.293 -12.563 -23.491 1.00 84.56 336 ILE A CA 1
ATOM 2744 C C . ILE A 1 336 ? 18.909 -12.802 -22.896 1.00 84.56 336 ILE A C 1
ATOM 2746 O O . ILE A 1 336 ? 17.918 -12.231 -23.346 1.00 84.56 336 ILE A O 1
ATOM 2750 N N . ASP A 1 337 ? 18.849 -13.658 -21.883 1.00 81.12 337 ASP A N 1
ATOM 2751 C CA . ASP A 1 337 ? 17.622 -14.018 -21.182 1.00 81.12 337 ASP A CA 1
ATOM 2752 C C . ASP A 1 337 ? 17.742 -13.614 -19.712 1.00 81.12 337 ASP A C 1
ATOM 2754 O O . ASP A 1 337 ? 18.603 -14.096 -18.966 1.00 81.12 337 ASP A O 1
ATOM 2758 N N . ILE A 1 338 ? 16.900 -12.674 -19.301 1.00 76.44 338 ILE A N 1
ATOM 2759 C CA . ILE A 1 338 ? 16.983 -12.041 -17.990 1.00 76.44 338 ILE A CA 1
ATOM 2760 C C . ILE A 1 338 ? 15.840 -12.571 -17.121 1.00 76.44 338 ILE A C 1
ATOM 2762 O O . ILE A 1 338 ? 14.676 -12.215 -17.300 1.00 76.44 338 ILE A O 1
ATOM 2766 N N . PHE A 1 339 ? 16.200 -13.392 -16.131 1.00 68.56 339 PHE A N 1
ATOM 2767 C CA . PHE A 1 339 ? 15.309 -14.022 -15.149 1.00 68.56 339 PHE A CA 1
ATOM 2768 C C . PHE A 1 339 ? 14.258 -15.000 -15.717 1.00 68.56 339 PHE A C 1
ATOM 2770 O O . PHE A 1 339 ? 13.065 -14.843 -15.440 1.00 68.56 339 PHE A O 1
ATOM 2777 N N . PRO A 1 340 ? 14.678 -16.086 -16.393 1.00 53.44 340 PRO A N 1
ATOM 2778 C CA . PRO A 1 340 ? 13.773 -17.049 -17.034 1.00 53.44 340 PRO A CA 1
ATOM 2779 C C . PRO A 1 340 ? 12.836 -17.811 -16.085 1.00 53.44 340 PRO A C 1
ATOM 2781 O O . PRO A 1 340 ? 11.847 -18.391 -16.523 1.00 53.44 340 PRO A O 1
ATOM 2784 N N . ASN A 1 341 ? 13.142 -17.860 -14.782 1.00 55.94 341 ASN A N 1
ATOM 2785 C CA . ASN A 1 341 ? 12.422 -18.682 -13.808 1.00 55.94 341 ASN A CA 1
ATOM 2786 C C . ASN A 1 341 ? 11.896 -17.821 -12.645 1.00 55.94 341 ASN A C 1
ATOM 2788 O O . ASN A 1 341 ? 12.554 -17.641 -11.620 1.00 55.94 341 ASN A O 1
ATOM 2792 N N . SER A 1 342 ? 10.687 -17.273 -12.798 1.00 53.88 342 SER A N 1
ATOM 2793 C CA . SER A 1 342 ? 10.055 -16.346 -11.843 1.00 53.88 342 SER A CA 1
ATOM 2794 C C . SER A 1 342 ? 9.512 -16.996 -10.559 1.00 53.88 342 SER A C 1
ATOM 2796 O O . SER A 1 342 ? 8.891 -16.315 -9.748 1.00 53.88 342 SER A O 1
ATOM 2798 N N . ASN A 1 343 ? 9.727 -18.299 -10.349 1.00 46.50 343 ASN A N 1
ATOM 2799 C CA . ASN A 1 343 ? 9.127 -19.058 -9.244 1.00 46.50 343 ASN A CA 1
ATOM 2800 C C . ASN A 1 343 ? 9.784 -18.845 -7.866 1.00 46.50 343 ASN A C 1
ATOM 2802 O O . ASN A 1 343 ? 9.316 -19.401 -6.873 1.00 46.50 343 ASN A O 1
ATOM 2806 N N . TYR A 1 344 ? 10.835 -18.030 -7.758 1.00 48.56 344 TYR A N 1
ATOM 2807 C CA . TYR A 1 344 ? 11.449 -17.700 -6.471 1.00 48.56 344 TYR A CA 1
ATOM 2808 C C . TYR A 1 344 ? 10.889 -16.388 -5.915 1.00 48.56 344 TYR A C 1
ATOM 2810 O O . TYR A 1 344 ? 11.221 -15.318 -6.416 1.00 48.56 344 TYR A O 1
ATOM 2818 N N . ASN A 1 345 ? 10.048 -16.508 -4.875 1.00 48.03 345 ASN A N 1
ATOM 2819 C CA . ASN A 1 345 ? 9.572 -15.478 -3.934 1.00 48.03 345 ASN A CA 1
ATOM 2820 C C . ASN A 1 345 ? 10.060 -14.045 -4.233 1.00 48.03 345 ASN A C 1
ATOM 2822 O O . ASN A 1 345 ? 10.947 -13.507 -3.571 1.00 48.03 345 ASN A O 1
ATOM 2826 N N . SER A 1 346 ? 9.435 -13.415 -5.228 1.00 50.75 346 SER A N 1
ATOM 2827 C CA . SER A 1 346 ? 9.768 -12.092 -5.767 1.00 50.75 346 SER A CA 1
ATOM 2828 C C . SER A 1 346 ? 9.367 -10.921 -4.867 1.00 50.75 346 SER A C 1
ATOM 2830 O O . SER A 1 346 ? 9.477 -9.775 -5.284 1.00 50.75 346 SER A O 1
ATOM 2832 N N . LEU A 1 347 ? 8.886 -11.178 -3.648 1.00 49.41 347 LEU A N 1
ATOM 2833 C CA . LEU A 1 347 ? 8.325 -10.139 -2.779 1.00 49.41 347 LEU A CA 1
ATOM 2834 C C . LEU A 1 347 ? 9.370 -9.135 -2.269 1.00 49.41 347 LEU A C 1
ATOM 2836 O O . LEU A 1 347 ? 8.993 -8.060 -1.818 1.00 49.41 347 LEU A O 1
ATOM 2840 N N . PHE A 1 348 ? 10.664 -9.466 -2.347 1.00 60.94 348 PHE A N 1
ATOM 2841 C CA . PHE A 1 348 ? 11.735 -8.662 -1.748 1.00 60.94 348 PHE A CA 1
ATOM 2842 C C . PHE A 1 348 ? 12.891 -8.328 -2.705 1.00 60.94 348 PHE A C 1
ATOM 2844 O O . PHE A 1 348 ? 13.911 -7.820 -2.268 1.00 60.94 348 PHE A O 1
ATOM 2851 N N . THR A 1 349 ? 12.761 -8.599 -4.006 1.00 67.31 349 THR A N 1
ATOM 2852 C CA . THR A 1 349 ? 13.778 -8.228 -5.013 1.00 67.31 349 THR A CA 1
ATOM 2853 C C . THR A 1 349 ? 13.121 -7.468 -6.149 1.00 67.31 349 THR A C 1
ATOM 2855 O O . THR A 1 349 ? 12.344 -8.050 -6.915 1.00 67.31 349 THR A O 1
ATOM 2858 N N . ASN A 1 350 ? 13.444 -6.186 -6.271 1.00 72.00 350 ASN A N 1
ATOM 2859 C CA . ASN A 1 350 ? 12.990 -5.350 -7.369 1.00 72.00 350 ASN A CA 1
ATOM 2860 C C . ASN A 1 350 ? 14.131 -5.104 -8.359 1.00 72.00 350 ASN A C 1
ATOM 2862 O O . ASN A 1 350 ? 15.274 -4.917 -7.960 1.00 72.00 350 ASN A O 1
ATOM 2866 N N . ILE A 1 351 ? 13.823 -5.109 -9.651 1.00 73.69 351 ILE A N 1
ATOM 2867 C CA . ILE A 1 351 ? 14.797 -4.791 -10.697 1.00 73.69 351 ILE A CA 1
ATOM 2868 C C . ILE A 1 351 ? 14.442 -3.406 -11.199 1.00 73.69 351 ILE A C 1
ATOM 2870 O O . ILE A 1 351 ? 13.329 -3.190 -11.677 1.00 73.69 351 ILE A O 1
ATOM 2874 N N . THR A 1 352 ? 15.372 -2.474 -11.059 1.00 75.81 352 THR A N 1
ATOM 2875 C CA . THR A 1 352 ? 15.147 -1.074 -11.426 1.00 75.81 352 THR A CA 1
ATOM 2876 C C . THR A 1 352 ? 15.458 -0.814 -12.894 1.00 75.81 352 THR A C 1
ATOM 2878 O O . THR A 1 352 ? 14.851 0.072 -13.488 1.00 75.81 352 THR A O 1
ATOM 2881 N N . GLY A 1 353 ? 16.353 -1.603 -13.494 1.00 78.75 353 GLY A N 1
ATOM 2882 C CA . GLY A 1 353 ? 16.679 -1.516 -14.911 1.00 78.75 353 GLY A CA 1
ATOM 2883 C C . GLY A 1 353 ? 17.823 -2.437 -15.323 1.00 78.75 353 GLY A C 1
ATOM 2884 O O . GLY A 1 353 ? 18.561 -2.971 -14.491 1.00 78.75 353 GLY A O 1
ATOM 2885 N N . VAL A 1 354 ? 17.957 -2.605 -16.634 1.00 82.69 354 VAL A N 1
ATOM 2886 C CA . VAL A 1 354 ? 19.061 -3.291 -17.296 1.00 82.69 354 VAL A CA 1
ATOM 2887 C C . VAL A 1 354 ? 19.682 -2.317 -18.292 1.00 82.69 354 VAL A C 1
ATOM 2889 O O . VAL A 1 354 ? 19.012 -1.817 -19.191 1.00 82.69 354 VAL A O 1
ATOM 2892 N N . LYS A 1 355 ? 20.972 -2.039 -18.132 1.00 86.88 355 LYS A N 1
ATOM 2893 C CA . LYS A 1 355 ? 21.746 -1.180 -19.021 1.00 86.88 355 LYS A CA 1
ATOM 2894 C C . LYS A 1 355 ? 22.657 -2.024 -19.888 1.00 86.88 355 LYS A C 1
ATOM 2896 O O . LYS A 1 355 ? 23.402 -2.840 -19.360 1.00 86.88 355 LYS A O 1
ATOM 2901 N N . VAL A 1 356 ? 22.651 -1.799 -21.192 1.00 87.38 356 VAL A N 1
ATOM 2902 C CA . VAL A 1 356 ? 23.643 -2.363 -22.106 1.00 87.38 356 VAL A CA 1
ATOM 2903 C C . VAL A 1 356 ? 24.539 -1.239 -22.603 1.00 87.38 356 VAL A C 1
ATOM 2905 O O . VAL A 1 356 ? 24.049 -0.210 -23.066 1.00 87.38 356 VAL A O 1
ATOM 2908 N N . LEU A 1 357 ? 25.850 -1.414 -22.455 1.00 89.56 357 LEU A N 1
ATOM 2909 C CA . LEU A 1 357 ? 26.875 -0.440 -22.809 1.00 89.56 357 LEU A CA 1
ATOM 2910 C C . LEU A 1 357 ? 27.936 -1.086 -23.712 1.00 89.56 357 LEU A C 1
ATOM 2912 O O . LEU A 1 357 ? 28.292 -2.250 -23.507 1.00 89.56 357 LEU A O 1
ATOM 2916 N N . PRO A 1 358 ? 28.474 -0.348 -24.694 1.00 89.94 358 PRO A N 1
ATOM 2917 C CA . PRO A 1 358 ? 29.566 -0.831 -25.529 1.00 89.94 358 PRO A CA 1
ATOM 2918 C C . PRO A 1 358 ? 30.877 -0.933 -24.741 1.00 89.94 358 PRO A C 1
ATOM 2920 O O . PRO A 1 358 ? 31.188 -0.101 -23.887 1.00 89.94 358 PRO A O 1
ATOM 2923 N N . SER A 1 359 ? 31.673 -1.946 -25.069 1.00 88.94 359 SER A N 1
ATOM 2924 C CA . SER A 1 359 ? 32.988 -2.230 -24.499 1.00 88.94 359 SER A CA 1
ATOM 2925 C C . SER A 1 359 ? 34.024 -2.401 -25.604 1.00 88.94 359 SER A C 1
ATOM 2927 O O . SER A 1 359 ? 33.726 -2.935 -26.669 1.00 88.94 359 SER A O 1
ATOM 2929 N N . ASN A 1 360 ? 35.259 -1.978 -25.332 1.00 87.12 360 ASN A N 1
ATOM 2930 C CA . ASN A 1 360 ? 36.410 -2.279 -26.191 1.00 87.12 360 ASN A CA 1
ATOM 2931 C C . ASN A 1 360 ? 37.104 -3.600 -25.798 1.00 87.12 360 ASN A C 1
ATOM 2933 O O . ASN A 1 360 ? 38.088 -3.976 -26.427 1.00 87.12 360 ASN A O 1
ATOM 2937 N N . ASP A 1 361 ? 36.653 -4.240 -24.716 1.00 83.31 361 ASP A N 1
ATOM 2938 C CA . ASP A 1 361 ? 37.153 -5.537 -24.249 1.00 83.31 361 ASP A CA 1
ATOM 2939 C C . ASP A 1 361 ? 36.546 -6.677 -25.084 1.00 83.31 361 ASP A C 1
ATOM 2941 O O . ASP A 1 361 ? 35.419 -6.552 -25.558 1.00 83.31 361 ASP A O 1
ATOM 2945 N N . ASP A 1 362 ? 37.257 -7.800 -25.215 1.00 80.69 362 ASP A N 1
ATOM 2946 C CA . ASP A 1 362 ? 36.806 -9.005 -25.936 1.00 80.69 362 ASP A CA 1
ATOM 2947 C C . ASP A 1 362 ? 35.917 -9.921 -25.070 1.00 80.69 362 ASP A C 1
ATOM 2949 O O . ASP A 1 362 ? 35.587 -11.052 -25.437 1.00 80.69 362 ASP A O 1
ATOM 2953 N N . LYS A 1 363 ? 35.519 -9.424 -23.895 1.00 86.06 363 LYS A N 1
ATOM 2954 C CA . LYS A 1 363 ? 34.765 -10.147 -22.870 1.00 86.06 363 LYS A CA 1
ATOM 2955 C C . LYS A 1 363 ? 33.437 -9.477 -22.585 1.00 86.06 363 LYS A C 1
ATOM 2957 O O . LYS A 1 363 ? 33.317 -8.252 -22.588 1.00 86.06 363 LYS A O 1
ATOM 2962 N N . ILE A 1 364 ? 32.460 -10.292 -22.198 1.00 87.12 364 ILE A N 1
ATOM 2963 C CA . ILE A 1 364 ? 31.231 -9.785 -21.590 1.00 87.12 364 ILE A CA 1
ATOM 2964 C C . ILE A 1 364 ? 31.530 -9.485 -20.126 1.00 87.12 364 ILE A C 1
ATOM 2966 O O . ILE A 1 364 ? 31.858 -10.389 -19.351 1.00 87.12 364 ILE A O 1
ATOM 2970 N N . LYS A 1 365 ? 31.369 -8.228 -19.718 1.00 89.75 365 LYS A N 1
ATOM 2971 C CA . LYS A 1 365 ? 31.406 -7.848 -18.302 1.00 89.75 365 LYS A CA 1
ATOM 2972 C C . LYS A 1 365 ? 29.990 -7.565 -17.818 1.00 89.75 365 LYS A C 1
ATOM 2974 O O . LYS A 1 365 ? 29.247 -6.817 -18.442 1.00 89.75 365 LYS A O 1
ATOM 2979 N N . ILE A 1 366 ? 29.622 -8.170 -16.696 1.00 88.12 366 ILE A N 1
ATOM 2980 C CA . ILE A 1 366 ? 28.313 -8.023 -16.060 1.00 88.12 366 ILE A CA 1
ATOM 2981 C C . ILE A 1 366 ? 28.539 -7.399 -14.691 1.00 88.12 366 ILE A C 1
ATOM 2983 O O . ILE A 1 366 ? 29.193 -7.998 -13.834 1.00 88.12 366 ILE A O 1
ATOM 2987 N N . GLU A 1 367 ? 27.990 -6.208 -14.489 1.00 89.44 367 GLU A N 1
ATOM 2988 C CA . GLU A 1 367 ? 27.952 -5.524 -13.202 1.00 89.44 367 GLU A CA 1
ATOM 2989 C C . GLU A 1 367 ? 26.525 -5.542 -12.659 1.00 89.44 367 GLU A C 1
ATOM 2991 O O . GLU A 1 367 ? 25.601 -5.096 -13.325 1.00 89.44 367 GLU A O 1
ATOM 2996 N N . ASN A 1 368 ? 26.329 -6.037 -11.441 1.00 86.88 368 ASN A N 1
ATOM 2997 C CA . ASN A 1 368 ? 25.080 -5.866 -10.710 1.00 86.88 368 ASN A CA 1
ATOM 2998 C C . ASN A 1 368 ? 25.299 -4.873 -9.573 1.00 86.88 368 ASN A C 1
ATOM 3000 O O . ASN A 1 368 ? 26.040 -5.152 -8.624 1.00 86.88 368 ASN A O 1
ATOM 3004 N N . ASN A 1 369 ? 24.649 -3.721 -9.679 1.00 88.69 369 ASN A N 1
ATOM 3005 C CA . ASN A 1 369 ? 24.577 -2.719 -8.633 1.00 88.69 369 ASN A CA 1
ATOM 3006 C C . ASN A 1 369 ? 23.360 -3.009 -7.755 1.00 88.69 369 ASN A C 1
ATOM 3008 O O . ASN A 1 369 ? 22.234 -2.632 -8.078 1.00 88.69 369 ASN A O 1
ATOM 3012 N N . LYS A 1 370 ? 23.602 -3.655 -6.614 1.00 87.00 370 LYS A N 1
ATOM 3013 C CA . LYS A 1 370 ? 22.578 -3.931 -5.608 1.00 87.00 370 LYS A CA 1
ATOM 3014 C C . LYS A 1 370 ? 22.493 -2.813 -4.589 1.00 87.00 370 LYS A C 1
ATOM 3016 O O . LYS A 1 370 ? 23.471 -2.542 -3.890 1.00 87.00 370 LYS A O 1
ATOM 3021 N N . LYS A 1 371 ? 21.301 -2.259 -4.404 1.00 89.38 371 LYS A N 1
ATOM 3022 C CA . LYS A 1 371 ? 20.936 -1.515 -3.194 1.00 89.38 371 LYS A CA 1
ATOM 3023 C C . LYS A 1 371 ? 20.203 -2.449 -2.249 1.00 89.38 371 LYS A C 1
ATOM 3025 O O . LYS A 1 371 ? 19.287 -3.154 -2.655 1.00 89.38 371 LYS A O 1
ATOM 3030 N N . ILE A 1 372 ? 20.609 -2.474 -0.991 1.00 87.56 372 ILE A N 1
ATOM 3031 C CA . ILE A 1 372 ? 20.109 -3.408 0.015 1.00 87.56 372 ILE A CA 1
ATOM 3032 C C . ILE A 1 372 ? 19.638 -2.592 1.208 1.00 87.56 372 ILE A C 1
ATOM 3034 O O . ILE A 1 372 ? 20.410 -1.834 1.796 1.00 87.56 372 ILE A O 1
ATOM 3038 N N . PHE A 1 373 ? 18.371 -2.747 1.573 1.00 86.19 373 PHE A N 1
ATOM 3039 C CA . PHE A 1 373 ? 17.729 -1.916 2.589 1.00 86.19 373 PHE A CA 1
ATOM 3040 C C . PHE A 1 373 ? 17.920 -2.539 3.971 1.00 86.19 373 PHE A C 1
ATOM 3042 O O . PHE A 1 373 ? 17.099 -3.313 4.461 1.00 86.19 373 PHE A O 1
ATOM 3049 N N . ILE A 1 374 ? 19.084 -2.269 4.556 1.00 87.00 374 ILE A N 1
ATOM 3050 C CA . ILE A 1 374 ? 19.576 -2.882 5.782 1.00 87.00 374 ILE A CA 1
ATOM 3051 C C . ILE A 1 374 ? 20.574 -1.965 6.511 1.00 87.00 374 ILE A C 1
ATOM 3053 O O . ILE A 1 374 ? 21.323 -1.191 5.908 1.00 87.00 374 ILE A O 1
ATOM 3057 N N . SER A 1 375 ? 20.612 -2.068 7.837 1.00 85.81 375 SER A N 1
ATOM 3058 C CA . SER A 1 375 ? 21.645 -1.457 8.679 1.00 85.81 375 SER A CA 1
ATOM 3059 C C . SER A 1 375 ? 23.041 -2.060 8.431 1.00 85.81 375 SER A C 1
ATOM 3061 O O . SER A 1 375 ? 23.170 -3.245 8.116 1.00 85.81 375 SER A O 1
ATOM 3063 N N . ASN A 1 376 ? 24.102 -1.266 8.635 1.00 85.88 376 ASN A N 1
ATOM 3064 C CA . ASN A 1 376 ? 25.495 -1.694 8.414 1.00 85.88 376 ASN A CA 1
ATOM 3065 C C . ASN A 1 376 ? 25.844 -2.980 9.187 1.00 85.88 376 ASN A C 1
ATOM 3067 O O . ASN A 1 376 ? 26.408 -3.912 8.624 1.00 85.88 376 ASN A O 1
ATOM 3071 N N . ASN A 1 377 ? 25.461 -3.053 10.466 1.00 86.06 377 ASN A N 1
ATOM 3072 C CA . ASN A 1 377 ? 25.801 -4.184 11.338 1.00 86.06 377 ASN A CA 1
ATOM 3073 C C . ASN A 1 377 ? 25.180 -5.510 10.869 1.00 86.06 377 ASN A C 1
ATOM 3075 O O . ASN A 1 377 ? 25.736 -6.581 11.111 1.00 86.06 377 ASN A O 1
ATOM 3079 N N . GLU A 1 378 ? 24.002 -5.455 10.245 1.00 85.19 378 GLU A N 1
ATOM 3080 C CA . GLU A 1 378 ? 23.326 -6.643 9.726 1.00 85.19 378 GLU A CA 1
ATOM 3081 C C . GLU A 1 378 ? 23.823 -7.002 8.315 1.00 85.19 378 GLU A C 1
ATOM 3083 O O . GLU A 1 378 ? 23.906 -8.185 7.980 1.00 85.19 378 GLU A O 1
ATOM 3088 N N . PHE A 1 379 ? 24.243 -6.013 7.515 1.00 87.50 379 PHE A N 1
ATOM 3089 C CA . PHE A 1 379 ? 24.815 -6.230 6.183 1.00 87.50 379 PHE A CA 1
ATOM 3090 C C . PHE A 1 379 ? 26.025 -7.161 6.201 1.00 87.50 379 PHE A C 1
ATOM 3092 O O . PHE A 1 379 ? 26.069 -8.121 5.429 1.00 87.50 379 PHE A O 1
ATOM 3099 N N . ASP A 1 380 ? 26.968 -6.950 7.121 1.00 87.44 380 ASP A N 1
ATOM 3100 C CA . ASP A 1 380 ? 28.180 -7.771 7.213 1.00 87.44 380 ASP A CA 1
ATOM 3101 C C . ASP A 1 380 ? 27.878 -9.259 7.457 1.00 87.44 380 ASP A C 1
ATOM 3103 O O . ASP A 1 380 ? 28.610 -10.135 6.987 1.00 87.44 380 ASP A O 1
ATOM 3107 N N . LYS A 1 381 ? 26.759 -9.574 8.125 1.00 86.19 381 LYS A N 1
ATOM 3108 C CA . LYS A 1 381 ? 26.336 -10.960 8.389 1.00 86.19 381 LYS A CA 1
ATOM 3109 C C . LYS A 1 381 ? 25.853 -11.671 7.128 1.00 86.19 381 LYS A C 1
ATOM 3111 O O . LYS A 1 381 ? 26.042 -12.885 7.001 1.00 86.19 381 LYS A O 1
ATOM 3116 N N . ILE A 1 382 ? 25.225 -10.931 6.211 1.00 82.69 382 ILE A N 1
ATOM 3117 C CA . ILE A 1 382 ? 24.617 -11.489 4.998 1.00 82.69 382 ILE A CA 1
ATOM 3118 C C . ILE A 1 382 ? 25.454 -11.284 3.734 1.00 82.69 382 ILE A C 1
ATOM 3120 O O . ILE A 1 382 ? 25.235 -11.993 2.756 1.00 82.69 382 ILE A O 1
ATOM 3124 N N . LYS A 1 383 ? 26.448 -10.388 3.759 1.00 85.56 383 LYS A N 1
ATOM 3125 C CA . LYS A 1 383 ? 27.287 -10.006 2.610 1.00 85.56 383 LYS A CA 1
ATOM 3126 C C . LYS A 1 383 ? 27.827 -11.199 1.815 1.00 85.56 383 LYS A C 1
ATOM 3128 O O . LYS A 1 383 ? 27.787 -11.188 0.591 1.00 85.56 383 LYS A O 1
ATOM 3133 N N . LYS A 1 384 ? 28.268 -12.260 2.502 1.00 84.31 384 LYS A N 1
ATOM 3134 C CA . LYS A 1 384 ? 28.807 -13.484 1.876 1.00 84.31 384 LYS A CA 1
ATOM 3135 C C . LYS A 1 384 ? 27.794 -14.279 1.041 1.00 84.31 384 LYS A C 1
ATOM 3137 O O . LYS A 1 384 ? 28.198 -15.060 0.193 1.00 84.31 384 LYS A O 1
ATOM 3142 N N . TYR A 1 385 ? 26.496 -14.126 1.307 1.00 79.12 385 TYR A N 1
ATOM 3143 C CA . TYR A 1 385 ? 25.432 -14.794 0.550 1.00 79.12 385 TYR A CA 1
ATOM 3144 C C . TYR A 1 385 ? 24.961 -13.961 -0.643 1.00 79.12 385 TYR A C 1
ATOM 3146 O O . TYR A 1 385 ? 24.230 -14.472 -1.481 1.00 79.12 385 TYR A O 1
ATOM 3154 N N . LEU A 1 386 ? 25.352 -12.685 -0.697 1.00 77.94 386 LEU A N 1
ATOM 3155 C CA . LEU A 1 386 ? 24.935 -11.735 -1.723 1.00 77.94 386 LEU A CA 1
ATOM 3156 C C . LEU A 1 386 ? 25.996 -11.536 -2.807 1.00 77.94 386 LEU A C 1
ATOM 3158 O O . LEU A 1 386 ? 25.750 -10.790 -3.737 1.00 77.94 386 LEU A O 1
ATOM 3162 N N . SER A 1 387 ? 27.180 -12.145 -2.695 1.00 69.38 387 SER A N 1
ATOM 3163 C CA . SER A 1 387 ? 28.345 -11.813 -3.525 1.00 69.38 387 SER A CA 1
ATOM 3164 C C . SER A 1 387 ? 28.434 -12.564 -4.859 1.00 69.38 387 SER A C 1
ATOM 3166 O O . SER A 1 387 ? 29.509 -12.587 -5.454 1.00 69.38 387 SER A O 1
ATOM 3168 N N . GLN A 1 388 ? 27.374 -13.238 -5.310 1.00 68.06 388 GLN A N 1
ATOM 3169 C CA . GLN A 1 388 ? 27.420 -14.070 -6.515 1.00 68.06 388 GLN A CA 1
ATOM 3170 C C . GLN A 1 388 ? 26.154 -13.930 -7.353 1.00 68.06 388 GLN A C 1
ATOM 3172 O O . GLN A 1 388 ? 25.059 -14.183 -6.854 1.00 68.06 388 GLN A O 1
ATOM 3177 N N . ILE A 1 389 ? 26.353 -13.624 -8.637 1.00 70.31 389 ILE A N 1
ATOM 3178 C CA . ILE A 1 389 ? 25.313 -13.668 -9.665 1.00 70.31 389 ILE A CA 1
ATOM 3179 C C . ILE A 1 389 ? 25.353 -15.028 -10.349 1.00 70.31 389 ILE A C 1
ATOM 3181 O O . ILE A 1 389 ? 26.409 -15.456 -10.822 1.00 70.31 389 ILE A O 1
ATOM 3185 N N . GLU A 1 390 ? 24.209 -15.708 -10.416 1.00 74.44 390 GLU A N 1
ATOM 3186 C CA . GLU A 1 390 ? 24.100 -16.981 -11.127 1.00 74.44 390 GLU A CA 1
ATOM 3187 C C . GLU A 1 390 ? 23.902 -16.729 -12.626 1.00 74.44 390 GLU A C 1
ATOM 3189 O O . GLU A 1 390 ? 22.784 -16.608 -13.132 1.00 74.44 390 GLU A O 1
ATOM 3194 N N . VAL A 1 391 ? 25.022 -16.662 -13.342 1.00 78.06 391 VAL A N 1
ATOM 3195 C CA . VAL A 1 391 ? 25.051 -16.573 -14.802 1.00 78.06 391 VAL A CA 1
ATOM 3196 C C . VAL A 1 391 ? 25.202 -17.977 -15.377 1.00 78.06 391 VAL A C 1
ATOM 3198 O O . VAL A 1 391 ? 26.135 -18.703 -15.031 1.00 78.06 391 VAL A O 1
ATOM 3201 N N . LYS A 1 392 ? 24.271 -18.377 -16.245 1.00 80.62 392 LYS A N 1
ATOM 3202 C CA . LYS A 1 392 ? 24.295 -19.671 -16.931 1.00 80.62 392 LYS A CA 1
ATOM 3203 C C . LYS A 1 392 ? 24.388 -19.470 -18.431 1.00 80.62 392 LYS A C 1
ATOM 3205 O O . LYS A 1 392 ? 23.537 -18.820 -19.028 1.00 80.62 392 LYS A O 1
ATOM 3210 N N . PHE A 1 393 ? 25.376 -20.116 -19.030 1.00 77.69 393 PHE A N 1
ATOM 3211 C CA . PHE A 1 393 ? 25.494 -20.248 -20.474 1.00 77.69 393 PHE A CA 1
ATOM 3212 C C . PHE A 1 393 ? 24.737 -21.504 -2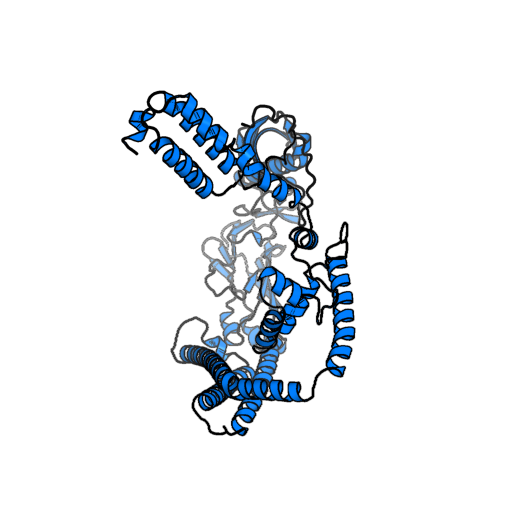0.912 1.00 77.69 393 PHE A C 1
ATOM 3214 O O . PHE A 1 393 ? 25.040 -22.608 -20.454 1.00 77.69 393 PHE A O 1
ATOM 3221 N N . GLN A 1 394 ? 23.713 -21.340 -21.750 1.00 77.62 394 GLN A N 1
ATOM 3222 C CA . GLN A 1 394 ? 22.932 -22.451 -22.293 1.00 77.62 394 GLN A CA 1
ATOM 3223 C C . GLN A 1 394 ? 23.380 -22.811 -23.715 1.00 77.62 394 GLN A C 1
ATOM 3225 O O . GLN A 1 394 ? 23.932 -21.986 -24.446 1.00 77.62 394 GLN A O 1
ATOM 3230 N N . LYS A 1 395 ? 23.078 -24.047 -24.136 1.00 69.19 395 LYS A N 1
ATOM 3231 C CA . LYS A 1 395 ? 23.213 -24.464 -25.540 1.00 69.19 395 LYS A CA 1
ATOM 3232 C C . LYS A 1 395 ? 22.310 -23.559 -26.399 1.00 69.19 395 LYS A C 1
ATOM 3234 O O . LYS A 1 395 ? 21.148 -23.403 -26.039 1.00 69.19 395 LYS A O 1
ATOM 3239 N N . ASN A 1 396 ? 22.843 -22.998 -27.495 1.00 70.94 396 ASN A N 1
ATOM 3240 C CA . ASN A 1 396 ? 22.233 -22.002 -28.414 1.00 70.94 396 ASN A CA 1
ATOM 3241 C C . ASN A 1 396 ? 22.588 -20.518 -28.152 1.00 70.94 396 ASN A C 1
ATOM 3243 O O . ASN A 1 396 ? 21.726 -19.652 -28.312 1.00 70.94 396 ASN A O 1
ATOM 3247 N N . ASN A 1 397 ? 23.829 -20.200 -27.764 1.00 80.12 397 ASN A N 1
ATOM 3248 C CA . ASN A 1 397 ? 24.292 -18.817 -27.550 1.00 80.12 397 ASN A CA 1
ATOM 3249 C C . ASN A 1 397 ? 23.396 -18.005 -26.600 1.00 80.12 397 ASN A C 1
ATOM 3251 O O . ASN A 1 397 ? 23.207 -16.808 -26.796 1.00 80.12 397 ASN A O 1
ATOM 3255 N N . THR A 1 398 ? 22.795 -18.655 -25.600 1.00 83.94 398 THR A N 1
ATOM 3256 C CA . THR A 1 398 ? 21.892 -17.978 -24.664 1.00 83.94 398 THR A CA 1
ATOM 3257 C C . THR A 1 398 ? 22.588 -17.749 -23.329 1.00 83.94 398 THR A C 1
ATOM 3259 O O . THR A 1 398 ? 22.973 -18.701 -22.646 1.00 83.94 398 THR A O 1
ATOM 3262 N N . LEU A 1 399 ? 22.748 -16.479 -22.970 1.00 84.94 399 LEU A N 1
ATOM 3263 C CA . LEU A 1 399 ? 23.227 -16.007 -21.681 1.00 84.94 399 LEU A CA 1
ATOM 3264 C C . LEU A 1 399 ? 22.025 -15.790 -20.763 1.00 84.94 399 LEU A C 1
ATOM 3266 O O . LEU A 1 399 ? 21.304 -14.804 -20.897 1.00 84.94 399 LEU A O 1
ATOM 3270 N N . SER A 1 400 ? 21.820 -16.700 -19.815 1.00 84.06 400 SER A N 1
ATOM 3271 C CA . SER A 1 400 ? 20.771 -16.561 -18.810 1.00 84.06 400 SER A CA 1
ATOM 3272 C C . SER A 1 400 ? 21.315 -15.942 -17.534 1.00 84.06 400 SER A C 1
ATOM 3274 O O . SER A 1 400 ? 22.166 -16.527 -16.857 1.00 84.06 400 SER A O 1
ATOM 3276 N N . ILE A 1 401 ? 20.773 -14.785 -17.174 1.00 80.00 401 ILE A N 1
ATOM 3277 C CA . ILE A 1 401 ? 21.072 -14.105 -15.916 1.00 80.00 401 ILE A CA 1
ATOM 3278 C C . ILE A 1 401 ? 19.945 -14.445 -14.944 1.00 80.00 401 ILE A C 1
ATOM 3280 O O . ILE A 1 401 ? 18.814 -13.984 -15.099 1.00 80.00 401 ILE A O 1
ATOM 3284 N N . ASN A 1 402 ? 20.229 -15.300 -13.961 1.00 74.94 402 ASN A N 1
ATOM 3285 C CA . ASN A 1 402 ? 19.251 -15.666 -12.940 1.00 74.94 402 ASN A CA 1
ATOM 3286 C C . ASN A 1 402 ? 19.338 -14.725 -11.740 1.00 74.94 402 ASN A C 1
ATOM 3288 O O . ASN A 1 402 ? 20.372 -14.109 -11.483 1.00 74.94 402 ASN A O 1
ATOM 3292 N N . LYS A 1 403 ? 18.237 -14.627 -10.984 1.00 67.62 403 LYS A N 1
ATOM 3293 C CA . LYS A 1 403 ? 18.237 -13.890 -9.721 1.00 67.62 403 LYS A CA 1
ATOM 3294 C C . LYS A 1 403 ? 19.177 -14.600 -8.766 1.00 67.62 403 LYS A C 1
ATOM 3296 O O . LYS A 1 403 ? 19.075 -15.815 -8.598 1.00 67.62 403 LYS A O 1
ATOM 3301 N N . ASP A 1 404 ? 20.028 -13.831 -8.104 1.00 63.84 404 ASP A N 1
ATOM 3302 C CA . ASP A 1 404 ? 20.863 -14.340 -7.028 1.00 63.84 404 ASP A CA 1
ATOM 3303 C C . ASP A 1 404 ? 19.976 -15.047 -6.008 1.00 63.84 404 ASP A C 1
ATOM 3305 O O . ASP A 1 404 ? 18.951 -14.518 -5.560 1.00 63.84 404 ASP A O 1
ATOM 3309 N N . GLY A 1 405 ? 20.368 -16.263 -5.639 1.00 61.78 405 GLY A N 1
ATOM 3310 C CA . GLY A 1 405 ? 19.662 -17.048 -4.645 1.00 61.78 405 GLY A CA 1
ATOM 3311 C C . GLY A 1 405 ? 19.785 -16.415 -3.261 1.00 61.78 405 GLY A C 1
ATOM 3312 O O . GLY A 1 405 ? 20.539 -16.909 -2.426 1.00 61.78 405 GLY A O 1
ATOM 3313 N N . LEU A 1 406 ? 18.968 -15.399 -2.959 1.00 65.88 406 LEU A N 1
ATOM 3314 C CA . LEU A 1 406 ? 18.825 -14.802 -1.621 1.00 65.88 406 LEU A CA 1
ATOM 3315 C C . LEU A 1 406 ? 18.429 -15.826 -0.550 1.00 65.88 406 LEU A C 1
ATOM 3317 O O . LEU A 1 406 ? 18.459 -15.510 0.631 1.00 65.88 406 LEU A O 1
ATOM 3321 N N . SER A 1 407 ? 18.114 -17.065 -0.928 1.00 66.12 407 SER A N 1
ATOM 3322 C CA . SER A 1 407 ? 17.860 -18.191 -0.027 1.00 66.12 407 SER A CA 1
ATOM 3323 C C . SER A 1 407 ? 18.881 -18.332 1.113 1.00 66.12 407 SER A C 1
ATOM 3325 O O . SER A 1 407 ? 18.494 -18.667 2.229 1.00 66.12 407 SER A O 1
ATOM 3327 N N . GLY A 1 408 ? 20.170 -18.056 0.874 1.00 69.56 408 GLY A N 1
ATOM 3328 C CA . GLY A 1 408 ? 21.200 -18.072 1.919 1.00 69.56 408 GLY A CA 1
ATOM 3329 C C . GLY A 1 408 ? 21.115 -16.873 2.868 1.00 69.56 408 GLY A C 1
ATOM 3330 O O . GLY A 1 408 ? 21.236 -17.039 4.081 1.00 69.56 408 GLY A O 1
ATOM 3331 N N . ALA A 1 409 ? 20.855 -15.682 2.323 1.00 71.69 409 ALA A N 1
ATOM 3332 C CA . ALA A 1 409 ? 20.692 -14.451 3.092 1.00 71.69 409 ALA A CA 1
ATOM 3333 C C . ALA A 1 409 ? 19.394 -14.460 3.916 1.00 71.69 409 ALA A C 1
ATOM 3335 O O . ALA A 1 409 ? 19.438 -14.121 5.091 1.00 71.69 409 ALA A O 1
ATOM 3336 N N . ILE A 1 410 ? 18.281 -14.936 3.344 1.00 69.12 410 ILE A N 1
ATOM 3337 C CA . ILE A 1 410 ? 16.951 -15.003 3.974 1.00 69.12 410 ILE A CA 1
ATOM 3338 C C . ILE A 1 410 ? 16.959 -15.885 5.229 1.00 69.12 410 ILE A C 1
ATOM 3340 O O . ILE A 1 410 ? 16.324 -15.536 6.221 1.00 69.12 410 ILE A O 1
ATOM 3344 N N . LYS A 1 411 ? 17.746 -16.971 5.230 1.00 69.38 411 LYS A N 1
ATOM 3345 C CA . LYS A 1 411 ? 17.944 -17.831 6.412 1.00 69.38 411 LYS A CA 1
ATOM 3346 C C . LYS A 1 411 ? 18.597 -17.106 7.591 1.00 69.38 411 LYS A C 1
ATOM 3348 O O . LYS A 1 411 ? 18.457 -17.543 8.730 1.00 69.38 411 LYS A O 1
ATOM 3353 N N . VAL A 1 412 ? 19.373 -16.055 7.321 1.00 73.06 412 VAL A N 1
ATOM 3354 C CA . VAL A 1 412 ? 20.096 -15.278 8.339 1.00 73.06 412 VAL A CA 1
ATOM 3355 C C . VAL A 1 412 ? 19.343 -14.001 8.693 1.00 73.06 412 VAL A C 1
ATOM 3357 O O . VAL A 1 412 ? 19.257 -13.649 9.868 1.00 73.06 412 VAL A O 1
ATOM 3360 N N . LEU A 1 413 ? 18.783 -13.326 7.692 1.00 72.75 413 LEU A N 1
ATOM 3361 C CA . LEU A 1 413 ? 17.949 -12.152 7.857 1.00 72.75 413 LEU A CA 1
ATOM 3362 C C . LEU A 1 413 ? 16.779 -12.206 6.861 1.00 72.75 413 LEU A C 1
ATOM 3364 O O . LEU A 1 413 ? 17.009 -12.129 5.654 1.00 72.75 413 LEU A O 1
ATOM 3368 N N . PRO A 1 414 ? 15.529 -12.332 7.333 1.00 64.50 414 PRO A N 1
ATOM 3369 C CA . PRO A 1 414 ? 14.364 -12.338 6.456 1.00 64.50 414 PRO A CA 1
ATOM 3370 C C . PRO A 1 414 ? 14.076 -10.928 5.938 1.00 64.50 414 PRO A C 1
ATOM 3372 O O . PRO A 1 414 ? 14.604 -9.956 6.461 1.00 64.50 414 PRO A O 1
ATOM 3375 N N . PHE A 1 415 ? 13.191 -10.796 4.950 1.00 68.00 415 PHE A N 1
ATOM 3376 C CA . PHE A 1 415 ? 12.717 -9.487 4.469 1.00 68.00 415 PHE A CA 1
ATOM 3377 C C . PHE A 1 415 ? 13.828 -8.546 3.977 1.00 68.00 415 PHE A C 1
ATOM 3379 O O . PHE A 1 415 ? 13.678 -7.326 4.019 1.00 68.00 415 PHE A O 1
ATOM 3386 N N . VAL A 1 416 ? 14.944 -9.100 3.497 1.00 72.62 416 VAL A N 1
ATOM 3387 C CA . VAL A 1 416 ? 15.982 -8.311 2.830 1.00 72.62 416 VAL A CA 1
ATOM 3388 C C . VAL A 1 416 ? 15.416 -7.836 1.504 1.00 72.62 416 VAL A C 1
ATOM 3390 O O . VAL A 1 416 ? 15.306 -8.619 0.563 1.00 72.62 416 VAL A O 1
ATOM 3393 N N . TYR A 1 417 ? 15.041 -6.561 1.465 1.00 77.50 417 TYR A N 1
ATOM 3394 C CA . TYR A 1 417 ? 14.642 -5.904 0.235 1.00 77.50 417 TYR A CA 1
ATOM 3395 C C . TYR A 1 417 ? 15.891 -5.470 -0.534 1.00 77.50 417 TYR A C 1
ATOM 3397 O O . TYR A 1 417 ? 16.778 -4.816 0.032 1.00 77.50 417 TYR A O 1
ATOM 3405 N N . THR A 1 418 ? 15.971 -5.858 -1.806 1.00 79.50 418 THR A N 1
ATOM 3406 C CA . THR A 1 418 ? 17.033 -5.435 -2.719 1.00 79.50 418 THR A CA 1
ATOM 3407 C C . THR A 1 418 ? 16.466 -4.779 -3.965 1.00 79.50 418 THR A C 1
ATOM 3409 O O . THR A 1 418 ? 15.432 -5.192 -4.489 1.00 79.50 418 THR A O 1
ATOM 3412 N N . GLU A 1 419 ? 17.181 -3.770 -4.444 1.00 84.31 419 GLU A N 1
ATOM 3413 C CA . GLU A 1 419 ? 17.017 -3.201 -5.773 1.00 84.31 419 GLU A CA 1
ATOM 3414 C C . GLU A 1 419 ? 18.255 -3.524 -6.597 1.00 84.31 419 GLU A C 1
ATOM 3416 O O . GLU A 1 419 ? 19.368 -3.174 -6.210 1.00 84.31 419 GLU A O 1
ATOM 3421 N N . ASP A 1 420 ? 18.048 -4.208 -7.712 1.00 81.88 420 ASP A N 1
ATOM 3422 C CA . ASP A 1 420 ? 19.089 -4.656 -8.624 1.00 81.88 420 ASP A CA 1
ATOM 3423 C C . ASP A 1 420 ? 19.064 -3.797 -9.898 1.00 81.88 420 ASP A C 1
ATOM 3425 O O . ASP A 1 420 ? 18.043 -3.735 -10.590 1.00 81.88 420 ASP A O 1
ATOM 3429 N N . GLU A 1 421 ? 20.190 -3.160 -10.221 1.00 86.56 421 GLU A N 1
ATOM 3430 C CA . GLU A 1 421 ? 20.449 -2.543 -11.526 1.00 86.56 421 GLU A CA 1
ATOM 3431 C C . GLU A 1 421 ? 21.585 -3.310 -12.209 1.00 86.56 421 GLU A C 1
ATOM 3433 O O . GLU A 1 421 ? 22.713 -3.343 -11.712 1.00 86.56 421 GLU A O 1
ATOM 3438 N N . ILE A 1 422 ? 21.287 -3.942 -13.343 1.00 85.94 422 ILE A N 1
ATOM 3439 C CA . ILE A 1 422 ? 22.254 -4.772 -14.068 1.00 85.94 422 ILE A CA 1
ATOM 3440 C C . ILE A 1 422 ? 22.828 -3.969 -15.228 1.00 85.94 422 ILE A C 1
ATOM 3442 O O . ILE A 1 422 ? 22.078 -3.493 -16.069 1.00 85.94 422 ILE A O 1
ATOM 3446 N N . THR A 1 423 ? 24.149 -3.878 -15.317 1.00 89.81 423 THR A N 1
ATOM 3447 C CA . THR A 1 423 ? 24.868 -3.276 -16.439 1.00 89.81 423 THR A CA 1
ATOM 3448 C C . THR A 1 423 ? 25.669 -4.345 -17.174 1.00 89.81 423 THR A C 1
ATOM 3450 O O . THR A 1 423 ? 26.520 -5.019 -16.593 1.00 89.81 423 THR A O 1
ATOM 3453 N N . LEU A 1 424 ? 25.403 -4.493 -18.465 1.00 89.38 424 LEU A N 1
ATOM 3454 C CA . LEU A 1 424 ? 26.083 -5.388 -19.388 1.00 89.38 424 LEU A CA 1
ATOM 3455 C C . LEU A 1 424 ? 27.019 -4.561 -20.262 1.00 89.38 424 LEU A C 1
ATOM 3457 O O . LEU A 1 424 ? 26.568 -3.682 -20.989 1.00 89.38 424 LEU A O 1
ATOM 3461 N N . TYR A 1 425 ? 28.311 -4.851 -20.207 1.00 90.94 425 TYR A N 1
ATOM 3462 C CA . TYR A 1 425 ? 29.295 -4.308 -21.133 1.00 90.94 425 TYR A CA 1
ATOM 3463 C C . TYR A 1 425 ? 29.560 -5.368 -22.197 1.00 90.94 425 TYR A C 1
ATOM 3465 O O . TYR A 1 425 ? 30.109 -6.431 -21.888 1.00 90.94 425 TYR A O 1
ATOM 3473 N N . LEU A 1 426 ? 29.131 -5.088 -23.425 1.00 89.94 426 LEU A N 1
ATOM 3474 C CA . LEU A 1 426 ? 29.250 -5.999 -24.561 1.00 89.94 426 LEU A CA 1
ATOM 3475 C C . LEU A 1 426 ? 30.283 -5.467 -25.561 1.00 89.94 426 LEU A C 1
ATOM 3477 O O . LEU A 1 426 ? 30.332 -4.252 -25.770 1.00 89.94 426 LEU A O 1
ATOM 3481 N N . PRO A 1 427 ? 31.091 -6.336 -26.192 1.00 89.25 427 PRO A N 1
ATOM 3482 C CA . PRO A 1 427 ? 31.971 -5.928 -27.282 1.00 89.25 427 PRO A CA 1
ATOM 3483 C C . PRO A 1 427 ? 31.189 -5.269 -28.420 1.00 89.25 427 PRO A C 1
ATOM 3485 O O . PRO A 1 427 ? 30.065 -5.667 -28.723 1.00 89.25 427 PRO A O 1
ATOM 3488 N N . LYS A 1 428 ? 31.778 -4.254 -29.053 1.00 89.81 428 LYS A N 1
ATOM 3489 C CA . LYS A 1 428 ? 31.128 -3.478 -30.127 1.00 89.81 428 LYS A CA 1
ATOM 3490 C C . LYS A 1 428 ? 30.800 -4.301 -31.375 1.00 89.81 428 LYS A C 1
ATOM 3492 O O . LYS A 1 428 ? 29.864 -3.979 -32.091 1.00 89.81 428 LYS A O 1
ATOM 3497 N N . ASP A 1 429 ? 31.574 -5.340 -31.648 1.00 86.62 429 ASP A N 1
ATOM 3498 C CA . ASP A 1 429 ? 31.385 -6.256 -32.772 1.00 86.62 429 ASP A CA 1
ATOM 3499 C C . ASP A 1 429 ? 30.308 -7.322 -32.511 1.00 86.62 429 ASP A C 1
ATOM 3501 O O . ASP A 1 429 ? 29.874 -7.997 -33.443 1.00 86.62 429 ASP A O 1
ATOM 3505 N N . LEU A 1 430 ? 29.843 -7.451 -31.265 1.00 87.25 430 LEU A N 1
ATOM 3506 C CA . LEU A 1 430 ? 28.844 -8.434 -30.876 1.00 87.25 430 LEU A CA 1
ATOM 3507 C C . LEU A 1 430 ? 27.427 -7.901 -31.100 1.00 87.25 430 LEU A C 1
ATOM 3509 O O . LEU A 1 430 ? 27.033 -6.870 -30.550 1.00 87.25 430 LEU A O 1
ATOM 3513 N N . LYS A 1 431 ? 26.621 -8.663 -31.837 1.00 89.12 431 LYS A N 1
ATOM 3514 C CA . LYS A 1 431 ? 25.179 -8.426 -31.924 1.00 89.12 431 LYS A CA 1
ATOM 3515 C C . LYS A 1 431 ? 24.442 -9.181 -30.833 1.00 89.12 431 LYS A C 1
ATOM 3517 O O . LYS A 1 431 ? 24.909 -10.226 -30.373 1.00 89.12 431 LYS A O 1
ATOM 3522 N N . TYR A 1 432 ? 23.266 -8.708 -30.432 1.00 87.62 432 TYR A N 1
ATOM 3523 C CA . TYR A 1 432 ? 22.478 -9.429 -29.438 1.00 87.62 432 TYR A CA 1
ATOM 3524 C C . TYR A 1 432 ? 20.966 -9.269 -29.593 1.00 87.62 432 TYR A C 1
ATOM 3526 O O . TYR A 1 432 ? 20.467 -8.254 -30.063 1.00 87.62 432 TYR A O 1
ATOM 3534 N N . ASN A 1 433 ? 20.239 -10.286 -29.137 1.00 86.19 433 ASN A N 1
ATOM 3535 C CA . ASN A 1 433 ? 18.793 -10.269 -28.946 1.00 86.19 433 ASN A CA 1
ATOM 3536 C C . ASN A 1 433 ? 18.502 -10.319 -27.448 1.00 86.19 433 ASN A C 1
ATOM 3538 O O . ASN A 1 433 ? 19.211 -11.010 -26.710 1.00 86.19 433 ASN A O 1
ATOM 3542 N N . ILE A 1 434 ? 17.434 -9.664 -26.992 1.00 78.94 434 ILE A N 1
ATOM 3543 C CA . ILE A 1 434 ? 16.986 -9.783 -25.600 1.00 78.94 434 ILE A CA 1
ATOM 3544 C C . ILE A 1 434 ? 15.581 -10.373 -25.533 1.00 78.94 434 ILE A C 1
ATOM 3546 O O . ILE A 1 434 ? 14.660 -9.900 -26.194 1.00 78.94 434 ILE A O 1
ATOM 3550 N N . PHE A 1 435 ? 15.423 -11.387 -24.683 1.00 72.19 435 PHE A N 1
ATOM 3551 C CA . PHE A 1 435 ? 14.150 -12.023 -24.369 1.00 72.19 435 PHE A CA 1
ATOM 3552 C C . PHE A 1 435 ? 13.761 -11.716 -22.911 1.00 72.19 435 PHE A C 1
ATOM 3554 O O . PHE A 1 435 ? 14.610 -11.743 -22.018 1.00 72.19 435 PHE A O 1
ATOM 3561 N N . GLY A 1 436 ? 12.480 -11.411 -22.652 1.00 65.56 436 GLY A N 1
ATOM 3562 C CA . GLY A 1 436 ? 11.952 -11.177 -21.297 1.00 65.56 436 GLY A CA 1
ATOM 3563 C C . GLY A 1 436 ? 11.229 -9.834 -21.109 1.00 65.56 436 GLY A C 1
ATOM 3564 O O . GLY A 1 436 ? 10.498 -9.383 -21.985 1.00 65.56 436 GLY A O 1
ATOM 3565 N N . ARG A 1 437 ? 11.380 -9.200 -19.933 1.00 61.53 437 ARG A N 1
ATOM 3566 C CA . ARG A 1 437 ? 10.761 -7.897 -19.592 1.00 61.53 437 ARG A CA 1
ATOM 3567 C C . ARG A 1 437 ? 11.515 -6.737 -20.255 1.00 61.53 437 ARG A C 1
ATOM 3569 O O . ARG A 1 437 ? 12.291 -6.040 -19.607 1.00 61.53 437 ARG A O 1
ATOM 3576 N N . THR A 1 438 ? 11.275 -6.540 -21.546 1.00 54.31 438 THR A N 1
ATOM 3577 C CA . THR A 1 438 ? 12.025 -5.605 -22.398 1.00 54.31 438 THR A CA 1
ATOM 3578 C C . THR A 1 438 ? 11.887 -4.126 -22.036 1.00 54.31 438 THR A C 1
ATOM 3580 O O . THR A 1 438 ? 12.799 -3.350 -22.288 1.00 54.31 438 THR A O 1
ATOM 3583 N N . TYR A 1 439 ? 10.822 -3.746 -21.325 1.00 58.50 439 TYR A N 1
ATOM 3584 C CA . TYR A 1 439 ? 10.617 -2.384 -20.813 1.00 58.50 439 TYR A CA 1
ATOM 3585 C C . TYR A 1 439 ? 11.646 -1.928 -19.759 1.00 58.50 439 TYR A C 1
ATOM 3587 O O . TYR A 1 439 ? 11.665 -0.759 -19.386 1.00 58.50 439 TYR A O 1
ATOM 3595 N N . LEU A 1 440 ? 12.465 -2.840 -19.225 1.00 56.03 440 LEU A N 1
ATOM 3596 C CA . LEU A 1 440 ? 13.517 -2.516 -18.255 1.00 56.03 440 LEU A CA 1
ATOM 3597 C C . LEU A 1 440 ? 14.848 -2.147 -18.923 1.00 56.03 440 LEU A C 1
ATOM 3599 O O . LEU A 1 440 ? 15.796 -1.832 -18.206 1.00 56.03 440 LEU A O 1
ATOM 3603 N N . ILE A 1 441 ? 14.944 -2.227 -20.252 1.00 69.62 441 ILE A N 1
ATOM 3604 C CA . ILE A 1 441 ? 16.204 -2.104 -20.989 1.00 69.62 441 ILE A CA 1
ATOM 3605 C C . ILE A 1 441 ? 16.325 -0.731 -21.649 1.00 69.62 441 ILE A C 1
ATOM 3607 O O . ILE A 1 441 ? 15.360 -0.194 -22.179 1.00 69.62 441 ILE A O 1
ATOM 3611 N N . ASN A 1 442 ? 17.537 -0.179 -21.648 1.00 68.38 442 ASN A N 1
ATOM 3612 C CA . ASN A 1 442 ? 17.889 1.085 -22.300 1.00 68.38 442 ASN A CA 1
ATOM 3613 C C . ASN A 1 442 ? 18.229 0.932 -23.802 1.00 68.38 442 ASN A C 1
ATOM 3615 O O . ASN A 1 442 ? 19.206 1.517 -24.272 1.00 68.38 442 ASN A O 1
ATOM 3619 N N . ALA A 1 443 ? 17.475 0.125 -24.548 1.00 71.12 443 ALA A N 1
ATOM 3620 C CA . ALA A 1 443 ? 17.665 -0.005 -25.991 1.00 71.12 443 ALA A CA 1
ATOM 3621 C C . ALA A 1 443 ? 16.837 1.066 -26.713 1.00 71.12 443 ALA A C 1
ATOM 3623 O O . ALA A 1 443 ? 15.645 1.204 -26.438 1.00 71.12 443 ALA A O 1
ATOM 3624 N N . HIS A 1 444 ? 17.470 1.809 -27.620 1.00 76.50 444 HIS A N 1
ATOM 3625 C CA . HIS A 1 444 ? 16.808 2.796 -28.474 1.00 76.50 444 HIS A CA 1
ATOM 3626 C C . HIS A 1 444 ? 16.849 2.339 -29.928 1.00 76.50 444 HIS A C 1
ATOM 3628 O O . HIS A 1 444 ? 17.711 1.560 -30.349 1.00 76.50 444 HIS A O 1
ATOM 3634 N N . THR A 1 445 ? 15.869 2.807 -30.690 1.00 81.69 445 THR A N 1
ATOM 3635 C CA . THR A 1 445 ? 15.853 2.641 -32.141 1.00 81.69 445 THR A CA 1
ATOM 3636 C C . THR A 1 445 ? 16.942 3.504 -32.763 1.00 81.69 445 THR A C 1
ATOM 3638 O O . THR A 1 445 ? 17.237 4.568 -32.231 1.00 81.69 445 THR A O 1
ATOM 3641 N N . SER A 1 446 ? 17.517 3.080 -33.889 1.00 82.69 446 SER A N 1
ATOM 3642 C CA . SER A 1 446 ? 18.475 3.922 -34.621 1.00 82.69 446 SER A CA 1
ATOM 3643 C C . SER A 1 446 ? 17.861 5.280 -34.971 1.00 82.69 446 SER A C 1
ATOM 3645 O O . SER A 1 446 ? 16.669 5.341 -35.292 1.00 82.69 446 SER A O 1
ATOM 3647 N N . ASN A 1 447 ? 18.696 6.324 -35.040 1.00 82.56 447 ASN A N 1
ATOM 3648 C CA . ASN A 1 447 ? 18.337 7.697 -35.426 1.00 82.56 447 ASN A CA 1
ATOM 3649 C C . ASN A 1 447 ? 17.424 7.821 -36.661 1.00 82.56 447 ASN A C 1
ATOM 3651 O O . ASN A 1 447 ? 16.666 8.780 -36.819 1.00 82.56 447 ASN A O 1
ATOM 3655 N N . LYS A 1 448 ? 17.451 6.830 -37.561 1.00 80.44 448 LYS A N 1
ATOM 3656 C CA . LYS A 1 448 ? 16.506 6.709 -38.684 1.00 80.44 448 LYS A CA 1
ATOM 3657 C C . LYS A 1 448 ? 15.027 6.754 -38.244 1.00 80.44 448 LYS A C 1
ATOM 3659 O O . LYS A 1 448 ? 14.171 7.153 -39.041 1.00 80.44 448 LYS A O 1
ATOM 3664 N N . TYR A 1 449 ? 14.726 6.342 -37.014 1.00 82.25 449 TYR A N 1
ATOM 3665 C CA . TYR A 1 449 ? 13.387 6.184 -36.452 1.00 82.25 449 TYR A CA 1
ATOM 3666 C C . TYR A 1 449 ? 13.138 7.024 -35.186 1.00 82.25 449 TYR A C 1
ATOM 3668 O O . TYR A 1 449 ? 12.109 6.815 -34.555 1.00 82.25 449 TYR A O 1
ATOM 3676 N N . ASP A 1 450 ? 13.991 7.997 -34.838 1.00 81.88 450 ASP A N 1
ATOM 3677 C CA . ASP A 1 450 ? 13.850 8.813 -33.608 1.00 81.88 450 ASP A CA 1
ATOM 3678 C C . ASP A 1 450 ? 12.456 9.422 -33.425 1.00 81.88 450 ASP A C 1
ATOM 3680 O O . ASP A 1 450 ? 11.883 9.421 -32.337 1.00 81.88 450 ASP A O 1
ATOM 3684 N N . TYR A 1 451 ? 11.856 9.902 -34.517 1.00 81.31 451 TYR A N 1
ATOM 3685 C CA . TYR A 1 451 ? 10.508 10.481 -34.509 1.00 81.31 451 TYR A CA 1
ATOM 3686 C C . TYR A 1 451 ? 9.405 9.477 -34.115 1.00 81.31 451 TYR A C 1
ATOM 3688 O O . TYR A 1 451 ? 8.296 9.893 -33.783 1.00 81.31 451 TYR A O 1
ATOM 3696 N N . LEU A 1 452 ? 9.702 8.174 -34.143 1.00 82.69 452 LEU A N 1
ATOM 3697 C CA . LEU A 1 452 ? 8.813 7.072 -33.770 1.00 82.69 452 LEU A CA 1
ATOM 3698 C C . LEU A 1 452 ? 9.157 6.443 -32.413 1.00 82.69 452 LEU A C 1
ATOM 3700 O O . LEU A 1 452 ? 8.388 5.605 -31.945 1.00 82.69 452 LEU A O 1
ATOM 3704 N N . GLU A 1 453 ? 10.262 6.828 -31.767 1.00 75.94 453 GLU A N 1
ATOM 3705 C CA . GLU A 1 453 ? 10.785 6.140 -30.576 1.00 75.94 453 GLU A CA 1
ATOM 3706 C C . GLU A 1 453 ? 9.753 6.076 -29.434 1.00 75.94 453 GLU A C 1
ATOM 3708 O O . GLU A 1 453 ? 9.583 5.033 -28.803 1.00 75.94 453 GLU A O 1
ATOM 3713 N N . ASN A 1 454 ? 8.990 7.155 -29.227 1.00 79.31 454 ASN A N 1
ATOM 3714 C CA . ASN A 1 454 ? 7.946 7.234 -28.196 1.00 79.31 454 ASN A CA 1
ATOM 3715 C C . ASN A 1 454 ? 6.638 6.504 -28.560 1.00 79.31 454 ASN A C 1
ATOM 3717 O O . ASN A 1 454 ? 5.759 6.366 -27.711 1.00 79.31 454 ASN A O 1
ATOM 3721 N N . TYR A 1 455 ? 6.489 6.056 -29.808 1.00 78.12 455 TYR A N 1
ATOM 3722 C CA . TYR A 1 455 ? 5.246 5.492 -30.354 1.00 78.12 455 TYR A CA 1
ATOM 3723 C C . TYR A 1 455 ? 5.319 3.982 -30.591 1.00 78.12 455 TYR A C 1
ATOM 3725 O O . TYR A 1 455 ? 4.311 3.347 -30.917 1.00 78.12 455 TYR A O 1
ATOM 3733 N N . SER A 1 456 ? 6.502 3.400 -30.411 1.00 70.56 456 SER A N 1
ATOM 3734 C CA . SER A 1 456 ? 6.738 1.968 -30.500 1.00 70.56 456 SER A CA 1
ATOM 3735 C C . SER A 1 456 ? 6.743 1.356 -29.094 1.00 70.56 456 SER A C 1
ATOM 3737 O O . SER A 1 456 ? 7.574 1.652 -28.235 1.00 70.56 456 SER A O 1
ATOM 3739 N N . TRP A 1 457 ? 5.758 0.496 -28.832 1.00 58.47 457 TRP A N 1
ATOM 3740 C CA . TRP A 1 457 ? 5.698 -0.274 -27.594 1.00 58.47 457 TRP A CA 1
ATOM 3741 C C . TRP A 1 457 ? 6.767 -1.368 -27.640 1.00 58.47 457 TRP A C 1
ATOM 3743 O O . TRP A 1 457 ? 6.781 -2.173 -28.567 1.00 58.47 457 TRP A O 1
ATOM 3753 N N . GLN A 1 458 ? 7.618 -1.438 -26.613 1.00 64.00 458 GLN A N 1
ATOM 3754 C CA . GLN A 1 458 ? 8.694 -2.430 -26.516 1.00 64.00 458 GLN A CA 1
ATOM 3755 C C . GLN A 1 458 ? 9.776 -2.286 -27.614 1.00 64.00 458 GLN A C 1
ATOM 3757 O O . GLN A 1 458 ? 10.111 -3.260 -28.291 1.00 64.00 458 GLN A O 1
ATOM 3762 N N . ASN A 1 459 ? 10.358 -1.089 -27.766 1.00 64.75 459 ASN A N 1
ATOM 3763 C CA . ASN A 1 459 ? 11.488 -0.839 -28.677 1.00 64.75 459 ASN A CA 1
ATOM 3764 C C . ASN A 1 459 ? 12.544 -1.946 -28.616 1.00 64.75 459 ASN A C 1
ATOM 3766 O O . ASN A 1 459 ? 12.919 -2.410 -27.537 1.00 64.75 459 ASN A O 1
ATOM 3770 N N . CYS A 1 460 ? 12.988 -2.387 -29.794 1.00 72.94 460 CYS A N 1
ATOM 3771 C CA . CYS A 1 460 ? 13.999 -3.429 -29.964 1.00 72.94 460 CYS A CA 1
ATOM 3772 C C . CYS A 1 460 ? 13.633 -4.813 -29.402 1.00 72.94 460 CYS A C 1
ATOM 3774 O O . CYS A 1 460 ? 14.489 -5.693 -29.313 1.00 72.94 460 CYS A O 1
ATOM 3776 N N . SER A 1 461 ? 12.372 -5.044 -29.031 1.00 67.44 461 SER A N 1
ATOM 3777 C CA . SER A 1 461 ? 11.933 -6.346 -28.526 1.00 67.44 461 SER A CA 1
ATOM 3778 C C . SER A 1 461 ? 11.742 -7.302 -29.687 1.00 67.44 461 SER A C 1
ATOM 3780 O O . SER A 1 461 ? 10.865 -7.091 -30.518 1.00 67.44 461 SER A O 1
ATOM 3782 N N . ASN A 1 462 ? 12.555 -8.358 -29.721 1.00 70.25 462 ASN A N 1
ATOM 3783 C CA . ASN A 1 462 ? 12.680 -9.318 -30.828 1.00 70.25 462 ASN A CA 1
ATOM 3784 C C . ASN A 1 462 ? 13.455 -8.816 -32.059 1.00 70.25 462 ASN A C 1
ATOM 3786 O O . ASN A 1 462 ? 13.536 -9.551 -33.043 1.00 70.25 462 ASN A O 1
ATOM 3790 N N . SER A 1 463 ? 14.066 -7.630 -31.993 1.00 77.44 463 SER A N 1
ATOM 3791 C CA . SER A 1 463 ? 14.979 -7.142 -33.031 1.00 77.44 463 SER A CA 1
ATOM 3792 C C . SER A 1 463 ? 16.425 -7.459 -32.660 1.00 77.44 463 SER A C 1
ATOM 3794 O O . SER A 1 463 ? 16.794 -7.447 -31.484 1.00 77.44 463 SER A O 1
ATOM 3796 N N . GLU A 1 464 ? 17.255 -7.712 -33.671 1.00 86.00 464 GLU A N 1
ATOM 3797 C CA . GLU A 1 464 ? 18.700 -7.828 -33.485 1.00 86.00 464 GLU A CA 1
ATOM 3798 C C . GLU A 1 464 ? 19.291 -6.442 -33.210 1.00 86.00 464 GLU A C 1
ATOM 3800 O O . GLU A 1 464 ? 19.148 -5.521 -34.015 1.00 86.00 464 GLU A O 1
ATOM 3805 N N . ILE A 1 465 ? 19.942 -6.293 -32.058 1.00 88.62 465 ILE A N 1
ATOM 3806 C CA . ILE A 1 465 ? 20.585 -5.054 -31.630 1.00 88.62 465 ILE A CA 1
ATOM 3807 C C . ILE A 1 465 ? 22.064 -5.109 -32.017 1.00 88.62 465 ILE A C 1
ATOM 3809 O O . ILE A 1 465 ? 22.750 -6.109 -31.778 1.00 88.62 465 ILE A O 1
ATOM 3813 N N . TYR A 1 466 ? 22.562 -4.024 -32.606 1.00 90.00 466 TYR A N 1
ATOM 3814 C CA . TYR A 1 466 ? 23.931 -3.895 -33.100 1.00 90.00 466 TYR A CA 1
ATOM 3815 C C . TYR A 1 466 ? 24.542 -2.550 -32.694 1.00 90.00 466 TYR A C 1
ATOM 3817 O O . TYR A 1 466 ? 23.835 -1.606 -32.347 1.00 90.00 466 TYR A O 1
ATOM 3825 N N . TYR A 1 467 ? 25.871 -2.457 -32.693 1.00 90.25 467 TYR A N 1
ATOM 3826 C CA . TYR A 1 467 ? 26.563 -1.208 -32.381 1.00 90.25 467 TYR A CA 1
ATOM 3827 C C . TYR A 1 467 ? 26.601 -0.281 -33.601 1.00 90.25 467 TYR A C 1
ATOM 3829 O O . TYR A 1 467 ? 27.040 -0.684 -34.680 1.00 90.25 467 TYR A O 1
ATOM 3837 N N . SER A 1 468 ? 26.177 0.968 -33.422 1.00 89.75 468 SER A N 1
ATOM 3838 C CA . SER A 1 468 ? 26.234 2.024 -34.433 1.00 89.75 468 SER A CA 1
ATOM 3839 C C . SER A 1 468 ? 27.409 2.955 -34.133 1.00 89.75 468 SER A C 1
ATOM 3841 O O . SER A 1 468 ? 27.431 3.630 -33.105 1.00 89.75 468 SER A O 1
ATOM 3843 N N . GLU A 1 469 ? 28.402 3.012 -35.030 1.00 88.38 469 GLU A N 1
ATOM 3844 C CA . GLU A 1 469 ? 29.553 3.917 -34.871 1.00 88.38 469 GLU A CA 1
ATOM 3845 C C . GLU A 1 469 ? 29.142 5.394 -34.904 1.00 88.38 469 GLU A C 1
ATOM 3847 O O . GLU A 1 469 ? 29.745 6.208 -34.213 1.00 88.38 469 GLU A O 1
ATOM 3852 N N . SER A 1 470 ? 28.110 5.745 -35.678 1.00 87.44 470 SER A N 1
ATOM 3853 C CA . SER A 1 470 ? 27.609 7.122 -35.765 1.00 87.44 470 SER A CA 1
ATOM 3854 C C . SER A 1 470 ? 26.890 7.584 -34.502 1.00 87.44 470 SER A C 1
ATOM 3856 O O . SER A 1 470 ? 26.857 8.779 -34.226 1.00 87.44 470 SER A O 1
ATOM 3858 N N . GLU A 1 471 ? 26.293 6.650 -33.764 1.00 85.38 471 GLU A N 1
ATOM 3859 C CA . GLU A 1 471 ? 25.485 6.931 -32.569 1.00 85.38 471 GLU A CA 1
ATOM 3860 C C . GLU A 1 471 ? 26.256 6.606 -31.277 1.00 85.38 471 GLU A C 1
ATOM 3862 O O . GLU A 1 471 ? 25.802 6.905 -30.176 1.00 85.38 471 GLU A O 1
ATOM 3867 N N . GLU A 1 472 ? 27.447 6.012 -31.414 1.00 88.38 472 GLU A N 1
ATOM 3868 C CA . GLU A 1 472 ? 28.308 5.517 -30.336 1.00 88.38 472 GLU A CA 1
ATOM 3869 C C . GLU A 1 472 ? 27.580 4.602 -29.332 1.00 88.38 472 GLU A C 1
ATOM 3871 O O . GLU A 1 472 ? 27.980 4.474 -28.170 1.00 88.38 472 GLU A O 1
ATOM 3876 N N . SER A 1 473 ? 26.538 3.907 -29.786 1.00 87.81 473 SER A N 1
ATOM 3877 C CA . SER A 1 473 ? 25.592 3.188 -28.938 1.00 87.81 473 SER A CA 1
ATOM 3878 C C . SER A 1 473 ? 25.083 1.895 -29.589 1.00 87.81 473 SER A C 1
ATOM 3880 O O . SER A 1 473 ? 25.307 1.632 -30.771 1.00 87.81 473 SER A O 1
ATOM 3882 N N . PHE A 1 474 ? 24.422 1.050 -28.795 1.00 87.69 474 PHE A N 1
ATOM 3883 C CA . PHE A 1 474 ? 23.694 -0.107 -29.311 1.00 87.69 474 PHE A CA 1
ATOM 3884 C C . PHE A 1 474 ? 22.282 0.304 -29.722 1.00 87.69 474 PHE A C 1
ATOM 3886 O O . PHE A 1 474 ? 21.533 0.819 -28.891 1.00 87.69 474 PHE A O 1
ATOM 3893 N N . VAL A 1 475 ? 21.933 0.021 -30.974 1.00 88.06 475 VAL A N 1
ATOM 3894 C CA . VAL A 1 475 ? 20.666 0.402 -31.603 1.00 88.06 475 VAL A CA 1
ATOM 3895 C C . VAL A 1 475 ? 20.009 -0.795 -32.270 1.00 88.06 475 VAL A C 1
ATOM 3897 O O . VAL A 1 475 ? 20.670 -1.778 -32.613 1.00 88.06 475 VAL A O 1
ATOM 3900 N N . CYS A 1 476 ? 18.703 -0.707 -32.485 1.00 87.12 476 CYS A N 1
ATOM 3901 C CA . CYS A 1 476 ? 17.992 -1.635 -33.351 1.00 87.12 476 CYS A CA 1
ATOM 3902 C C . CYS A 1 476 ? 17.299 -0.909 -34.499 1.00 87.12 476 CYS A C 1
ATOM 3904 O O . CYS A 1 4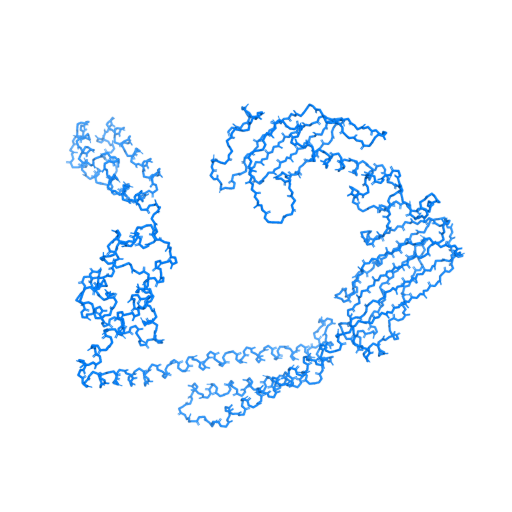76 ? 16.900 0.255 -34.385 1.00 87.12 476 CYS A O 1
ATOM 3906 N N . ASP A 1 477 ? 17.080 -1.654 -35.575 1.00 86.62 477 ASP A N 1
ATOM 3907 C CA . ASP A 1 477 ? 16.080 -1.295 -36.565 1.00 86.62 477 ASP A CA 1
ATOM 3908 C C . ASP A 1 477 ? 14.703 -1.820 -36.136 1.00 86.62 477 ASP A C 1
ATOM 3910 O O . ASP A 1 477 ? 14.579 -2.904 -35.553 1.00 86.62 477 ASP A O 1
ATOM 3914 N N . LEU A 1 478 ? 13.662 -1.043 -36.443 1.00 81.44 478 LEU A N 1
ATOM 3915 C CA . LEU A 1 478 ? 12.282 -1.510 -36.349 1.00 81.44 478 LEU A CA 1
ATOM 3916 C C . LEU A 1 478 ? 12.021 -2.526 -37.464 1.00 81.44 478 LEU A C 1
ATOM 3918 O O . LEU A 1 478 ? 12.341 -2.258 -38.626 1.00 81.44 478 LEU A O 1
ATOM 3922 N N . ASP A 1 479 ? 11.423 -3.667 -37.118 1.00 81.38 479 ASP A N 1
ATOM 3923 C CA . ASP A 1 479 ? 10.901 -4.586 -38.130 1.00 81.38 479 ASP A CA 1
ATOM 3924 C C . ASP A 1 479 ? 9.679 -3.982 -38.854 1.00 81.38 479 ASP A C 1
ATOM 3926 O O . ASP A 1 479 ? 9.113 -2.976 -38.416 1.00 81.38 479 ASP A O 1
ATOM 3930 N N . ASP A 1 480 ? 9.258 -4.581 -39.974 1.00 83.19 480 ASP A N 1
ATOM 3931 C CA . ASP A 1 480 ? 8.150 -4.056 -40.787 1.00 83.19 480 ASP A CA 1
ATOM 3932 C C . ASP A 1 480 ? 6.850 -3.892 -39.981 1.00 83.19 480 ASP A C 1
ATOM 3934 O O . ASP A 1 480 ? 6.093 -2.941 -40.190 1.00 83.19 480 ASP A O 1
ATOM 3938 N N . TYR A 1 481 ? 6.581 -4.801 -39.043 1.00 82.38 481 TYR A N 1
ATOM 3939 C CA . TYR A 1 481 ? 5.375 -4.768 -38.224 1.00 82.38 481 TYR A CA 1
ATOM 3940 C C . TYR A 1 481 ? 5.446 -3.655 -37.171 1.00 82.38 481 TYR A C 1
ATOM 3942 O O . TYR A 1 481 ? 4.515 -2.854 -37.055 1.00 82.38 481 TYR A O 1
ATOM 3950 N N . GLN A 1 482 ? 6.556 -3.567 -36.437 1.00 79.69 482 GLN A N 1
ATOM 3951 C CA . GLN A 1 482 ? 6.826 -2.528 -35.445 1.00 79.69 482 GLN A CA 1
ATOM 3952 C C . GLN A 1 482 ? 6.832 -1.143 -36.086 1.00 79.69 482 GLN A C 1
ATOM 3954 O O . GLN A 1 482 ? 6.236 -0.213 -35.548 1.00 79.69 482 GLN A O 1
ATOM 3959 N N . PHE A 1 483 ? 7.449 -1.013 -37.261 1.00 85.31 483 PHE A N 1
ATOM 3960 C CA . PHE A 1 483 ? 7.476 0.227 -38.020 1.00 85.31 483 PHE A CA 1
ATOM 3961 C C . PHE A 1 483 ? 6.063 0.687 -38.388 1.00 85.31 483 PHE A C 1
ATOM 3963 O O . PHE A 1 483 ? 5.718 1.844 -38.147 1.00 85.31 483 PHE A O 1
ATOM 3970 N N . VAL A 1 484 ? 5.223 -0.208 -38.922 1.00 86.75 484 VAL A N 1
ATOM 3971 C CA . VAL A 1 484 ? 3.830 0.119 -39.270 1.00 86.75 484 VAL A CA 1
ATOM 3972 C C . VAL A 1 484 ? 3.028 0.514 -38.030 1.00 86.75 484 VAL A C 1
ATOM 3974 O O . VAL A 1 484 ? 2.329 1.524 -38.061 1.00 86.75 484 VAL A O 1
ATOM 3977 N N . GLN A 1 485 ? 3.152 -0.227 -36.926 1.00 86.12 485 GLN A N 1
ATOM 3978 C CA . GLN A 1 485 ? 2.452 0.086 -35.675 1.00 86.12 485 GLN A CA 1
ATOM 3979 C C . GLN A 1 485 ? 2.871 1.445 -35.100 1.00 86.12 485 GLN A C 1
ATOM 3981 O O . GLN A 1 485 ? 2.022 2.287 -34.809 1.00 86.12 485 GLN A O 1
ATOM 3986 N N . ALA A 1 486 ? 4.176 1.697 -34.996 1.00 85.19 486 ALA A N 1
ATOM 3987 C CA . ALA A 1 486 ? 4.705 2.955 -34.481 1.00 85.19 486 ALA A CA 1
ATOM 3988 C C . ALA A 1 486 ? 4.311 4.142 -35.369 1.00 85.19 486 ALA A C 1
ATOM 3990 O O . ALA A 1 486 ? 3.902 5.187 -34.865 1.00 85.19 486 ALA A O 1
ATOM 3991 N N . LYS A 1 487 ? 4.367 3.966 -36.696 1.00 88.75 487 LYS A N 1
ATOM 3992 C CA . LYS A 1 487 ? 3.930 4.973 -37.670 1.00 88.75 487 LYS A CA 1
ATOM 3993 C C . LYS A 1 487 ? 2.432 5.267 -37.554 1.00 88.75 487 LYS A C 1
ATOM 3995 O O . LYS A 1 487 ? 2.047 6.430 -37.612 1.00 88.75 487 LYS A O 1
ATOM 4000 N N . ASN A 1 488 ? 1.596 4.251 -37.350 1.00 89.50 488 ASN A N 1
ATOM 4001 C CA . ASN A 1 488 ? 0.159 4.431 -37.138 1.00 89.50 488 ASN A CA 1
ATOM 4002 C C . ASN A 1 488 ? -0.132 5.209 -35.846 1.00 89.50 488 ASN A C 1
ATOM 4004 O O . ASN A 1 488 ? -0.887 6.178 -35.882 1.00 89.50 488 ASN A O 1
ATOM 4008 N N . ASN A 1 489 ? 0.519 4.850 -34.736 1.00 88.56 489 ASN A N 1
ATOM 4009 C CA . ASN A 1 489 ? 0.402 5.575 -33.465 1.00 88.56 489 ASN A CA 1
ATOM 4010 C C . ASN A 1 489 ? 0.861 7.035 -33.592 1.00 88.56 489 ASN A C 1
ATOM 4012 O O . ASN A 1 489 ? 0.200 7.937 -33.084 1.00 88.56 489 ASN A O 1
ATOM 4016 N N . TYR A 1 490 ? 1.954 7.276 -34.320 1.00 89.56 490 TYR A N 1
ATOM 4017 C CA . TYR A 1 490 ? 2.435 8.620 -34.635 1.00 89.56 490 TYR A CA 1
ATOM 4018 C C . TYR A 1 490 ? 1.405 9.433 -35.436 1.00 89.56 490 TYR A C 1
ATOM 4020 O O . TYR A 1 490 ? 1.143 10.592 -35.116 1.00 89.56 490 TYR A O 1
ATOM 4028 N N . ILE A 1 491 ? 0.786 8.831 -36.459 1.00 90.31 491 ILE A N 1
ATOM 4029 C CA . ILE A 1 491 ? -0.271 9.478 -37.254 1.00 90.31 491 ILE A CA 1
ATOM 4030 C C . ILE A 1 491 ? -1.476 9.822 -36.373 1.00 90.31 491 ILE A C 1
ATOM 4032 O O . ILE A 1 491 ? -1.995 10.930 -36.467 1.00 90.31 491 ILE A O 1
ATOM 4036 N N . ILE A 1 492 ? -1.899 8.907 -35.499 1.00 88.75 492 ILE A N 1
ATOM 4037 C CA . ILE A 1 492 ? -3.017 9.126 -34.573 1.00 88.75 492 ILE A CA 1
ATOM 4038 C C . ILE A 1 492 ? -2.725 10.287 -33.614 1.00 88.75 492 ILE A C 1
ATOM 4040 O O . ILE A 1 492 ? -3.555 11.179 -33.452 1.00 88.75 492 ILE A O 1
ATOM 4044 N N . ASP A 1 493 ? -1.536 10.326 -33.018 1.00 87.56 493 ASP A N 1
ATOM 4045 C CA . ASP A 1 493 ? -1.143 11.416 -32.121 1.00 87.56 493 ASP A CA 1
ATOM 4046 C C . ASP A 1 493 ? -1.086 12.767 -32.857 1.00 87.56 493 ASP A C 1
ATOM 4048 O O . ASP A 1 493 ? -1.578 13.782 -32.360 1.00 87.56 493 ASP A O 1
ATOM 4052 N N . LYS A 1 494 ? -0.582 12.786 -34.099 1.00 88.62 494 LYS A N 1
ATOM 4053 C CA . LYS A 1 494 ? -0.601 13.988 -34.949 1.00 88.62 494 LYS A CA 1
ATOM 4054 C C . LYS A 1 494 ? -2.002 14.434 -35.346 1.00 88.62 494 LYS A C 1
ATOM 4056 O O . LYS A 1 494 ? -2.221 15.642 -35.466 1.00 88.62 494 LYS A O 1
ATOM 4061 N N . LEU A 1 495 ? -2.925 13.497 -35.552 1.00 87.19 495 LEU A N 1
ATOM 4062 C CA . LEU A 1 495 ? -4.334 13.805 -35.766 1.00 87.19 495 LEU A CA 1
ATOM 4063 C C . LEU A 1 495 ? -4.904 14.471 -34.518 1.00 87.19 495 LEU A C 1
ATOM 4065 O O . LEU A 1 495 ? -5.481 15.546 -34.635 1.00 87.19 495 LEU A O 1
ATOM 4069 N N . MET A 1 496 ? -4.684 13.888 -33.337 1.00 84.00 496 MET A N 1
ATOM 4070 C CA . MET A 1 496 ? -5.222 14.428 -32.089 1.00 84.00 496 MET A CA 1
ATOM 4071 C C . MET A 1 496 ? -4.687 15.819 -31.764 1.00 84.00 496 MET A C 1
ATOM 4073 O O . MET A 1 496 ? -5.464 16.709 -31.428 1.00 84.00 496 MET A O 1
ATOM 4077 N N . GLN A 1 497 ? -3.389 16.058 -31.957 1.00 83.50 497 GLN A N 1
ATOM 4078 C CA . GLN A 1 497 ? -2.790 17.385 -31.772 1.00 83.50 497 GLN A CA 1
ATOM 4079 C C . GLN A 1 497 ? -3.366 18.455 -32.711 1.00 83.50 497 GLN A C 1
ATOM 4081 O O . GLN A 1 497 ? -3.356 19.635 -32.369 1.00 83.50 497 GLN A O 1
ATOM 4086 N N . ASN A 1 498 ? -3.849 18.063 -33.894 1.00 82.44 498 ASN A N 1
ATOM 4087 C CA . ASN A 1 498 ? -4.408 18.974 -34.896 1.00 82.44 498 ASN A CA 1
ATOM 4088 C C . ASN A 1 498 ? -5.932 18.858 -35.032 1.00 82.44 498 ASN A C 1
ATOM 4090 O O . ASN A 1 498 ? -6.504 19.448 -35.951 1.00 82.44 498 ASN A O 1
ATOM 4094 N N . PHE A 1 499 ? -6.589 18.111 -34.144 1.00 81.12 499 PHE A N 1
ATOM 4095 C CA . PHE A 1 499 ? -7.976 17.698 -34.315 1.00 81.12 499 PHE A CA 1
ATOM 4096 C C . PHE A 1 499 ? -8.923 18.894 -34.438 1.00 81.12 499 PHE A C 1
ATOM 4098 O O . PHE A 1 499 ? -9.745 18.926 -35.348 1.00 81.12 499 PHE A O 1
ATOM 4105 N N . ASP A 1 500 ? -8.741 19.927 -33.616 1.00 76.19 500 ASP A N 1
ATOM 4106 C CA . ASP A 1 500 ? -9.546 21.158 -33.652 1.00 76.19 500 ASP A CA 1
ATOM 4107 C C . ASP A 1 500 ? -9.401 21.954 -34.960 1.00 76.19 500 ASP A C 1
ATOM 4109 O O . ASP A 1 500 ? -10.298 22.701 -35.344 1.00 76.19 500 ASP A O 1
ATOM 4113 N N . ASN A 1 501 ? -8.261 21.824 -35.647 1.00 79.62 501 ASN A N 1
ATOM 4114 C CA . ASN A 1 501 ? -8.007 22.525 -36.908 1.00 79.62 501 ASN A CA 1
ATOM 4115 C C . ASN A 1 501 ? -8.545 21.751 -38.119 1.00 79.62 501 ASN A C 1
ATOM 4117 O O . ASN A 1 501 ? -8.801 22.349 -39.164 1.00 79.62 501 ASN A O 1
ATOM 4121 N N . ILE A 1 502 ? -8.643 20.425 -38.001 1.00 79.69 502 ILE A N 1
ATOM 4122 C CA . ILE A 1 502 ? -9.027 19.516 -39.088 1.00 79.69 502 ILE A CA 1
ATOM 4123 C C . ILE A 1 502 ? -10.518 19.202 -39.025 1.00 79.69 502 ILE A C 1
ATOM 4125 O O . ILE A 1 502 ? -11.197 19.174 -40.052 1.00 79.69 502 ILE A O 1
ATOM 4129 N N . SER A 1 503 ? -11.023 18.939 -37.824 1.00 72.44 503 SER A N 1
ATOM 4130 C CA . SER A 1 503 ? -12.429 18.662 -37.610 1.00 72.44 503 SER A CA 1
ATOM 4131 C C . SER A 1 503 ? -13.222 19.962 -37.742 1.00 72.44 503 SER A C 1
ATOM 4133 O O . SER A 1 503 ? -12.855 21.010 -37.218 1.00 72.44 503 SER A O 1
ATOM 4135 N N . SER A 1 504 ? -14.361 19.905 -38.430 1.00 65.88 504 SER A N 1
ATOM 4136 C CA . SER A 1 504 ? -15.347 20.993 -38.404 1.00 65.88 504 SER A CA 1
ATOM 4137 C C . SER A 1 504 ? -16.085 21.080 -37.058 1.00 65.88 504 SER A C 1
ATOM 4139 O O . SER A 1 504 ? -16.994 21.890 -36.903 1.00 65.88 504 SER A O 1
ATOM 4141 N N . ILE A 1 505 ? -15.721 20.227 -36.096 1.00 65.38 505 ILE A N 1
ATOM 4142 C CA . ILE A 1 505 ? -16.376 20.042 -34.807 1.00 65.38 505 ILE A CA 1
ATOM 4143 C C . ILE A 1 505 ? -15.858 21.129 -33.859 1.00 65.38 505 ILE A C 1
ATOM 4145 O O . ILE A 1 505 ? -14.779 21.033 -33.286 1.00 65.38 505 ILE A O 1
ATOM 4149 N N . THR A 1 506 ? -16.624 22.207 -33.695 1.00 54.53 506 THR A N 1
ATOM 4150 C CA . THR A 1 506 ? -16.240 23.312 -32.806 1.00 54.53 506 THR A CA 1
ATOM 4151 C C . THR A 1 506 ? -16.541 22.982 -31.341 1.00 54.53 506 THR A C 1
ATOM 4153 O O . THR A 1 506 ? -17.686 23.038 -30.899 1.00 54.53 506 THR A O 1
ATOM 4156 N N . HIS A 1 507 ? -15.510 22.691 -30.541 1.00 54.00 507 HIS A N 1
ATOM 4157 C CA . HIS A 1 507 ? -15.663 22.518 -29.093 1.00 54.00 507 HIS A CA 1
ATOM 4158 C C . HIS A 1 507 ? -15.861 23.876 -28.388 1.00 54.00 507 HIS A C 1
ATOM 4160 O O . HIS A 1 507 ? -14.981 24.740 -28.386 1.00 54.00 507 HIS A O 1
ATOM 4166 N N . LYS A 1 508 ? -17.011 24.083 -27.734 1.00 42.31 508 LYS A N 1
ATOM 4167 C CA . LYS A 1 508 ? -17.238 25.196 -26.786 1.00 42.31 508 LYS A CA 1
ATOM 4168 C C . LYS A 1 508 ? -17.649 24.687 -25.405 1.00 42.31 508 LYS A C 1
ATOM 4170 O O . LYS A 1 508 ? -18.618 25.167 -24.827 1.00 42.31 508 LYS A O 1
ATOM 4175 N N . VAL A 1 509 ? -16.886 23.771 -24.815 1.00 42.84 509 VAL A N 1
ATOM 4176 C CA . VAL A 1 509 ? -17.083 23.413 -23.402 1.00 42.84 509 VAL A CA 1
ATOM 4177 C C . VAL A 1 509 ? -15.764 23.541 -22.649 1.00 42.84 509 VAL A C 1
ATOM 4179 O O . VAL A 1 509 ? -14.814 22.813 -22.886 1.00 42.84 509 VAL A O 1
ATOM 4182 N N . LYS A 1 510 ? -15.696 24.519 -21.736 1.00 34.56 510 LYS A N 1
ATOM 4183 C CA . LYS A 1 510 ? -14.611 24.661 -20.757 1.00 34.56 510 LYS A CA 1
ATOM 4184 C C . LYS A 1 510 ? -14.956 23.822 -19.533 1.00 34.56 510 LYS A C 1
ATOM 4186 O O . LYS A 1 510 ? -15.721 24.297 -18.693 1.00 34.56 510 LYS A O 1
ATOM 4191 N N . HIS A 1 511 ? -14.336 22.659 -19.359 1.00 34.50 511 HIS A N 1
ATOM 4192 C CA . HIS A 1 511 ? -14.302 22.012 -18.049 1.00 34.50 511 HIS A CA 1
ATOM 4193 C C . HIS A 1 511 ? -12.873 21.762 -17.568 1.00 34.50 511 HIS A C 1
ATOM 4195 O O . HIS A 1 511 ? -12.081 21.048 -18.158 1.00 34.50 511 HIS A O 1
ATOM 4201 N N . LYS A 1 512 ? -12.547 22.373 -16.426 1.00 33.75 512 LYS A N 1
ATOM 4202 C CA . LYS A 1 512 ? -11.292 22.170 -15.705 1.00 33.75 512 LYS A CA 1
ATOM 4203 C C . LYS A 1 512 ? -11.440 20.907 -14.849 1.00 33.75 512 LYS A C 1
ATOM 4205 O O . LYS A 1 512 ? -12.058 20.978 -13.785 1.00 33.75 512 LYS A O 1
ATOM 4210 N N . ARG A 1 513 ? -10.896 19.762 -15.273 1.00 36.62 513 ARG A N 1
ATOM 4211 C CA . ARG A 1 513 ? -10.629 18.639 -14.356 1.00 36.62 513 ARG A CA 1
ATOM 4212 C C . ARG A 1 513 ? -9.188 18.722 -13.862 1.00 36.62 513 ARG A C 1
ATOM 4214 O O . ARG A 1 513 ? -8.247 18.886 -14.629 1.00 36.62 513 ARG A O 1
ATOM 4221 N N . ASN A 1 514 ? -9.034 18.657 -12.542 1.00 37.88 514 ASN A N 1
ATOM 4222 C CA . ASN A 1 514 ? -7.737 18.436 -11.915 1.00 37.88 514 ASN A CA 1
ATOM 4223 C C . ASN A 1 514 ? -7.229 17.056 -12.350 1.00 37.88 514 ASN A C 1
ATOM 4225 O O . ASN A 1 514 ? -7.968 16.086 -12.209 1.00 37.88 514 ASN A O 1
ATOM 4229 N N . TYR A 1 515 ? -5.968 17.015 -12.783 1.00 33.34 515 TYR A N 1
ATOM 4230 C CA . TYR A 1 515 ? -5.196 15.868 -13.281 1.00 33.34 515 TYR A CA 1
ATOM 4231 C C . TYR A 1 515 ? -5.296 15.579 -14.790 1.00 33.34 515 TYR A C 1
ATOM 4233 O O . TYR A 1 515 ? -5.930 14.629 -15.217 1.00 33.34 515 TYR A O 1
ATOM 4241 N N . GLY A 1 516 ? -4.536 16.360 -15.567 1.00 36.16 516 GLY A N 1
ATOM 4242 C CA . GLY A 1 516 ? -3.466 15.796 -16.402 1.00 36.16 516 GLY A CA 1
ATOM 4243 C C . GLY A 1 516 ? -3.833 15.142 -17.737 1.00 36.16 516 GLY A C 1
ATOM 4244 O O . GLY A 1 516 ? -3.536 13.970 -17.913 1.00 36.16 516 GLY A O 1
ATOM 4245 N N . SER A 1 517 ? -4.405 15.902 -18.669 1.00 33.44 517 SER A N 1
ATOM 4246 C CA . SER A 1 517 ? -4.059 16.027 -20.109 1.00 33.44 517 SER A CA 1
ATOM 4247 C C . SER A 1 517 ? -5.236 16.719 -20.814 1.00 33.44 517 SER A C 1
ATOM 4249 O O . SER A 1 517 ? -6.388 16.429 -20.517 1.00 33.44 517 SER A O 1
ATOM 4251 N N . GLU A 1 518 ? -4.960 17.719 -21.654 1.00 40.44 518 GLU A N 1
ATOM 4252 C CA . GLU A 1 518 ? -5.969 18.569 -22.318 1.00 40.44 518 GLU A CA 1
ATOM 4253 C C . GLU A 1 518 ? -6.502 17.922 -23.611 1.00 40.44 518 GLU A C 1
ATOM 4255 O O . GLU A 1 518 ? -6.514 18.555 -24.660 1.00 40.44 518 GLU A O 1
ATOM 4260 N N . PHE A 1 519 ? -6.923 16.657 -23.550 1.00 47.41 519 PHE A N 1
ATOM 4261 C CA . PHE A 1 519 ? -7.689 16.035 -24.631 1.00 47.41 519 PHE A CA 1
ATOM 4262 C C . PHE A 1 519 ? -9.017 15.542 -24.056 1.00 47.41 519 PHE A C 1
ATOM 4264 O O . PHE A 1 519 ? -9.047 14.600 -23.269 1.00 47.41 519 PHE A O 1
ATOM 4271 N N . ASP A 1 520 ? -10.107 16.226 -24.414 1.00 58.22 520 ASP A N 1
ATOM 4272 C CA . ASP A 1 520 ? -11.471 15.884 -23.978 1.00 58.22 520 ASP A CA 1
ATOM 4273 C C . ASP A 1 520 ? -12.036 14.651 -24.725 1.00 58.22 520 ASP A C 1
ATOM 4275 O O . ASP A 1 520 ? -13.046 14.099 -24.297 1.00 58.22 520 ASP A O 1
ATOM 4279 N N . TRP A 1 521 ? -11.358 14.184 -25.786 1.00 65.56 521 TRP A N 1
ATOM 4280 C CA . TRP A 1 521 ? -11.734 13.028 -26.610 1.00 65.56 521 TRP A CA 1
ATOM 4281 C C . TRP A 1 521 ? -10.744 11.870 -26.452 1.00 65.56 521 TRP A C 1
ATOM 4283 O O . TRP A 1 521 ? -9.545 12.038 -26.681 1.00 65.56 521 TRP A O 1
ATOM 4293 N N . ASN A 1 522 ? -11.251 10.684 -26.127 1.00 73.12 522 ASN A N 1
ATOM 4294 C CA . ASN A 1 522 ? -10.505 9.431 -26.184 1.00 73.12 522 ASN A CA 1
ATOM 4295 C C . ASN A 1 522 ? -10.719 8.766 -27.541 1.00 73.12 522 ASN A C 1
ATOM 4297 O O . ASN A 1 522 ? -11.847 8.693 -28.012 1.00 73.12 522 ASN A O 1
ATOM 4301 N N . ILE A 1 523 ? -9.654 8.249 -28.152 1.00 80.81 523 ILE A N 1
ATOM 4302 C CA . ILE A 1 523 ? -9.778 7.366 -29.315 1.00 80.81 523 ILE A CA 1
ATOM 4303 C C . ILE A 1 523 ? -10.040 5.947 -28.815 1.00 80.81 523 ILE A C 1
ATOM 4305 O O . ILE A 1 523 ? -9.213 5.394 -28.089 1.00 80.81 523 ILE A O 1
ATOM 4309 N N . GLU A 1 524 ? -11.162 5.370 -29.230 1.00 80.88 524 GLU A N 1
ATOM 4310 C CA . GLU A 1 524 ? -11.591 4.024 -28.833 1.00 80.88 524 GLU A CA 1
ATOM 4311 C C . GLU A 1 524 ? -11.170 2.981 -29.874 1.00 80.88 524 GLU A C 1
ATOM 4313 O O . GLU A 1 524 ? -10.536 1.974 -29.552 1.00 80.88 524 GLU A O 1
ATOM 4318 N N . GLU A 1 525 ? -11.449 3.253 -31.151 1.00 84.50 525 GLU A N 1
ATOM 4319 C CA . GLU A 1 525 ? -11.161 2.339 -32.255 1.00 84.50 525 GLU A CA 1
ATOM 4320 C C . GLU A 1 525 ? -10.458 3.058 -33.406 1.00 84.50 525 GLU A C 1
ATOM 4322 O O . GLU A 1 525 ? -10.721 4.226 -33.689 1.00 84.50 525 GLU A O 1
ATOM 4327 N N . THR A 1 526 ? -9.547 2.357 -34.092 1.00 89.38 526 THR A N 1
ATOM 4328 C CA . THR A 1 526 ? -8.885 2.864 -35.302 1.00 89.38 526 THR A CA 1
ATOM 4329 C C . THR A 1 526 ? -8.731 1.775 -36.357 1.00 89.38 526 THR A C 1
ATOM 4331 O O . THR A 1 526 ? -8.412 0.621 -36.067 1.00 89.38 526 THR A O 1
ATOM 4334 N N . GLN A 1 527 ? -8.926 2.151 -37.619 1.00 91.75 527 GLN A N 1
ATOM 4335 C CA . GLN A 1 527 ? -8.728 1.288 -38.771 1.00 91.75 527 GLN A CA 1
ATOM 4336 C C . GLN A 1 527 ? -8.128 2.076 -39.940 1.00 91.75 527 GLN A C 1
ATOM 4338 O O . GLN A 1 527 ? -8.759 2.954 -40.525 1.00 91.75 527 GLN A O 1
ATOM 4343 N N . PHE A 1 528 ? -6.920 1.694 -40.347 1.00 90.44 528 PHE A N 1
ATOM 4344 C CA . PHE A 1 528 ? -6.259 2.243 -41.529 1.00 90.44 528 PHE A CA 1
ATOM 4345 C C . PHE A 1 528 ? -6.682 1.473 -42.788 1.00 90.44 528 PHE A C 1
ATOM 4347 O O . PHE A 1 528 ? -6.572 0.245 -42.843 1.00 90.44 528 PHE A O 1
ATOM 4354 N N . LYS A 1 529 ? -7.145 2.182 -43.823 1.00 90.06 529 LYS A N 1
ATOM 4355 C CA . LYS A 1 529 ? -7.402 1.630 -45.164 1.00 90.06 529 LYS A CA 1
ATOM 4356 C C . LYS A 1 529 ? -6.760 2.532 -46.212 1.00 90.06 529 LYS A C 1
ATOM 4358 O O . LYS A 1 529 ? -7.282 3.600 -46.513 1.00 90.06 529 LYS A O 1
ATOM 4363 N N . ALA A 1 530 ? -5.658 2.070 -46.801 1.00 88.19 530 ALA A N 1
ATOM 4364 C CA . ALA A 1 530 ? -4.849 2.860 -47.731 1.00 88.19 530 ALA A CA 1
ATOM 4365 C C . ALA A 1 530 ? -4.456 4.218 -47.113 1.00 88.19 530 ALA A C 1
ATOM 4367 O O . ALA A 1 530 ? -3.753 4.223 -46.109 1.00 88.19 530 ALA A O 1
ATOM 4368 N N . ASN A 1 531 ? -4.934 5.330 -47.674 1.00 91.19 531 ASN A N 1
ATOM 4369 C CA . ASN A 1 531 ? -4.644 6.688 -47.201 1.00 91.19 531 ASN A CA 1
ATOM 4370 C C . ASN A 1 531 ? -5.798 7.290 -46.382 1.00 91.19 531 ASN A C 1
ATOM 4372 O O . ASN A 1 531 ? -5.858 8.502 -46.212 1.00 91.19 531 ASN A O 1
ATOM 4376 N N . THR A 1 532 ? -6.717 6.458 -45.893 1.00 92.62 532 THR A N 1
ATOM 4377 C CA . THR A 1 532 ? -7.857 6.882 -45.077 1.00 92.62 532 THR A CA 1
ATOM 4378 C C . THR A 1 532 ? -7.780 6.217 -43.707 1.00 92.62 532 THR A C 1
ATOM 4380 O O . THR A 1 532 ? -7.681 4.990 -43.604 1.00 92.62 532 THR A O 1
ATOM 4383 N N . LEU A 1 533 ? -7.861 7.022 -42.653 1.00 93.06 533 LEU A N 1
ATOM 4384 C CA . LEU A 1 533 ? -7.981 6.578 -41.269 1.00 93.06 533 LEU A CA 1
ATOM 4385 C C . LEU A 1 533 ? -9.448 6.664 -40.851 1.00 93.06 533 LEU A C 1
ATOM 4387 O O . LEU A 1 533 ? -10.033 7.740 -40.885 1.00 93.06 533 LEU A O 1
ATOM 4391 N N . TYR A 1 534 ? -10.026 5.531 -40.467 1.00 92.81 534 TYR A N 1
ATOM 4392 C CA . TYR A 1 534 ? -11.327 5.441 -39.805 1.00 92.81 534 TYR A CA 1
ATOM 4393 C C . TYR A 1 534 ? -11.082 5.337 -38.309 1.00 92.81 534 TYR A C 1
ATOM 4395 O O . TYR A 1 534 ? -10.187 4.596 -37.901 1.00 92.81 534 TYR A O 1
ATOM 4403 N N . PHE A 1 535 ? -11.829 6.071 -37.502 1.00 90.25 535 PHE A N 1
ATOM 4404 C CA . PHE A 1 535 ? -11.618 6.077 -36.066 1.00 90.25 535 PHE A CA 1
ATOM 4405 C C . PHE A 1 535 ? -12.862 6.527 -35.315 1.00 90.25 535 PHE A C 1
ATOM 4407 O O . PHE A 1 535 ? -13.686 7.265 -35.856 1.00 90.25 535 PHE A O 1
ATOM 4414 N N . THR A 1 536 ? -12.937 6.109 -34.061 1.00 87.50 536 THR A N 1
ATOM 4415 C CA . THR A 1 536 ? -14.026 6.440 -33.148 1.00 87.50 536 THR A CA 1
ATOM 4416 C C . THR A 1 536 ? -13.465 7.246 -31.990 1.00 87.50 536 THR A C 1
ATOM 4418 O O . THR A 1 536 ? -12.482 6.831 -31.369 1.00 87.50 536 THR A O 1
ATOM 4421 N N . ILE A 1 537 ? -14.056 8.410 -31.721 1.00 85.38 537 ILE A N 1
ATOM 4422 C CA . ILE A 1 537 ? -13.717 9.248 -30.565 1.00 85.38 537 ILE A CA 1
ATOM 4423 C C . ILE A 1 537 ? -14.876 9.328 -29.583 1.00 85.38 537 ILE A C 1
ATOM 4425 O O . ILE A 1 537 ? -16.024 9.442 -30.000 1.00 85.38 537 ILE A O 1
ATOM 4429 N N . SER A 1 538 ? -14.574 9.334 -28.287 1.00 79.25 538 SER A N 1
ATOM 4430 C CA . SER A 1 538 ? -15.573 9.422 -27.224 1.00 79.25 538 SER A CA 1
ATOM 4431 C C . SER A 1 538 ? -15.210 10.457 -26.151 1.00 79.25 538 SER A C 1
ATOM 4433 O O . SER A 1 538 ? -14.036 10.643 -25.833 1.00 79.25 538 SER A O 1
ATOM 4435 N N . ASP A 1 539 ? -16.206 11.121 -25.556 1.00 70.31 539 ASP A N 1
ATOM 4436 C CA . ASP A 1 539 ? -16.030 12.037 -24.407 1.00 70.31 539 ASP A CA 1
ATOM 4437 C C . ASP A 1 539 ? -16.784 11.563 -23.138 1.00 70.31 539 ASP A C 1
ATOM 4439 O O . ASP A 1 539 ? -17.101 12.346 -22.240 1.00 70.31 539 ASP A O 1
ATOM 4443 N N . MET A 1 540 ? -17.045 10.249 -23.046 1.00 65.00 540 MET A N 1
ATOM 4444 C CA . MET A 1 540 ? -17.967 9.551 -22.121 1.00 65.00 540 MET A CA 1
ATOM 4445 C C . MET A 1 540 ? -19.466 9.732 -22.403 1.00 65.00 540 MET A C 1
ATOM 4447 O O . MET A 1 540 ? -20.239 8.886 -21.955 1.00 65.00 540 MET A O 1
ATOM 4451 N N . SER A 1 541 ? -19.893 10.795 -23.091 1.00 67.44 541 SER A N 1
ATOM 4452 C CA . SER A 1 541 ? -21.322 11.076 -23.337 1.00 67.44 541 SER A CA 1
ATOM 4453 C C . SER A 1 541 ? -21.683 10.990 -24.816 1.00 67.44 541 SER A C 1
ATOM 4455 O O . SER A 1 541 ? -22.808 10.635 -25.157 1.00 67.44 541 SER A O 1
ATOM 4457 N N . LEU A 1 542 ? -20.727 11.295 -25.685 1.00 73.44 542 LEU A N 1
ATOM 4458 C CA . LEU A 1 542 ? -20.846 11.215 -27.127 1.00 73.44 542 LEU A CA 1
ATOM 4459 C C . LEU A 1 542 ? -19.785 10.263 -27.672 1.00 73.44 542 LEU A C 1
ATOM 4461 O O . LEU A 1 542 ? -18.649 10.270 -27.200 1.00 73.44 542 LEU A O 1
ATOM 4465 N N . GLU A 1 543 ? -20.155 9.497 -28.685 1.00 81.69 543 GLU A N 1
ATOM 4466 C CA . GLU A 1 543 ? -19.267 8.667 -29.484 1.00 81.69 543 GLU A CA 1
ATOM 4467 C C . GLU A 1 543 ? -19.425 9.077 -30.951 1.00 81.69 543 GLU A C 1
ATOM 4469 O O . GLU A 1 543 ? -20.540 9.185 -31.457 1.00 81.69 543 GLU A O 1
ATOM 4474 N N . ILE A 1 544 ? -18.321 9.408 -31.620 1.00 84.50 544 ILE A N 1
ATOM 4475 C CA . ILE A 1 544 ? -18.312 9.866 -33.011 1.00 84.50 544 ILE A CA 1
ATOM 4476 C C . ILE A 1 544 ? -17.447 8.924 -33.825 1.00 84.50 544 ILE A C 1
ATOM 4478 O O . ILE A 1 544 ? -16.227 8.889 -33.652 1.00 84.50 544 ILE A O 1
ATOM 4482 N N . ASP A 1 545 ? -18.070 8.277 -34.800 1.00 88.12 545 ASP A N 1
ATOM 4483 C CA . ASP A 1 545 ? -17.362 7.588 -35.864 1.00 88.12 545 ASP A CA 1
ATOM 4484 C C . ASP A 1 545 ? -16.996 8.589 -36.949 1.00 88.12 545 ASP A C 1
ATOM 4486 O O . ASP A 1 545 ? -17.855 9.247 -37.544 1.00 88.12 545 ASP A O 1
ATOM 4490 N N . ALA A 1 546 ? -15.711 8.691 -37.261 1.00 89.81 546 ALA A N 1
ATOM 4491 C CA . ALA A 1 546 ? -15.195 9.596 -38.270 1.00 89.81 546 ALA A CA 1
ATOM 4492 C C . ALA A 1 546 ? -14.204 8.896 -39.200 1.00 89.81 546 ALA A C 1
ATOM 4494 O O . ALA A 1 546 ? -13.672 7.815 -38.936 1.00 89.81 546 ALA A O 1
ATOM 4495 N N . LYS A 1 547 ? -13.944 9.543 -40.333 1.00 92.69 547 LYS A N 1
ATOM 4496 C CA . LYS A 1 547 ? -12.780 9.236 -41.153 1.00 92.69 547 LYS A CA 1
ATOM 4497 C C . LYS A 1 547 ? -12.053 10.504 -41.568 1.00 92.69 547 LYS A C 1
ATOM 4499 O O . LYS A 1 547 ? -12.654 11.572 -41.670 1.00 92.69 547 LYS A O 1
ATOM 4504 N N . VAL A 1 548 ? -10.772 10.358 -41.861 1.00 92.69 548 VAL A N 1
ATOM 4505 C CA . VAL A 1 548 ? -9.926 11.425 -42.388 1.00 92.69 548 VAL A CA 1
ATOM 4506 C C . VAL A 1 548 ? -8.949 10.840 -43.397 1.00 92.69 548 VAL A C 1
ATOM 4508 O O . VAL A 1 548 ? -8.388 9.763 -43.174 1.00 92.69 548 VAL A O 1
ATOM 4511 N N . ASP A 1 549 ? -8.754 11.532 -44.513 1.00 93.75 549 ASP A N 1
ATOM 4512 C CA . ASP A 1 549 ? -7.712 11.185 -45.468 1.00 93.75 549 ASP A CA 1
ATOM 4513 C C . ASP A 1 549 ? -6.388 11.805 -45.009 1.00 93.75 549 ASP A C 1
ATOM 4515 O O . ASP A 1 549 ? -6.346 12.885 -44.417 1.00 93.75 549 ASP A O 1
ATOM 4519 N N . TYR A 1 550 ? -5.279 11.106 -45.223 1.00 93.50 550 TYR A N 1
ATOM 4520 C CA . TYR A 1 550 ? -3.968 11.578 -44.798 1.00 93.50 550 TYR A CA 1
ATOM 4521 C C . TYR A 1 550 ? -2.888 11.284 -45.835 1.00 93.50 550 TYR A C 1
ATOM 4523 O O . TYR A 1 550 ? -2.924 10.296 -46.569 1.00 93.50 550 TYR A O 1
ATOM 4531 N N . THR A 1 551 ? -1.881 12.151 -45.875 1.00 92.56 551 THR A N 1
ATOM 4532 C CA . THR A 1 551 ? -0.658 11.966 -46.657 1.00 92.56 551 THR A CA 1
ATOM 4533 C C . THR A 1 551 ? 0.546 12.112 -45.738 1.00 92.56 551 THR A C 1
ATOM 4535 O O . THR A 1 551 ? 0.701 13.128 -45.062 1.00 92.56 551 THR A O 1
ATOM 4538 N N . PHE A 1 552 ? 1.404 11.092 -45.710 1.00 89.31 552 PHE A N 1
ATOM 4539 C CA . PHE A 1 552 ? 2.643 11.096 -44.935 1.00 89.31 552 PHE A CA 1
ATOM 4540 C C . PHE A 1 552 ? 3.812 11.544 -45.819 1.00 89.31 552 PHE A C 1
ATOM 4542 O O . PHE A 1 552 ? 4.018 10.972 -46.890 1.00 89.31 552 PHE A O 1
ATOM 4549 N N . ASN A 1 553 ? 4.587 12.533 -45.373 1.00 88.88 553 ASN A N 1
ATOM 4550 C CA . ASN A 1 553 ? 5.798 12.969 -46.063 1.00 88.88 553 ASN A CA 1
ATOM 4551 C C . ASN A 1 553 ? 7.028 12.269 -45.466 1.00 88.88 553 ASN A C 1
ATOM 4553 O O . ASN A 1 553 ? 7.429 12.545 -44.337 1.00 88.88 553 ASN A O 1
ATOM 4557 N N . ASP A 1 554 ? 7.657 11.380 -46.238 1.00 81.94 554 ASP A N 1
ATOM 4558 C CA . ASP A 1 554 ? 8.817 10.614 -45.774 1.00 81.94 554 ASP A CA 1
ATOM 4559 C C . ASP A 1 554 ? 10.091 11.457 -45.576 1.00 81.94 554 ASP A C 1
ATOM 4561 O O . ASP A 1 554 ? 10.977 11.017 -44.841 1.00 81.94 554 ASP A O 1
ATOM 4565 N N . GLU A 1 555 ? 10.200 12.648 -46.174 1.00 83.69 555 GLU A N 1
ATOM 4566 C CA . GLU A 1 555 ? 11.357 13.542 -46.011 1.00 83.69 555 GLU A CA 1
ATOM 4567 C C . GLU A 1 555 ? 11.227 14.419 -44.764 1.00 83.69 555 GLU A C 1
ATOM 4569 O O . GLU A 1 555 ? 12.161 14.498 -43.967 1.00 83.69 555 GLU A O 1
ATOM 4574 N N . THR A 1 556 ? 10.066 15.054 -44.569 1.00 85.69 556 THR A N 1
ATOM 4575 C CA . THR A 1 556 ? 9.832 15.945 -43.418 1.00 85.69 556 THR A CA 1
ATOM 4576 C C . THR A 1 556 ? 9.347 15.208 -42.173 1.00 85.69 556 THR A C 1
ATOM 4578 O O . THR A 1 556 ? 9.371 15.779 -41.090 1.00 85.69 556 THR A O 1
ATOM 4581 N N . LYS A 1 557 ? 8.929 13.941 -42.318 1.00 86.50 557 LYS A N 1
ATOM 4582 C CA . LYS A 1 557 ? 8.294 13.117 -41.275 1.00 86.50 557 LYS A CA 1
ATOM 4583 C C . LYS A 1 557 ? 6.981 13.692 -40.740 1.00 86.50 557 LYS A C 1
ATOM 4585 O O . LYS A 1 557 ? 6.549 13.302 -39.664 1.00 86.50 557 LYS A O 1
ATOM 4590 N N . ASP A 1 558 ? 6.327 14.564 -41.504 1.00 86.50 558 ASP A N 1
ATOM 4591 C CA . ASP A 1 558 ? 5.044 15.168 -41.136 1.00 86.50 558 ASP A CA 1
ATOM 4592 C C . ASP A 1 558 ? 3.851 14.473 -41.802 1.00 86.50 558 ASP A C 1
ATOM 4594 O O . ASP A 1 558 ? 3.967 13.826 -42.849 1.00 86.50 558 ASP A O 1
ATOM 4598 N N . VAL A 1 559 ? 2.677 14.660 -41.197 1.00 90.56 559 VAL A N 1
ATOM 4599 C CA . VAL A 1 559 ? 1.388 14.177 -41.701 1.00 90.56 559 VAL A CA 1
ATOM 4600 C C . VAL A 1 559 ? 0.516 15.363 -42.081 1.00 90.56 559 VAL A C 1
ATOM 4602 O O . VAL A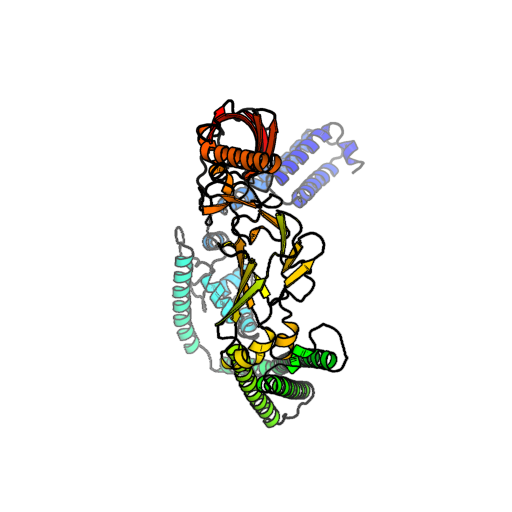 1 559 ? 0.332 16.285 -41.287 1.00 90.56 559 VAL A O 1
ATOM 4605 N N . ILE A 1 560 ? -0.049 15.318 -43.284 1.00 90.88 560 ILE A N 1
ATOM 4606 C CA . ILE A 1 560 ? -1.059 16.266 -43.750 1.00 90.88 560 ILE A CA 1
ATOM 4607 C C . ILE A 1 560 ? -2.397 15.536 -43.781 1.00 90.88 560 ILE A C 1
ATOM 4609 O O . ILE A 1 560 ? -2.498 14.482 -44.405 1.00 90.88 560 ILE A O 1
ATOM 4613 N N . PHE A 1 561 ? -3.409 16.103 -43.132 1.00 92.06 561 PHE A N 1
ATOM 4614 C CA . PHE A 1 561 ? -4.768 15.564 -43.102 1.00 92.06 561 PHE A CA 1
ATOM 4615 C C . PHE A 1 561 ? -5.689 16.359 -44.036 1.00 92.06 561 PHE A C 1
ATOM 4617 O O . PHE A 1 561 ? -5.576 17.584 -44.122 1.00 92.06 561 PHE A O 1
ATOM 4624 N N . SER A 1 562 ? -6.598 15.670 -44.723 1.00 90.12 562 SER A N 1
ATOM 4625 C CA . SER A 1 562 ? -7.628 16.249 -45.589 1.00 90.12 562 SER A CA 1
ATOM 4626 C C . SER A 1 562 ? -8.947 15.479 -45.470 1.00 90.12 562 SER A C 1
ATOM 4628 O O . SER A 1 562 ? -9.001 14.391 -44.902 1.00 90.12 562 SER A O 1
ATOM 4630 N N . ASP A 1 563 ? -10.027 16.066 -45.990 1.00 88.00 563 ASP A N 1
ATOM 4631 C CA . ASP A 1 563 ? -11.303 15.371 -46.219 1.00 88.00 563 ASP A CA 1
ATOM 4632 C C . ASP A 1 563 ? -11.889 14.668 -44.977 1.00 88.00 563 ASP A C 1
ATOM 4634 O O . ASP A 1 563 ? -12.375 13.537 -45.040 1.00 88.00 563 ASP A O 1
ATOM 4638 N N . PHE A 1 564 ? -11.851 15.354 -43.829 1.00 87.88 564 PHE A N 1
ATOM 4639 C CA . PHE A 1 564 ? -12.489 14.890 -42.597 1.00 87.88 564 PHE A CA 1
ATOM 4640 C C . PHE A 1 564 ? -14.006 14.741 -42.791 1.00 87.88 564 PHE A C 1
ATOM 4642 O O . PHE A 1 564 ? -14.689 15.680 -43.204 1.00 87.88 564 PHE A O 1
ATOM 4649 N N . GLU A 1 565 ? -14.546 13.569 -42.462 1.00 87.50 565 GLU A N 1
ATOM 4650 C CA . GLU A 1 565 ? -15.967 13.256 -42.597 1.00 87.50 565 GLU A CA 1
ATOM 4651 C C . GLU A 1 565 ? -16.468 12.507 -41.357 1.00 87.50 565 GLU A C 1
ATOM 4653 O O . GLU A 1 565 ? -16.007 11.403 -41.062 1.00 87.50 565 GLU A O 1
ATOM 4658 N N . VAL A 1 566 ? -17.472 13.066 -40.676 1.00 86.62 566 VAL A N 1
ATOM 4659 C CA . VAL A 1 566 ? -18.222 12.356 -39.628 1.00 86.62 566 VAL A CA 1
ATOM 4660 C C . VAL A 1 566 ? -19.120 11.317 -40.288 1.00 86.62 566 VAL A C 1
ATOM 4662 O O . VAL A 1 566 ? -19.906 11.649 -41.181 1.00 86.62 566 VAL A O 1
ATOM 4665 N N . LYS A 1 567 ? -19.021 10.061 -39.863 1.00 86.62 567 LYS A N 1
ATOM 4666 C CA . LYS A 1 567 ? -19.836 8.945 -40.344 1.00 86.62 567 LYS A CA 1
ATOM 4667 C C . LYS A 1 567 ? -21.089 8.781 -39.512 1.00 86.62 567 LYS A C 1
ATOM 4669 O O . LYS A 1 567 ? -22.165 8.913 -40.103 1.00 86.62 567 LYS A O 1
ATOM 4674 N N . ASP A 1 568 ? -20.927 8.603 -38.211 1.00 83.50 568 ASP A N 1
ATOM 4675 C CA . ASP A 1 568 ? -22.012 8.336 -37.275 1.00 83.50 568 ASP A CA 1
ATOM 4676 C C . ASP A 1 568 ? -21.772 9.034 -35.932 1.00 83.50 568 ASP A C 1
ATOM 4678 O O . ASP A 1 568 ? -20.640 9.424 -35.633 1.00 83.50 568 ASP A O 1
ATOM 4682 N N . VAL A 1 569 ? -22.844 9.240 -35.167 1.00 79.81 569 VAL A N 1
ATOM 4683 C CA . VAL A 1 569 ? -22.798 9.854 -33.835 1.00 79.81 569 VAL A CA 1
ATOM 4684 C C . VAL A 1 569 ? -23.776 9.144 -32.906 1.00 79.81 569 VAL A C 1
ATOM 4686 O O . VAL A 1 569 ? -24.985 9.206 -33.114 1.00 79.81 569 VAL A O 1
ATOM 4689 N N . GLU A 1 570 ? -23.259 8.543 -31.840 1.00 79.31 570 GLU A N 1
ATOM 4690 C CA . GLU A 1 570 ? -24.040 7.874 -30.803 1.00 79.31 570 GLU A CA 1
ATOM 4691 C C . GLU A 1 570 ? -23.972 8.658 -29.481 1.00 79.31 570 GLU A C 1
ATOM 4693 O O . GLU A 1 570 ? -22.943 9.229 -29.114 1.00 79.31 570 GLU A O 1
ATOM 4698 N N . ILE A 1 571 ? -25.096 8.723 -28.758 1.00 72.25 571 ILE A N 1
ATOM 4699 C CA . ILE A 1 571 ? -25.179 9.357 -27.435 1.00 72.25 571 ILE A CA 1
ATOM 4700 C C . ILE A 1 571 ? -25.247 8.253 -26.382 1.00 72.25 571 ILE A C 1
ATOM 4702 O O . ILE A 1 571 ? -26.221 7.504 -26.315 1.00 72.25 571 ILE A O 1
ATOM 4706 N N . ASN A 1 572 ? -24.239 8.194 -25.518 1.00 66.00 572 ASN A N 1
ATOM 4707 C CA . ASN A 1 572 ? -24.159 7.213 -24.446 1.00 66.00 572 ASN A CA 1
ATOM 4708 C C . ASN A 1 572 ? -25.021 7.665 -23.245 1.00 66.00 572 ASN A C 1
ATOM 4710 O O . ASN A 1 572 ? -24.727 8.649 -22.567 1.00 66.00 572 ASN A O 1
ATOM 4714 N N . ASP A 1 573 ? -26.106 6.927 -22.976 1.00 53.12 573 ASP A N 1
ATOM 4715 C CA . ASP A 1 573 ? -27.245 7.282 -22.100 1.00 53.12 573 ASP A CA 1
ATOM 4716 C C . ASP A 1 573 ? -26.951 7.173 -20.579 1.00 53.12 573 ASP A C 1
ATOM 4718 O O . ASP A 1 573 ? -27.767 6.725 -19.766 1.00 53.12 573 ASP A O 1
ATOM 4722 N N . TYR A 1 574 ? -25.750 7.563 -20.146 1.00 50.38 574 TYR A N 1
ATOM 4723 C CA . TYR A 1 574 ? -25.395 7.618 -18.728 1.00 50.38 574 TYR A CA 1
ATOM 4724 C C . TYR A 1 574 ? -25.939 8.902 -18.081 1.00 50.38 574 TYR A C 1
ATOM 4726 O O . TYR A 1 574 ? -25.190 9.827 -17.804 1.00 50.38 574 TYR A O 1
ATOM 4734 N N . ASN A 1 575 ? -27.242 8.940 -17.776 1.00 47.16 575 ASN A N 1
ATOM 4735 C CA . ASN A 1 575 ? -27.861 9.830 -16.773 1.00 47.16 575 ASN A CA 1
ATOM 4736 C C . ASN A 1 575 ? -27.357 11.297 -16.771 1.00 47.16 575 ASN A C 1
ATOM 4738 O O . ASN A 1 575 ? -26.969 11.829 -15.726 1.00 47.16 575 ASN A O 1
ATOM 4742 N N . PHE A 1 576 ? -27.375 11.968 -17.924 1.00 45.56 576 PHE A N 1
ATOM 4743 C CA . PHE A 1 576 ? -27.056 13.394 -18.007 1.00 45.56 576 PHE A CA 1
ATOM 4744 C C . PHE A 1 576 ? -28.171 14.191 -18.684 1.00 45.56 576 PHE A C 1
ATOM 4746 O O . PHE A 1 576 ? -28.725 13.796 -19.707 1.00 45.56 576 PHE A O 1
ATOM 4753 N N . ASP A 1 577 ? -28.509 15.330 -18.070 1.00 41.12 577 ASP A N 1
ATOM 4754 C CA . ASP A 1 577 ? -29.487 16.286 -18.578 1.00 41.12 577 ASP A CA 1
ATOM 4755 C C . ASP A 1 577 ? -29.143 16.663 -20.025 1.00 41.12 577 ASP A C 1
ATOM 4757 O O . ASP A 1 577 ? -28.050 17.158 -20.308 1.00 41.12 577 ASP A O 1
ATOM 4761 N N . LYS A 1 578 ? -30.122 16.494 -20.918 1.00 44.03 578 LYS A N 1
ATOM 4762 C CA . LYS A 1 578 ? -30.117 16.754 -22.373 1.00 44.03 578 LYS A CA 1
ATOM 4763 C C . LYS A 1 578 ? -29.749 18.200 -22.790 1.00 44.03 578 LYS A C 1
ATOM 4765 O O . LYS A 1 578 ? -29.990 18.597 -23.923 1.00 44.03 578 LYS A O 1
ATOM 4770 N N . ILE A 1 579 ? -29.234 19.015 -21.867 1.00 43.50 579 ILE A N 1
ATOM 4771 C CA . ILE A 1 579 ? -29.048 20.471 -21.955 1.00 43.50 579 ILE A CA 1
ATOM 4772 C C . ILE A 1 579 ? -27.588 20.857 -22.293 1.00 43.50 579 ILE A C 1
ATOM 4774 O O . ILE A 1 579 ? -27.312 22.025 -22.546 1.00 43.50 579 ILE A O 1
ATOM 4778 N N . TYR A 1 580 ? -26.637 19.915 -22.338 1.00 47.16 580 TYR A N 1
ATOM 4779 C CA . TYR A 1 580 ? -25.206 20.264 -22.408 1.00 47.16 580 TYR A CA 1
ATOM 4780 C C . TYR A 1 580 ? -24.588 20.452 -23.804 1.00 47.16 580 TYR A C 1
ATOM 4782 O O . TYR A 1 580 ? -23.522 21.059 -23.891 1.00 47.16 580 TYR A O 1
ATOM 4790 N N . TYR A 1 581 ? -25.248 20.037 -24.888 1.00 48.97 581 TYR A N 1
ATOM 4791 C CA . TYR A 1 581 ? -24.734 20.225 -26.251 1.00 48.97 581 TYR A CA 1
ATOM 4792 C C . TYR A 1 581 ? -25.625 21.197 -27.041 1.00 48.97 581 TYR A C 1
ATOM 4794 O O . TYR A 1 581 ? -26.572 20.799 -27.716 1.00 48.97 581 TYR A O 1
ATOM 4802 N N . GLU A 1 582 ? -25.342 22.501 -26.960 1.00 42.44 582 GLU A N 1
ATOM 4803 C CA . GLU A 1 582 ? -25.916 23.479 -27.894 1.00 42.44 582 GLU A CA 1
ATOM 4804 C C . GLU A 1 582 ? -25.094 23.485 -29.193 1.00 42.44 582 GLU A C 1
ATOM 4806 O O . GLU A 1 582 ? -23.972 23.980 -29.207 1.00 42.44 582 GLU A O 1
ATOM 4811 N N . LYS A 1 583 ? -25.688 22.976 -30.284 1.00 46.66 583 LYS A N 1
ATOM 4812 C CA . LYS A 1 583 ? -25.241 23.127 -31.685 1.00 46.66 583 LYS A CA 1
ATOM 4813 C C . LYS A 1 583 ? -23.765 22.777 -31.956 1.00 46.66 583 LYS A C 1
ATOM 4815 O O . LYS A 1 583 ? -22.900 23.649 -31.982 1.00 46.66 583 LYS A O 1
ATOM 4820 N N . PHE A 1 584 ? -23.508 21.519 -32.315 1.00 49.97 584 PHE A N 1
ATOM 4821 C CA . PHE A 1 584 ? -22.329 21.187 -33.119 1.00 49.97 584 PHE A CA 1
ATOM 4822 C C . PHE A 1 584 ? -22.567 21.624 -34.573 1.00 49.97 584 PHE A C 1
ATOM 4824 O O . PHE A 1 584 ? -23.367 21.015 -35.281 1.00 49.97 584 PHE A O 1
ATOM 4831 N N . GLU A 1 585 ? -21.880 22.670 -35.042 1.00 46.47 585 GLU A N 1
ATOM 4832 C CA . GLU A 1 585 ? -21.853 22.975 -36.479 1.00 46.47 585 GLU A CA 1
ATOM 4833 C C . GLU A 1 585 ? -21.130 21.833 -37.222 1.00 46.47 585 GLU A C 1
ATOM 4835 O O . GLU A 1 585 ? -20.008 21.476 -36.878 1.00 46.47 585 GLU A O 1
ATOM 4840 N N . GLY A 1 586 ? -21.793 21.225 -38.215 1.00 50.72 586 GLY A N 1
ATOM 4841 C CA . GLY A 1 586 ? -21.248 20.116 -39.021 1.00 50.72 586 GLY A CA 1
ATOM 4842 C C . GLY A 1 586 ? -21.803 18.717 -38.714 1.00 50.72 586 GLY A C 1
ATOM 4843 O O . GLY A 1 586 ? -21.540 17.796 -39.482 1.00 50.72 586 GLY A O 1
ATOM 4844 N N . ILE A 1 587 ? -22.605 18.559 -37.653 1.00 52.34 587 ILE A N 1
ATOM 4845 C CA . ILE A 1 587 ? -23.302 17.299 -37.299 1.00 52.34 587 ILE A CA 1
ATOM 4846 C C . ILE A 1 587 ? -24.829 17.407 -37.553 1.00 52.34 587 ILE A C 1
ATOM 4848 O O . ILE A 1 587 ? -25.583 16.445 -37.397 1.00 52.34 587 ILE A O 1
ATOM 4852 N N . ASP A 1 588 ? -25.300 18.573 -38.012 1.00 44.78 588 ASP A N 1
ATOM 4853 C CA . ASP A 1 588 ? -26.713 18.848 -38.301 1.00 44.78 588 ASP A CA 1
ATOM 4854 C C . ASP A 1 588 ? -27.328 17.778 -39.230 1.00 44.78 588 ASP A C 1
ATOM 4856 O O . ASP A 1 588 ? -26.989 17.675 -40.411 1.00 44.78 588 ASP A O 1
ATOM 4860 N N . GLY A 1 589 ? -28.259 16.985 -38.685 1.00 50.06 589 GLY A N 1
ATOM 4861 C CA . GLY A 1 589 ? -28.997 15.938 -39.403 1.00 50.06 589 GLY A CA 1
ATOM 4862 C C . GLY A 1 589 ? -28.535 14.494 -39.171 1.00 50.06 589 GLY A C 1
ATOM 4863 O O . GLY A 1 589 ? -29.105 13.604 -39.795 1.00 50.06 589 GLY A O 1
ATOM 4864 N N . LYS A 1 590 ? -27.539 14.251 -38.304 1.00 49.66 590 LYS A N 1
ATOM 4865 C CA . LYS A 1 590 ? -27.058 12.897 -37.949 1.00 49.66 590 LYS A CA 1
ATOM 4866 C C . LYS A 1 590 ? -27.302 12.468 -36.496 1.00 49.66 590 LYS A C 1
ATOM 4868 O O . LYS A 1 590 ? -26.958 11.353 -36.142 1.00 49.66 590 LYS A O 1
ATOM 4873 N N . ILE A 1 591 ? -27.885 13.339 -35.675 1.00 45.94 591 ILE A N 1
ATOM 4874 C CA . ILE A 1 591 ? -28.287 13.029 -34.296 1.00 45.94 591 ILE A CA 1
ATOM 4875 C C . ILE A 1 591 ? -29.797 12.753 -34.328 1.00 45.94 591 ILE A C 1
ATOM 4877 O O . ILE A 1 591 ? -30.559 13.689 -34.591 1.00 45.94 591 ILE A O 1
ATOM 4881 N N . GLU A 1 592 ? -30.218 11.500 -34.124 1.00 41.19 592 GLU A N 1
ATOM 4882 C CA . GLU A 1 592 ? -31.638 11.116 -33.956 1.00 41.19 592 GLU A CA 1
ATOM 4883 C C . GLU A 1 592 ? -32.104 11.182 -32.494 1.00 41.19 592 GLU A C 1
ATOM 4885 O O . GLU A 1 592 ? -31.363 10.727 -31.593 1.00 41.19 592 GLU A O 1
#

pLDDT: mean 75.52, std 13.27, range [33.34, 93.75]

Sequence (592 aa):
MNNLDTKLGENKKLLDDYLQNLLDFIENNSQDREVYDDIKEIIYDKLSKIDTISKADIKNILKEIGSPKDIFDIEIDDKKNLSGLKFYEKFQKSGIYRDNENAIFLGLSKLVAKKLEINIFWARIIWIVLIFPFGFGVGLYLLAGIILPLKDKDYKNISIGKYLLNQIFISLGDLLKNTIKIILLLPLNFFKLIKILWNFFINNIWGIISKFVYILFALFFIGILVGFITILAFKFGHFTLANYEILALMPQTLIWGIIFGVLWSFIFMIFSINKIFSKSKVHIGLFYTGITIAFVSLFLGITGGVELFGKYNGVQNLTISNSYDLKDFDKDTLNIDIFPNSNYNSLFTNITGVKVLPSNDDKIKIENNKKIFISNNEFDKIKKYLSQIEVKFQKNNTLSINKDGLSGAIKVLPFVYTEDEITLYLPKDLKYNIFGRTYLINAHTSNKYDYLENYSWQNCSNSEIYYSESEESFVCDLDDYQFVQAKNNYIIDKLMQNFDNISSITHKVKHKRNYGSEFDWNIEETQFKANTLYFTISDMSLEIDAKVDYTFNDETKDVIFSDFEVKDVEINDYNFDKIYYEKFEGIDGKIE

Radius of gyration: 41.75 Å; chains: 1; bounding box: 117×65×95 Å

Secondary structure (DSSP, 8-state):
-TTHHHHHGGGHHHHHHHHHHHHHHHHHTT--THHHHHHHHHHHHHHHT-SS--HHHHHHHHHHH--HHHHHHHHHHHHHTTTT--HHHHHHHTT--B--TT-SSTTHHHHHHHHHT--HHHHHHHHHHHHTTTTHHHHHHHHHHHHSPBTT---TT--HHHHHHHHHHHHHHHHHHHHHHHHHH--THHHHHHHHHHHHHHHHTHHHHHHHHHHHHHHHHHHHHHHHHHHHHHHHTT--STTTTTTTSS-HHHHHHHHHHHHHHHHHHHHHHHHHH--S---HHHHHHHHHHHHHHHHHHHHHHHHHHHHHS--EEEEEEEEEE-TT--SSEEEEEE---TTS-GGGEEEEEEEEEEESSSEEEEEEEEEE-S-HHHHHHHGGGSS---EEEETTTEEEEPPP-THHHHTTSTT--EEEEEEEEEETT-EEEEES-GGGB--EE-GGGGGGGGGSTTTTTTSPEEEETTTTEEEEPPPHHHHHHHHHHHHHHHHHHTHHHHSS---------SSS-----EEEEEEEETTEEEEEEE-SSEEEEEEEEEEE-TTT--EEEEEEEEEEEEE--SS--TTS----TT-TT---

Foldseek 3Di:
DVVLCVLCPPVVVVVVVQLVQLVVLCVVVVHDCVVSVVLVVVLSVQSVPDPHDDNVSSVVSDVVSPHSCVNCVVPVVVVVVQVPDDQQVNCLVVVNAAEPVPDLALSVLVSVCVVVVHDSVVSVVVLVVVCLPPHVSVVVSLVSQQRHHHNPDDCPPPDPVRSSVVSNVVNVVSCVVNVVVCVVVDDPVVVVVVVVVVCCCCVPVVLVVLLVVLVVLLVVLVVLLVVVVVVVCVQVVPDDPVPNCVLVQQDPLQVLLVVLVNVLSVLSNVVSVCSNPDPDDDPVVSVVVSVVSNVSSVVSNVVSVCVLVQFQQDKDKDKAKDKAAPPPDPDQEAEEEEAPDPPPDCVAEAEQAEEEAEDQDNIKMKIKIKIKRGDPVLCVVQVVQVRDWDWDQDPPNYIYTHDRPCVSVCVSPNNTHMYIYMYIHDHQSHKYAYDDDLVRYPEFAPPLCPLLRVQQDRARHVFIWHHDPVVNGIHGHDDPVSVVRSLVSSVVVLCQVCVCVADLFDDDDDDDDPDDDPRLWDWDDWDDDPQKIWTWIDNPFKIWTKMWGWDADSVVRDIDIDDIDTDAMDTDPPDDDPPPDDDGPRCPPRDD